Protein AF-A0A0F8ZA35-F1 (afdb_monomer)

Radius of gyration: 38.9 Å; Cα contacts (8 Å, |Δi|>4): 1006; chains: 1; bounding box: 106×72×114 Å

Secondary structure (DSSP, 8-state):
-EEEE-TTT--EEEE-S-TTSPP-EEETTTTEEEE--EE----EEEEEE---B-S--EEEEEEEB-EEEEEE-SSS-EEE--EE--S-B-EEEEEEEEEEE-TT-PEEEEEEEEETTEEEEEEEE---TTSSEE-TTTSEETTEEE--B-TTSSSBS----TT-EEEEE-TTSPPPBT--TT-EEEEEEEETTEEEEESSTTPPBP--B--S--STTEEEEEEEEEEEETT-SEEEE--SSTT-EEEEEEEEEEEEEEEEEEEEEESTT-TTSSPPPPSEEEEEEEEEPPPEEPPPEEEEE--S---SEEEEEEEE---SS-EEEEEEEEEEE-TTSPEEEEEEEEEEEEEEEEEEEEEE-B--EEEEEEEESS-EEEEEESS-EEESS-----SS---------S------------------

Organism: NCBI:txid412755

Sequence (424 aa):
GELIRDEETGFEYYAQENDENIRAWYNALEDRIEVNVVRVQGGYMELFGQILSTGNGELRVMDGYGRITIDNDTTHPLLINKLDTGRGVAGVLKITDTGNTNAEGQPLVTTYERLGGNVEVTKHYFVVPGEGSFDPALDVVANEIDLGLRRDGVTPNHDLSLDDEVVYSSGGKAPVGGLTDGGVYYVTSVSGSRIQLAHSVGEAEIQLTATGDVGSSHSITKIVSKVIHANTRADQYTPESAGYRYYWTTGNDLTSSTTVTYGESSWLGIDAFAPDPDNIVDGPHVTFDNPRPIRDGAYTASPGNLADYTYEFERIPRDPAEQTEVVRQWEDTNWIGTTTYYRTERTWRDQKDIHTHSIRADRPIDIVFQGYDEGAAGVQSRESVAEAHGLRPDGLSCRCLWSAGQSAATLETAKARQGRQDLQ

Solvent-accessible surface area (backbone atoms only — not comparable to full-atom values): 23778 Å² total; per-residue (Å²): 100,59,76,48,66,44,85,92,80,71,49,78,40,78,45,67,101,55,96,83,64,82,75,70,44,77,41,79,92,75,60,28,36,37,33,66,74,48,70,52,80,66,22,78,48,80,47,80,43,73,47,72,27,74,47,92,46,72,46,78,39,37,20,35,8,36,76,47,77,46,78,42,87,50,95,46,32,38,38,40,39,38,62,35,30,41,87,53,38,58,15,35,41,37,38,36,27,57,43,38,54,54,98,85,65,32,28,38,29,41,36,40,37,39,56,97,53,22,33,38,38,39,30,29,59,47,70,56,89,65,47,30,20,25,25,41,51,77,28,40,53,95,40,30,40,39,32,43,55,36,98,82,73,74,49,42,28,62,88,82,49,72,65,38,43,28,37,33,38,29,67,89,52,81,49,44,39,81,55,50,68,74,34,69,34,17,26,73,41,70,60,80,38,29,35,29,42,12,81,43,83,90,52,68,73,45,68,52,39,57,33,94,53,77,54,52,53,26,35,53,38,62,50,80,44,76,47,76,46,75,78,43,52,67,52,75,47,66,39,59,24,66,45,25,26,43,34,42,38,47,37,38,39,38,41,41,33,40,36,37,27,30,32,48,60,56,46,96,88,50,86,84,82,56,84,61,53,57,65,65,70,43,72,79,46,77,47,70,54,80,69,40,76,46,86,68,50,74,52,73,50,62,86,72,64,85,59,67,63,50,78,48,78,47,70,51,71,55,63,85,74,68,43,73,44,77,78,44,75,53,72,52,68,49,100,87,68,42,39,34,43,34,40,31,37,37,36,41,44,52,32,40,41,38,40,39,38,35,34,42,16,42,32,53,29,41,33,36,53,48,56,29,99,59,40,41,60,41,57,42,40,75,37,63,77,46,78,79,42,81,78,60,73,87,45,97,76,64,75,70,62,73,66,71,80,76,77,97,77,83,86,78,80,82,73,82,80,78,80,81,81,84,76,135

Nearest PDB structures (foldseek):
  6gjt-assembly1_B  TM=1.956E-01  e=5.572E-01  Chlamydia trachomatis
  6gjt-assembly1_C  TM=1.954E-01  e=8.603E-01  Chlamydia trachomatis
  6gjt-assembly2_F  TM=1.957E-01  e=8.149E-01  Chlamydia trachomatis

Foldseek 3Di:
DDFDADPVVGDTDDDDPDPPDQDWDQDPVQQAIEGDEDADDFAEAEADEAAWALDPFEAEGAWFWAEAEAAAPDPHAYEYEEYHRDQTHKHKYWYFHQLDAPPVSFTKIWIWTDDPLKTKIWIFTDDDQLAQFAFLQPQCDPQKGQRAADPVRQAASDPDDFFFKKFKAQLPDDDWPQDDHRQIWTWHDDDGRMTFTDNHHPDDTGDTHGDPGGDRSIGITTTPDMDMGHNDQKDKDFGSNPQKKKKKKKKWKKKKKWKWKAKAKDDPNDPPPDDGDDRTPDDRDIDMDDIDMDDMDMDMDRPVDPDQKDKDKDKPDWDPPWDKDFPDWDWDADPVGMIMIMTMMMTMTMIMIMMMMMGHTRDMHMYGHDYDNFYEYEYEHQDHYHYNHDYDRNGPDHPHDYDHPDDDDDPPDPPPPPDDPPDD

pLDDT: mean 75.26, std 18.64, range [25.95, 96.44]

Structure (mmCIF, N/CA/C/O backbone):
data_AF-A0A0F8ZA35-F1
#
_entry.id   AF-A0A0F8ZA35-F1
#
loop_
_atom_site.group_PDB
_atom_site.id
_atom_site.type_symbol
_atom_site.label_atom_id
_atom_site.label_alt_id
_atom_site.label_comp_id
_atom_site.label_asym_id
_atom_site.label_entity_id
_atom_site.label_seq_id
_atom_site.pdbx_PDB_ins_code
_atom_site.Cartn_x
_atom_site.Cartn_y
_atom_site.Cartn_z
_atom_site.occupancy
_atom_site.B_iso_or_equiv
_atom_site.auth_seq_id
_atom_site.auth_comp_id
_atom_site.auth_asym_id
_atom_site.auth_atom_id
_atom_site.pdbx_PDB_model_num
ATOM 1 N N . GLY A 1 1 ? -10.952 -38.184 -6.558 1.00 47.22 1 GLY A N 1
ATOM 2 C CA . GLY A 1 1 ? -10.609 -37.736 -5.209 1.00 47.22 1 GLY A CA 1
ATOM 3 C C . GLY A 1 1 ? -9.458 -38.563 -4.722 1.00 47.22 1 GLY A C 1
ATOM 4 O O . GLY A 1 1 ? -9.511 -39.779 -4.887 1.00 47.22 1 GLY A O 1
ATOM 5 N N . GLU A 1 2 ? -8.413 -37.907 -4.241 1.00 39.31 2 GLU A N 1
ATOM 6 C CA . GLU A 1 2 ? -7.267 -38.579 -3.638 1.00 39.31 2 GLU A CA 1
ATOM 7 C C . GLU A 1 2 ? -7.640 -39.049 -2.230 1.00 39.31 2 GLU A C 1
ATOM 9 O O . GLU A 1 2 ? -8.433 -38.399 -1.541 1.00 39.31 2 GLU A O 1
ATOM 14 N N . LEU A 1 3 ? -7.120 -40.218 -1.852 1.00 43.53 3 LEU A N 1
ATOM 15 C CA . LEU A 1 3 ? -7.341 -40.794 -0.538 1.00 43.53 3 LEU A CA 1
ATOM 16 C C . LEU A 1 3 ? -6.337 -40.163 0.437 1.00 43.53 3 LEU A C 1
ATOM 18 O O . LEU A 1 3 ? -5.169 -40.543 0.439 1.00 43.53 3 LEU A O 1
ATOM 22 N N . ILE A 1 4 ? -6.753 -39.173 1.222 1.00 52.03 4 ILE A N 1
ATOM 23 C CA . ILE A 1 4 ? -5.866 -38.496 2.183 1.00 52.03 4 ILE A CA 1
ATOM 24 C C . ILE A 1 4 ? -6.026 -39.176 3.539 1.00 52.03 4 ILE A C 1
ATOM 26 O O . ILE A 1 4 ? -7.147 -39.481 3.930 1.00 52.03 4 ILE A O 1
ATOM 30 N N . ARG A 1 5 ? -4.932 -39.417 4.265 1.00 43.72 5 ARG A N 1
ATOM 31 C CA . ARG A 1 5 ? -4.974 -39.954 5.628 1.00 43.72 5 ARG A CA 1
ATOM 32 C C . ARG A 1 5 ? -4.629 -38.858 6.630 1.00 43.72 5 ARG A C 1
ATOM 34 O O . ARG A 1 5 ? -3.576 -38.243 6.518 1.00 43.72 5 ARG A O 1
ATOM 41 N N . ASP A 1 6 ? -5.513 -38.610 7.588 1.00 47.88 6 ASP A N 1
ATOM 42 C CA . ASP A 1 6 ? -5.271 -37.646 8.668 1.00 47.88 6 ASP A CA 1
ATOM 43 C C . ASP A 1 6 ? -4.368 -38.294 9.728 1.00 47.88 6 ASP A C 1
ATOM 45 O O . ASP A 1 6 ? -4.675 -39.372 10.239 1.00 47.88 6 ASP A O 1
ATOM 49 N N . GLU A 1 7 ? -3.226 -37.671 10.020 1.00 46.53 7 GLU A N 1
ATOM 50 C CA . GLU A 1 7 ? -2.205 -38.227 10.919 1.00 46.53 7 GLU A CA 1
ATOM 51 C C . GLU A 1 7 ? -2.581 -38.130 12.407 1.00 46.53 7 GLU A C 1
ATOM 53 O O . GLU A 1 7 ? -2.039 -38.879 13.219 1.00 46.53 7 GLU A O 1
ATOM 58 N N . GLU A 1 8 ? -3.524 -37.256 12.773 1.00 42.59 8 GLU A N 1
ATOM 59 C CA . GLU A 1 8 ? -3.965 -37.058 14.159 1.00 42.59 8 GLU A CA 1
ATOM 60 C C . GLU A 1 8 ? -5.034 -38.087 14.558 1.00 42.59 8 GLU A C 1
ATOM 62 O O . GLU A 1 8 ? -5.079 -38.555 15.696 1.00 42.59 8 GLU A O 1
ATOM 67 N N . THR A 1 9 ? -5.863 -38.494 13.598 1.00 51.22 9 THR A N 1
ATOM 68 C CA . THR A 1 9 ? -6.996 -39.408 13.819 1.00 51.22 9 THR A CA 1
ATOM 69 C C . THR A 1 9 ? -6.808 -40.789 13.183 1.00 51.22 9 THR A C 1
ATOM 71 O O . THR A 1 9 ? -7.437 -41.756 13.609 1.00 51.22 9 THR A O 1
ATOM 74 N N . GLY A 1 10 ? -5.911 -40.921 12.202 1.00 42.84 10 GLY A N 1
ATOM 75 C CA . GLY A 1 10 ? -5.527 -42.183 11.566 1.00 42.84 10 GLY A CA 1
ATOM 76 C C . GLY A 1 10 ? -6.448 -42.680 10.444 1.00 42.84 10 GLY A C 1
ATOM 77 O O . GLY A 1 10 ? -6.188 -43.772 9.923 1.00 42.84 10 GLY A O 1
ATOM 78 N N . PHE A 1 11 ? -7.475 -41.914 10.060 1.00 44.62 11 PHE A N 1
ATOM 79 C CA . PHE A 1 11 ? -8.510 -42.298 9.083 1.00 44.62 11 PHE A CA 1
ATOM 80 C C . PHE A 1 11 ? -8.252 -41.771 7.664 1.00 44.62 11 PHE A C 1
ATOM 82 O O . PHE A 1 11 ? -7.537 -40.788 7.487 1.00 44.62 11 PHE A O 1
ATOM 89 N N . GLU A 1 12 ? -8.841 -42.438 6.666 1.00 38.62 12 GLU A N 1
ATOM 90 C CA . GLU A 1 12 ? -8.667 -42.186 5.226 1.00 38.62 12 GLU A CA 1
ATOM 91 C C . GLU A 1 12 ? -9.917 -41.522 4.603 1.00 38.62 12 GLU A C 1
ATOM 93 O O . GLU A 1 12 ? -11.042 -41.941 4.880 1.00 38.62 12 GLU A O 1
ATOM 98 N N . TYR A 1 13 ? -9.732 -40.509 3.745 1.00 54.12 13 TYR A N 1
ATOM 99 C CA . TYR A 1 13 ? -10.797 -39.649 3.195 1.00 54.12 13 TYR A CA 1
ATOM 100 C C . TYR A 1 13 ? -10.739 -39.537 1.676 1.00 54.12 13 TYR A C 1
ATOM 102 O O . TYR A 1 13 ? -9.655 -39.438 1.120 1.00 54.12 13 TYR A O 1
ATOM 110 N N . TYR A 1 14 ? -11.894 -39.407 1.016 1.00 41.72 14 TYR A N 1
ATOM 111 C CA . TYR A 1 14 ? -11.980 -38.955 -0.376 1.00 41.72 14 TYR A CA 1
ATOM 112 C C . TYR A 1 14 ? -12.177 -37.436 -0.425 1.00 41.72 14 TYR A C 1
ATOM 114 O O . TYR A 1 14 ? -13.286 -36.950 -0.207 1.00 41.72 14 TYR A O 1
ATOM 122 N N . ALA A 1 15 ? -11.126 -36.682 -0.746 1.00 42.28 15 ALA A N 1
ATOM 123 C CA . ALA A 1 15 ? -11.249 -35.251 -1.025 1.00 42.28 15 ALA A CA 1
ATOM 124 C C . ALA A 1 15 ? -11.531 -35.028 -2.521 1.00 42.28 15 ALA A C 1
ATOM 126 O O . ALA A 1 15 ? -10.851 -35.591 -3.382 1.00 42.28 15 ALA A O 1
ATOM 127 N N . GLN A 1 16 ? -12.537 -34.220 -2.857 1.00 43.94 16 GLN A N 1
ATOM 128 C CA . GLN A 1 16 ? -12.601 -33.572 -4.169 1.00 43.94 16 GLN A CA 1
ATOM 129 C C . GLN A 1 16 ? -11.792 -32.277 -4.043 1.00 43.94 16 GLN A C 1
ATOM 131 O O . GLN A 1 16 ? -11.996 -31.560 -3.070 1.00 43.94 16 GLN A O 1
ATOM 136 N N . GLU A 1 17 ? -10.850 -32.029 -4.957 1.00 42.78 17 GLU A N 1
ATOM 137 C CA . GLU A 1 17 ? -9.872 -30.923 -4.912 1.00 42.78 17 GLU A CA 1
ATOM 138 C C . GLU A 1 17 ? -10.516 -29.532 -5.067 1.00 42.78 17 GLU A C 1
ATOM 140 O O . GLU A 1 17 ? -10.235 -28.812 -6.015 1.00 42.78 17 GLU A O 1
ATOM 145 N N . ASN A 1 18 ? -11.400 -29.144 -4.153 1.00 48.59 18 ASN A N 1
ATOM 146 C CA . ASN A 1 18 ? -11.795 -27.759 -3.959 1.00 48.59 18 ASN A CA 1
ATOM 147 C C . ASN A 1 18 ? -11.632 -27.462 -2.465 1.00 48.59 18 ASN A C 1
ATOM 149 O O . ASN A 1 18 ? -12.398 -27.966 -1.642 1.00 48.59 18 ASN A O 1
ATOM 153 N N . ASP A 1 19 ? -10.640 -26.638 -2.126 1.00 52.72 19 ASP A N 1
ATOM 154 C CA . ASP A 1 19 ? -10.271 -26.224 -0.759 1.00 52.72 19 ASP A CA 1
ATOM 155 C C . ASP A 1 19 ? -11.373 -25.437 -0.007 1.00 52.72 19 ASP A C 1
ATOM 157 O O . ASP A 1 19 ? -11.164 -24.968 1.109 1.00 52.72 19 ASP A O 1
ATOM 161 N N . GLU A 1 20 ? -12.563 -25.289 -0.596 1.00 54.72 20 GLU A N 1
ATOM 162 C CA . GLU A 1 20 ? -13.680 -24.492 -0.074 1.00 54.72 20 GLU A CA 1
ATOM 163 C C . GLU A 1 20 ? -14.654 -25.291 0.814 1.00 5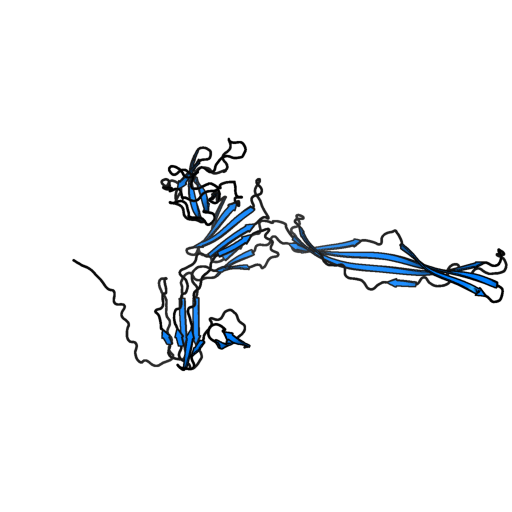4.72 20 GLU A C 1
ATOM 165 O O . GLU A 1 20 ? -15.513 -24.703 1.474 1.00 54.72 20 GLU A O 1
ATOM 170 N N . ASN A 1 21 ? -14.539 -26.623 0.861 1.00 63.75 21 ASN A N 1
ATOM 171 C CA . ASN A 1 21 ? -15.487 -27.466 1.591 1.00 63.75 21 ASN A CA 1
ATOM 172 C C . ASN A 1 21 ? -15.069 -27.732 3.043 1.00 63.75 21 ASN A C 1
ATOM 174 O O . ASN A 1 21 ? -13.922 -28.056 3.356 1.00 63.75 21 ASN A O 1
ATOM 178 N N . ILE A 1 22 ? -16.055 -27.676 3.940 1.00 66.25 22 ILE A N 1
ATOM 179 C CA . ILE A 1 22 ? -15.902 -28.079 5.339 1.00 66.25 22 ILE A CA 1
ATOM 180 C C . ILE A 1 22 ? -15.584 -29.577 5.394 1.00 66.25 22 ILE A C 1
ATOM 182 O O . ILE A 1 22 ? -16.296 -30.396 4.812 1.00 66.25 22 ILE A O 1
ATOM 186 N N . ARG A 1 23 ? -14.529 -29.942 6.129 1.00 64.31 23 ARG A N 1
ATOM 187 C CA . ARG A 1 23 ? -14.170 -31.348 6.352 1.00 64.31 23 ARG A CA 1
ATOM 188 C C . ARG A 1 23 ? -15.280 -32.056 7.135 1.00 64.31 23 ARG A C 1
ATOM 190 O O . ARG A 1 23 ? -15.766 -31.533 8.136 1.00 64.31 23 ARG A O 1
ATOM 197 N N . ALA A 1 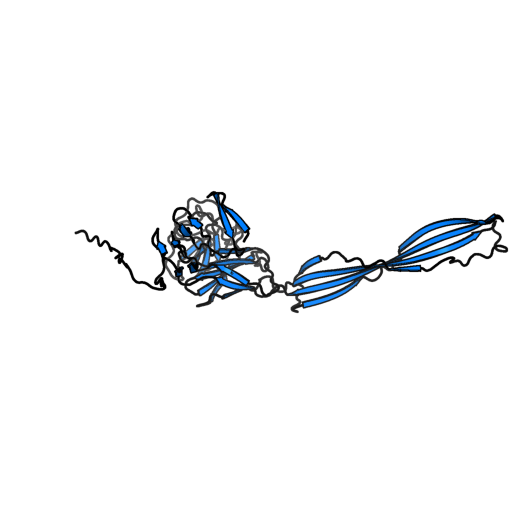24 ? -15.649 -33.248 6.678 1.00 66.81 24 ALA A N 1
ATOM 198 C CA . ALA A 1 24 ? -16.631 -34.120 7.309 1.00 66.81 24 ALA A CA 1
ATOM 199 C C . ALA A 1 24 ? -16.030 -35.516 7.510 1.00 66.81 24 ALA A C 1
ATOM 201 O O . ALA A 1 24 ? -15.195 -35.967 6.724 1.00 66.81 24 ALA A O 1
ATOM 202 N N . TRP A 1 25 ? -16.462 -36.199 8.563 1.00 66.56 25 TRP A N 1
ATOM 203 C CA . TRP A 1 25 ? -15.950 -37.497 8.990 1.00 66.56 25 TRP A CA 1
ATOM 204 C C . TRP A 1 25 ? -17.053 -38.545 8.889 1.00 66.56 25 TRP A C 1
ATOM 206 O O . TRP A 1 25 ? -18.189 -38.264 9.245 1.00 66.56 25 TRP A O 1
ATOM 216 N N . TYR A 1 26 ? -16.743 -39.760 8.434 1.00 69.12 26 TYR A N 1
ATOM 217 C CA . TYR A 1 26 ? -17.681 -40.883 8.503 1.00 69.12 26 TYR A CA 1
ATOM 218 C C . TYR A 1 26 ? -17.314 -41.796 9.676 1.00 69.12 26 TYR A C 1
ATOM 220 O O . TYR A 1 26 ? -16.232 -42.382 9.709 1.00 69.12 26 TYR A O 1
ATOM 228 N N . ASN A 1 27 ? -18.221 -41.922 10.639 1.00 69.31 27 ASN A N 1
ATOM 229 C CA . ASN A 1 27 ? -18.087 -42.800 11.790 1.00 69.31 27 ASN A CA 1
ATOM 230 C C . ASN A 1 27 ? -18.752 -44.149 11.479 1.00 69.31 27 ASN A C 1
ATOM 232 O O . ASN A 1 27 ? -19.970 -44.291 11.559 1.00 69.31 27 ASN A O 1
ATOM 236 N N . ALA A 1 28 ? -17.940 -45.153 11.138 1.00 68.31 28 ALA A N 1
ATOM 237 C CA . ALA A 1 28 ? -18.412 -46.485 10.749 1.00 68.31 28 ALA A CA 1
ATOM 238 C C . ALA A 1 28 ? -18.993 -47.319 11.909 1.00 68.31 28 ALA A C 1
ATOM 240 O O . ALA A 1 28 ? -19.708 -48.286 11.659 1.00 68.31 28 ALA A O 1
ATOM 241 N N . LEU A 1 29 ? -18.681 -46.979 13.167 1.00 67.00 29 LEU A N 1
ATOM 242 C CA . LEU A 1 29 ? -19.227 -47.668 14.345 1.00 67.00 29 LEU A CA 1
ATOM 243 C C . LEU A 1 29 ? -20.680 -47.263 14.608 1.00 67.00 29 LEU A C 1
ATOM 245 O O . LEU A 1 29 ? -21.472 -48.079 15.074 1.00 67.00 29 LEU A O 1
ATOM 249 N N . GLU A 1 30 ? -21.011 -46.008 14.310 1.00 66.75 30 GLU A N 1
ATOM 250 C CA . GLU A 1 30 ? -22.328 -45.413 14.551 1.00 66.75 30 GLU A CA 1
ATOM 251 C C . GLU A 1 30 ? -23.087 -45.091 13.252 1.00 66.75 30 GLU A C 1
ATOM 253 O O . GLU A 1 30 ? -24.149 -44.478 13.313 1.00 66.75 30 GLU A O 1
ATOM 258 N N . ASP A 1 31 ? -22.551 -45.524 12.103 1.00 75.06 31 ASP A N 1
ATOM 259 C CA . ASP A 1 31 ? -23.111 -45.380 10.750 1.00 75.06 31 ASP A CA 1
ATOM 260 C C . ASP A 1 31 ? -23.593 -43.949 10.441 1.00 75.06 31 ASP A C 1
ATOM 262 O O . ASP A 1 31 ? -24.723 -43.729 10.005 1.00 75.06 31 ASP A O 1
ATOM 266 N N . ARG A 1 32 ? -22.753 -42.944 10.731 1.00 72.38 32 ARG A N 1
ATOM 267 C CA . ARG A 1 32 ? -23.125 -41.522 10.614 1.00 72.38 32 ARG A CA 1
ATOM 268 C C . ARG A 1 32 ? -22.002 -40.632 10.098 1.00 72.38 32 ARG A C 1
ATOM 270 O O . ARG A 1 32 ? -20.825 -40.947 10.255 1.00 72.38 32 ARG A O 1
ATOM 277 N N . ILE A 1 33 ? -22.377 -39.483 9.542 1.00 74.56 33 ILE A N 1
ATOM 278 C CA . ILE A 1 33 ? -21.455 -38.407 9.168 1.00 74.56 33 ILE A CA 1
ATOM 279 C C . ILE A 1 33 ? -21.352 -37.421 10.332 1.00 74.56 33 ILE A C 1
ATOM 281 O O . ILE A 1 33 ? -22.362 -37.020 10.901 1.00 74.56 33 ILE A O 1
ATOM 285 N N . GLU A 1 34 ? -20.146 -37.003 10.683 1.00 71.44 34 GLU A N 1
ATOM 286 C CA . GLU A 1 34 ? -19.866 -36.019 11.722 1.00 71.44 34 GLU A CA 1
ATOM 287 C C . GLU A 1 34 ? -19.194 -34.798 11.100 1.00 71.44 34 GLU A C 1
ATOM 289 O O . GLU A 1 34 ? -18.334 -34.928 10.231 1.00 71.44 34 GLU A O 1
ATOM 294 N N . VAL A 1 35 ? -19.575 -33.602 11.545 1.00 71.44 35 VAL A N 1
ATOM 295 C CA . VAL A 1 35 ? -18.916 -32.344 11.174 1.00 71.44 35 VAL A CA 1
ATOM 296 C C . VAL A 1 35 ? -18.447 -31.652 12.453 1.00 71.44 35 VAL A C 1
ATOM 298 O O . VAL A 1 35 ? -19.247 -31.250 13.306 1.00 71.44 35 VAL A O 1
ATOM 301 N N . ASN A 1 36 ? -17.126 -31.540 12.600 1.00 67.75 36 ASN A N 1
ATOM 302 C CA . ASN A 1 36 ? -16.474 -30.834 13.699 1.00 67.75 36 ASN A CA 1
ATOM 303 C C . ASN A 1 36 ? -16.598 -29.312 13.579 1.00 67.75 36 ASN A C 1
ATOM 305 O O . ASN A 1 36 ? -17.192 -28.767 12.653 1.00 67.75 36 ASN A O 1
ATOM 309 N N . VAL A 1 37 ? -16.060 -28.628 14.588 1.00 60.41 37 VAL A N 1
ATOM 310 C CA . VAL A 1 37 ? -16.228 -27.191 14.782 1.00 60.41 37 VAL A CA 1
ATOM 311 C C . VAL A 1 37 ? -15.687 -26.404 13.593 1.00 60.41 37 VAL A C 1
ATOM 313 O O . VAL A 1 37 ? -14.487 -26.404 13.333 1.00 60.41 37 VAL A O 1
ATOM 316 N N . VAL A 1 38 ? -16.578 -25.663 12.941 1.00 63.31 38 VAL A N 1
ATOM 317 C CA . VAL A 1 38 ? -16.218 -24.659 11.940 1.00 63.31 38 VAL A CA 1
ATOM 318 C C . VAL A 1 38 ? -16.363 -23.294 12.579 1.00 63.31 38 VAL A C 1
ATOM 320 O O . VAL A 1 38 ? -17.423 -22.965 13.119 1.00 63.31 38 VAL A O 1
ATOM 323 N N . ARG A 1 39 ? -15.289 -22.507 12.527 1.00 64.25 39 ARG A N 1
ATOM 324 C CA . ARG A 1 39 ? -15.289 -21.125 12.987 1.00 64.25 39 ARG A CA 1
ATOM 325 C C . ARG A 1 39 ? -14.746 -20.227 11.891 1.00 64.25 39 ARG A C 1
ATOM 327 O O . ARG A 1 39 ? -13.626 -20.424 11.435 1.00 64.25 39 ARG A O 1
ATOM 334 N N . VAL A 1 40 ? -15.517 -19.210 11.534 1.00 63.81 40 VAL A N 1
ATOM 335 C CA . VAL A 1 40 ? -15.033 -18.137 10.663 1.00 63.81 40 VAL A CA 1
ATOM 336 C C . VAL A 1 40 ? -14.298 -17.113 11.525 1.00 63.81 40 VAL A C 1
ATOM 338 O O . VAL A 1 40 ? -14.865 -16.548 12.462 1.00 63.81 40 VAL A O 1
ATOM 341 N N . GLN A 1 41 ? -13.004 -16.932 11.257 1.00 61.62 41 GLN A N 1
ATOM 342 C CA . GLN A 1 41 ? -12.145 -15.940 11.902 1.00 61.62 41 GLN A CA 1
ATOM 343 C C . GLN A 1 41 ? -11.322 -15.246 10.823 1.00 61.62 41 GLN A C 1
ATOM 345 O O . GLN A 1 41 ? -10.782 -15.909 9.944 1.00 61.62 41 GLN A O 1
ATOM 350 N N . GLY A 1 42 ? -11.203 -13.929 10.909 1.00 65.00 42 GLY A N 1
ATOM 351 C CA . GLY A 1 42 ? -10.393 -13.151 9.982 1.00 65.00 42 GLY A CA 1
ATOM 352 C C . GLY A 1 42 ? -11.129 -11.915 9.495 1.00 65.00 42 GLY A C 1
ATOM 353 O O . GLY A 1 42 ? -12.342 -11.929 9.317 1.00 65.00 42 GLY A O 1
ATOM 354 N N . GLY A 1 43 ? -10.356 -10.854 9.314 1.00 75.44 43 GLY A N 1
ATOM 355 C CA . GLY A 1 43 ? -10.816 -9.573 8.798 1.00 75.44 43 GLY A CA 1
ATOM 356 C C . GLY A 1 43 ? -9.712 -8.527 8.795 1.00 75.44 43 GLY A C 1
ATOM 357 O O . GLY A 1 43 ? -9.998 -7.353 8.913 1.00 75.44 43 GLY A O 1
ATOM 358 N N . TYR A 1 44 ? -8.443 -8.937 8.713 1.00 84.12 44 TYR A N 1
ATOM 359 C CA . TYR A 1 44 ? -7.317 -8.014 8.620 1.00 84.12 44 TYR A CA 1
ATOM 360 C C . TYR A 1 44 ? -6.459 -8.387 7.418 1.00 84.12 44 TYR A C 1
ATOM 362 O O . TYR A 1 44 ? -6.031 -9.536 7.291 1.00 84.12 44 TYR A O 1
ATOM 370 N N . MET A 1 45 ? -6.219 -7.417 6.548 1.00 87.75 45 MET A N 1
ATOM 371 C CA . MET A 1 45 ? -5.298 -7.514 5.426 1.00 87.75 45 MET A CA 1
ATOM 372 C C . MET A 1 45 ? -4.363 -6.309 5.470 1.00 87.75 45 MET A C 1
ATOM 374 O O . MET A 1 45 ? -4.820 -5.179 5.629 1.00 87.75 45 MET A O 1
ATOM 378 N N . GLU A 1 46 ? -3.064 -6.545 5.303 1.00 90.44 46 GLU A N 1
ATOM 379 C CA . GLU A 1 46 ? -2.065 -5.483 5.226 1.00 90.44 46 GLU A CA 1
ATOM 380 C C . GLU A 1 46 ? -1.230 -5.630 3.956 1.00 90.44 46 GLU A C 1
ATOM 382 O O . GLU A 1 46 ? -0.722 -6.709 3.649 1.00 90.44 46 GLU A O 1
ATOM 387 N N . LEU A 1 47 ? -1.093 -4.527 3.224 1.00 89.94 47 LEU A N 1
ATOM 388 C CA . LEU A 1 47 ? -0.187 -4.383 2.093 1.00 89.94 47 LEU A CA 1
ATOM 389 C C . LEU A 1 47 ? 0.839 -3.305 2.427 1.00 89.94 47 LEU A C 1
ATOM 391 O O . LEU A 1 47 ? 0.486 -2.224 2.897 1.00 89.94 47 LEU A O 1
ATOM 395 N N . PHE A 1 48 ? 2.109 -3.592 2.159 1.00 89.25 48 PHE A N 1
ATOM 396 C CA . PHE A 1 48 ? 3.211 -2.675 2.419 1.00 89.25 48 PHE A CA 1
ATOM 397 C C . PHE A 1 48 ? 4.182 -2.652 1.241 1.00 89.25 48 PHE A C 1
ATOM 399 O O . PHE A 1 48 ? 4.614 -3.704 0.766 1.00 89.25 48 PHE A O 1
ATOM 406 N N . GLY A 1 49 ? 4.571 -1.451 0.818 1.00 89.12 49 GLY A N 1
ATOM 407 C CA . GLY A 1 49 ? 5.603 -1.224 -0.188 1.00 89.12 49 GLY A CA 1
ATOM 408 C C . GLY A 1 49 ? 5.111 -0.339 -1.322 1.00 89.12 49 GLY A C 1
ATOM 409 O O . GLY A 1 49 ? 4.132 0.387 -1.181 1.00 89.12 49 GLY A O 1
ATOM 410 N N . GLN A 1 50 ? 5.791 -0.397 -2.463 1.00 89.50 50 GLN A N 1
ATOM 411 C CA . GLN A 1 50 ? 5.350 0.334 -3.641 1.00 89.50 50 GLN A CA 1
ATOM 412 C C . GLN A 1 50 ? 4.211 -0.428 -4.317 1.00 89.50 50 GLN A C 1
ATOM 414 O O . GLN A 1 50 ? 4.430 -1.516 -4.857 1.00 89.50 50 GLN A O 1
ATOM 419 N N . ILE A 1 51 ? 3.004 0.138 -4.298 1.00 92.38 51 ILE A N 1
ATOM 420 C CA . ILE A 1 51 ? 1.840 -0.514 -4.898 1.00 92.38 51 ILE A CA 1
ATOM 421 C C . ILE A 1 51 ? 1.712 -0.078 -6.357 1.00 92.38 51 ILE A C 1
ATOM 423 O O . ILE A 1 51 ? 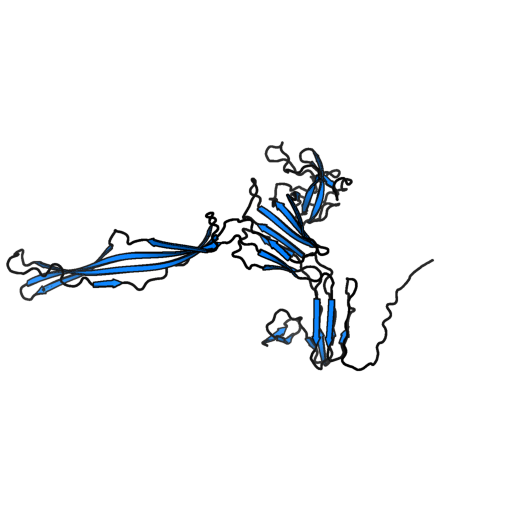1.751 1.106 -6.684 1.00 92.38 51 ILE A O 1
ATOM 427 N N . LEU A 1 52 ? 1.571 -1.061 -7.244 1.00 92.06 52 LEU A N 1
ATOM 428 C CA . LEU A 1 52 ? 1.411 -0.882 -8.684 1.00 92.06 52 LEU A CA 1
ATOM 429 C C . LEU A 1 52 ? 0.290 -1.797 -9.171 1.00 92.06 52 LEU A C 1
ATOM 431 O O . LEU A 1 52 ? 0.158 -2.930 -8.710 1.00 92.06 52 LEU A O 1
ATOM 435 N N . SER A 1 53 ? -0.500 -1.323 -10.128 1.00 93.06 53 SER A N 1
ATOM 436 C CA . SER A 1 53 ? -1.614 -2.074 -10.699 1.00 93.06 53 SER A CA 1
ATOM 437 C C . SER A 1 53 ? -1.739 -1.831 -12.193 1.00 93.06 53 SER A C 1
ATOM 439 O O . SER A 1 53 ? -1.989 -0.717 -12.659 1.00 93.06 53 SER A O 1
ATOM 441 N N . THR A 1 54 ? -1.627 -2.914 -12.957 1.00 90.81 54 THR A N 1
ATOM 442 C CA . THR A 1 54 ? -1.922 -2.936 -14.392 1.00 90.81 54 THR A CA 1
ATOM 443 C C . THR A 1 54 ? -3.420 -3.117 -14.677 1.00 90.81 54 THR A C 1
ATOM 445 O O . THR A 1 54 ? -3.804 -3.199 -15.844 1.00 90.81 54 THR A O 1
ATOM 448 N N . GLY A 1 55 ? -4.283 -3.092 -13.652 1.00 88.25 55 GLY A N 1
ATOM 449 C CA . GLY A 1 55 ? -5.746 -3.181 -13.748 1.00 88.25 55 GLY A CA 1
ATOM 450 C C . GLY A 1 55 ? -6.314 -4.586 -13.525 1.00 88.25 55 GLY A C 1
ATOM 451 O O . GLY A 1 55 ? -5.578 -5.568 -13.497 1.00 88.25 55 GLY A O 1
ATOM 452 N N . ASN A 1 56 ? -7.644 -4.666 -13.376 1.00 87.38 56 ASN A N 1
ATOM 453 C CA . ASN A 1 56 ? -8.417 -5.887 -13.078 1.00 87.38 56 ASN A CA 1
ATOM 454 C C . ASN A 1 56 ? -8.032 -6.600 -11.764 1.00 87.38 56 ASN A C 1
ATOM 456 O O . ASN A 1 56 ? -8.383 -7.763 -11.573 1.00 87.38 56 ASN A O 1
ATOM 460 N N . GLY A 1 57 ? -7.284 -5.934 -10.880 1.00 88.00 57 GLY A N 1
ATOM 461 C CA . GLY A 1 57 ? -6.969 -6.454 -9.554 1.00 88.00 57 GLY A CA 1
ATOM 462 C C . GLY A 1 57 ? -8.148 -6.270 -8.603 1.00 88.00 57 GLY A C 1
ATOM 463 O O . GLY A 1 57 ? -8.756 -5.201 -8.591 1.00 88.00 57 GLY A O 1
ATOM 464 N N . GLU A 1 58 ? -8.427 -7.291 -7.794 1.00 93.44 58 GLU A N 1
ATOM 465 C CA . GLU A 1 58 ? -9.469 -7.274 -6.766 1.00 93.44 58 GLU A CA 1
ATOM 466 C C . GLU A 1 58 ? -8.886 -7.744 -5.426 1.00 93.44 58 GLU A C 1
ATOM 468 O O . GLU A 1 58 ? -8.288 -8.819 -5.340 1.00 93.44 58 GLU A O 1
ATOM 473 N N . LEU A 1 59 ? -9.064 -6.942 -4.376 1.00 93.25 59 LEU A N 1
ATOM 474 C CA . LEU A 1 59 ? -8.709 -7.277 -3.001 1.00 93.25 59 LEU A CA 1
ATOM 475 C C . LEU A 1 59 ? -9.964 -7.709 -2.251 1.00 93.25 59 LEU A C 1
ATOM 477 O O . LEU A 1 59 ? -10.896 -6.928 -2.069 1.00 93.25 59 LEU A O 1
ATOM 481 N N . ARG A 1 60 ? -9.978 -8.961 -1.798 1.00 90.88 60 ARG A N 1
ATOM 482 C CA . ARG A 1 60 ? -11.091 -9.554 -1.053 1.00 90.88 60 ARG A CA 1
ATOM 483 C C . ARG A 1 60 ? -10.764 -9.579 0.428 1.00 90.88 60 ARG A C 1
ATOM 485 O O . ARG A 1 60 ? -9.883 -10.326 0.849 1.00 90.88 60 ARG A O 1
ATOM 492 N N . VAL A 1 61 ? -11.467 -8.773 1.212 1.00 89.69 61 VAL A N 1
ATOM 493 C CA . VAL A 1 61 ? -11.255 -8.675 2.661 1.00 89.69 61 VAL A CA 1
ATOM 494 C C . VAL A 1 61 ? -12.451 -9.263 3.380 1.00 89.69 61 VAL A C 1
ATOM 496 O O . VAL A 1 61 ? -13.580 -8.862 3.127 1.00 89.69 61 VAL A O 1
ATOM 499 N N . MET A 1 62 ? -12.214 -10.229 4.263 1.00 85.56 62 MET A N 1
ATOM 500 C CA . MET A 1 62 ? -13.289 -10.836 5.045 1.00 85.56 62 MET A CA 1
ATOM 501 C C . MET A 1 62 ? -13.868 -9.825 6.039 1.00 85.56 62 MET A C 1
ATOM 503 O O . MET A 1 62 ? -13.114 -9.115 6.701 1.00 85.56 62 MET A O 1
ATOM 507 N N . ASP A 1 63 ? -15.190 -9.763 6.163 1.00 85.12 63 ASP A N 1
ATOM 508 C CA . ASP A 1 63 ? -15.866 -8.901 7.132 1.00 85.12 63 ASP A CA 1
ATOM 509 C C . ASP A 1 63 ? -17.164 -9.529 7.668 1.00 85.12 63 ASP A C 1
ATOM 511 O O . ASP A 1 63 ? -17.696 -10.500 7.133 1.00 85.12 63 ASP A O 1
ATOM 515 N N . GLY A 1 64 ? -17.691 -8.971 8.755 1.00 79.62 64 GLY A N 1
ATOM 516 C CA . GLY A 1 64 ? -18.969 -9.363 9.333 1.00 79.62 64 GLY A CA 1
ATOM 517 C C . GLY A 1 64 ? -19.008 -10.830 9.759 1.00 79.62 64 GLY A C 1
ATOM 518 O O . GLY A 1 64 ? -18.158 -11.306 10.518 1.00 79.62 64 GLY A O 1
ATOM 519 N N . TYR A 1 65 ? -20.052 -11.526 9.320 1.00 77.19 65 TYR A N 1
ATOM 520 C CA . TYR A 1 65 ? -20.318 -12.915 9.660 1.00 77.19 65 TYR A CA 1
ATOM 521 C C . TYR A 1 65 ? -20.095 -13.840 8.469 1.00 77.19 65 TYR A C 1
ATOM 523 O O . TYR A 1 65 ? -20.387 -13.506 7.319 1.00 77.19 65 TYR A O 1
ATOM 531 N N . GLY A 1 66 ? -19.651 -15.056 8.771 1.00 73.19 66 GLY A N 1
ATOM 532 C CA . GLY A 1 66 ? -19.665 -16.153 7.818 1.00 73.19 66 GLY A CA 1
ATOM 533 C C . GLY A 1 66 ? -21.072 -16.697 7.583 1.00 73.19 66 GLY A C 1
ATOM 534 O O . GLY A 1 66 ? -21.968 -16.571 8.422 1.00 73.19 66 GLY A O 1
ATOM 535 N N . ARG A 1 67 ? -21.247 -17.380 6.453 1.00 73.44 67 ARG A N 1
ATOM 536 C CA . ARG A 1 67 ? -22.418 -18.217 6.193 1.00 73.44 67 ARG A CA 1
ATOM 537 C C . ARG A 1 67 ? -21.974 -19.665 6.076 1.00 73.44 67 ARG A C 1
ATOM 539 O O . ARG A 1 67 ? -21.026 -19.958 5.359 1.00 73.44 67 ARG A O 1
ATOM 546 N N . ILE A 1 68 ? -22.670 -20.550 6.781 1.00 73.50 68 ILE A N 1
ATOM 547 C CA . ILE A 1 68 ? -22.393 -21.987 6.766 1.00 73.50 68 ILE A CA 1
ATOM 548 C C . ILE A 1 68 ? -23.621 -22.698 6.202 1.00 73.50 68 ILE A C 1
ATOM 550 O O . ILE A 1 68 ? -24.719 -22.570 6.744 1.00 73.50 68 ILE A O 1
ATOM 554 N N . THR A 1 69 ? -23.437 -23.441 5.117 1.00 72.69 69 THR A N 1
ATOM 555 C CA . THR A 1 69 ? -24.464 -24.298 4.514 1.00 72.69 69 THR A CA 1
ATOM 556 C C . THR A 1 69 ? -23.941 -25.722 4.451 1.00 72.69 69 THR A C 1
ATOM 558 O O . THR A 1 69 ? -22.858 -25.949 3.916 1.00 72.69 69 THR A O 1
ATOM 561 N N . ILE A 1 70 ? -24.689 -26.667 5.018 1.00 73.25 70 ILE A N 1
ATOM 562 C CA . ILE A 1 70 ? -24.362 -28.095 4.977 1.00 73.25 70 ILE A CA 1
ATOM 563 C C . ILE A 1 70 ? -25.505 -28.818 4.278 1.00 73.25 70 ILE A C 1
ATOM 565 O O . ILE A 1 70 ? -26.609 -28.857 4.816 1.00 73.25 70 ILE A O 1
ATOM 569 N N . ASP A 1 71 ? -25.216 -29.412 3.124 1.00 75.00 71 ASP A N 1
ATOM 570 C CA . ASP A 1 71 ? -26.159 -30.226 2.362 1.00 75.00 71 ASP A CA 1
ATOM 571 C C . ASP A 1 71 ? -25.686 -31.689 2.382 1.00 75.00 71 ASP A C 1
ATOM 573 O O . ASP A 1 71 ? -24.688 -32.056 1.762 1.00 75.00 71 ASP A O 1
ATOM 577 N N . ASN A 1 72 ? -26.376 -32.532 3.153 1.00 72.38 72 ASN A N 1
ATOM 578 C CA . ASN A 1 72 ? -26.123 -33.968 3.229 1.00 72.38 72 ASN A CA 1
ATOM 579 C C . ASN A 1 72 ? -27.081 -34.736 2.304 1.00 72.38 72 ASN A C 1
ATOM 581 O O . ASN A 1 72 ? -28.214 -35.061 2.673 1.00 72.38 72 ASN A O 1
ATOM 585 N N . ASP A 1 73 ? -26.590 -35.064 1.110 1.00 77.00 73 ASP A N 1
ATOM 586 C CA . ASP A 1 73 ? -27.315 -35.846 0.101 1.00 77.00 73 ASP A CA 1
ATOM 587 C C . ASP A 1 73 ? -27.217 -37.369 0.292 1.00 77.00 73 ASP A C 1
ATOM 589 O O . ASP A 1 73 ? -27.789 -38.133 -0.501 1.00 77.00 73 ASP A O 1
ATOM 593 N N . THR A 1 74 ? -26.493 -37.823 1.318 1.00 74.75 74 THR A N 1
ATOM 594 C CA . THR A 1 74 ? -26.311 -39.249 1.608 1.00 74.75 74 THR A CA 1
ATOM 595 C C . THR A 1 74 ? -27.508 -39.841 2.354 1.00 74.75 74 THR A C 1
ATOM 597 O O . THR A 1 74 ? -28.372 -39.127 2.860 1.00 74.75 74 THR A O 1
ATOM 600 N N . THR A 1 75 ? -27.554 -41.171 2.435 1.00 77.38 75 THR A N 1
ATOM 601 C CA . THR A 1 75 ? -28.520 -41.919 3.256 1.00 77.38 75 THR A CA 1
ATOM 602 C C . THR A 1 75 ? -28.020 -42.151 4.685 1.00 77.38 75 THR A C 1
ATOM 604 O O . THR A 1 75 ? -28.538 -43.030 5.368 1.00 77.38 75 THR A O 1
ATOM 607 N N . HIS A 1 76 ? -26.998 -41.415 5.134 1.00 72.00 76 HIS A N 1
ATOM 608 C CA . HIS A 1 76 ? -26.463 -41.527 6.489 1.00 72.00 76 HIS A CA 1
ATOM 609 C C . HIS A 1 76 ? -26.892 -40.320 7.339 1.00 72.00 76 HIS A C 1
ATOM 611 O O . HIS A 1 76 ? -26.890 -39.190 6.837 1.00 72.00 76 HIS A O 1
ATOM 617 N N . PRO A 1 77 ? -27.240 -40.521 8.624 1.00 73.81 77 PRO A N 1
ATOM 618 C CA . PRO A 1 77 ? -27.546 -39.435 9.551 1.00 73.81 77 PRO A CA 1
ATOM 619 C C . PRO A 1 77 ? -26.337 -38.514 9.776 1.00 73.81 77 PRO A C 1
ATOM 621 O O . PRO A 1 77 ? -25.186 -38.945 9.692 1.00 73.81 77 PRO A O 1
ATOM 624 N N . LEU A 1 78 ? -26.611 -37.243 10.087 1.00 74.88 78 LEU A N 1
ATOM 625 C CA . LEU A 1 78 ? -25.603 -36.197 10.282 1.00 74.88 78 LEU A CA 1
ATOM 626 C C . LEU A 1 78 ? -25.556 -35.750 11.749 1.00 74.88 78 LEU A C 1
ATOM 628 O O . LEU A 1 78 ? -26.576 -35.354 12.312 1.00 74.88 78 LEU A O 1
ATOM 632 N N . LEU A 1 79 ? -24.368 -35.754 12.348 1.00 72.75 79 LEU A N 1
ATOM 633 C CA . LEU A 1 79 ? -24.093 -35.158 13.651 1.00 72.75 79 LEU A CA 1
ATOM 634 C C . LEU A 1 79 ? -23.310 -33.859 13.474 1.00 72.75 79 LEU A C 1
ATOM 636 O O . LEU A 1 79 ? -22.212 -33.843 12.912 1.00 72.75 79 LEU A O 1
ATOM 640 N N . ILE A 1 80 ? -23.860 -32.774 14.010 1.00 71.56 80 ILE A N 1
ATOM 641 C CA . ILE A 1 80 ? -23.206 -31.469 14.020 1.00 71.56 80 ILE A CA 1
ATOM 642 C C . ILE A 1 80 ? -22.804 -31.138 15.450 1.00 71.56 80 ILE A C 1
ATOM 644 O O . ILE A 1 80 ? -23.636 -31.122 16.361 1.00 71.56 80 ILE A O 1
ATOM 648 N N . ASN A 1 81 ? -21.515 -30.853 15.637 1.00 69.62 81 ASN A N 1
ATOM 649 C CA . ASN A 1 81 ? -20.983 -30.495 16.945 1.00 69.62 81 ASN A CA 1
ATOM 650 C C . ASN A 1 81 ? -21.242 -29.023 17.274 1.00 69.62 81 ASN A C 1
ATOM 652 O O . ASN A 1 81 ? -22.070 -28.738 18.128 1.00 69.62 81 ASN A O 1
ATOM 656 N N . LYS A 1 82 ? -20.545 -28.088 16.612 1.00 68.94 82 LYS A N 1
ATOM 657 C CA . LYS A 1 82 ? -20.748 -26.640 16.790 1.00 68.94 82 LYS A CA 1
ATOM 658 C C . LYS A 1 82 ? -20.502 -25.901 15.477 1.00 68.94 82 LYS A C 1
ATOM 660 O O . LYS A 1 82 ? -19.407 -25.986 14.926 1.00 68.94 82 LYS A O 1
ATOM 665 N N . LEU A 1 83 ? -21.479 -25.111 15.041 1.00 68.12 83 LEU A N 1
ATOM 666 C CA . LEU A 1 83 ? -21.313 -24.148 13.951 1.00 68.12 83 LEU A CA 1
ATOM 667 C C . LEU A 1 83 ? -21.205 -22.744 14.541 1.00 68.12 83 LEU A C 1
ATOM 669 O O . LEU A 1 83 ? -22.059 -22.330 15.325 1.00 68.12 83 LEU A O 1
ATOM 673 N N . ASP A 1 84 ? -20.133 -22.036 14.201 1.00 69.50 84 ASP A N 1
ATOM 674 C CA . ASP A 1 84 ? -19.833 -20.700 14.708 1.00 69.50 84 ASP A CA 1
ATOM 675 C C . ASP A 1 84 ? -19.574 -19.773 13.513 1.00 69.50 84 ASP A C 1
ATOM 677 O O . ASP A 1 84 ? -18.503 -19.790 12.901 1.00 69.50 84 ASP A O 1
ATOM 681 N N . THR A 1 85 ? -20.580 -18.971 13.157 1.00 65.56 85 THR A N 1
ATOM 682 C CA . THR A 1 85 ? -20.514 -18.011 12.041 1.00 65.56 85 THR A CA 1
ATOM 683 C C . THR A 1 85 ? -19.632 -16.796 12.348 1.00 65.56 85 THR A C 1
ATOM 685 O O . THR A 1 85 ? -19.579 -15.859 11.552 1.00 65.56 85 THR A O 1
ATOM 688 N N . GLY A 1 86 ? -18.937 -16.798 13.490 1.00 68.44 86 GLY A N 1
ATOM 689 C CA . GLY A 1 86 ? -18.150 -15.677 13.977 1.00 68.44 86 GLY A CA 1
ATOM 690 C C . GLY A 1 86 ? -19.002 -14.670 14.748 1.00 68.44 86 GLY A C 1
ATOM 691 O O . GLY A 1 86 ? -20.232 -14.715 14.742 1.00 68.44 86 GLY A O 1
ATOM 692 N N . ARG A 1 87 ? -18.328 -13.744 15.434 1.00 65.50 87 ARG A N 1
ATOM 693 C CA . ARG A 1 87 ? -18.957 -12.711 16.277 1.00 65.50 87 ARG A CA 1
ATOM 694 C C . ARG A 1 87 ? -19.242 -11.397 15.545 1.00 65.50 87 ARG A C 1
ATOM 696 O O . ARG A 1 87 ? -19.576 -10.418 16.199 1.00 65.50 87 ARG A O 1
ATOM 703 N N . GLY A 1 88 ? -19.110 -11.378 14.219 1.00 68.94 88 GLY A N 1
ATOM 704 C CA . GLY A 1 88 ? -19.040 -10.138 13.456 1.00 68.94 88 GLY A CA 1
ATOM 705 C C . GLY A 1 88 ? -17.646 -9.541 13.618 1.00 68.94 88 GLY A C 1
ATOM 706 O O . GLY A 1 88 ? -17.353 -8.919 14.635 1.00 68.94 88 GLY A O 1
ATOM 707 N N . VAL A 1 89 ? -16.753 -9.796 12.666 1.00 73.69 89 VAL A N 1
ATOM 708 C CA . VAL A 1 89 ? -15.405 -9.204 12.656 1.00 73.69 89 VAL A CA 1
ATOM 709 C C . VAL A 1 89 ? -15.413 -7.966 11.770 1.00 73.69 89 VAL A C 1
ATOM 711 O O . VAL A 1 89 ? -15.977 -7.996 10.679 1.00 73.69 89 VAL A O 1
ATOM 714 N N . ALA A 1 90 ? -14.805 -6.872 12.227 1.00 78.44 90 ALA A N 1
ATOM 715 C CA . ALA A 1 90 ? -14.573 -5.723 11.360 1.00 78.44 90 ALA A CA 1
ATOM 716 C C . ALA A 1 90 ? -13.610 -6.139 10.240 1.00 78.44 90 ALA A C 1
ATOM 718 O O . ALA A 1 90 ? -12.588 -6.773 10.509 1.00 78.44 90 ALA A O 1
ATOM 719 N N . GLY A 1 91 ? -13.965 -5.822 8.995 1.00 88.12 91 GLY A N 1
ATOM 720 C CA . GLY A 1 91 ? -13.078 -6.013 7.853 1.00 88.12 91 GLY A CA 1
ATOM 721 C C . GLY A 1 91 ? -12.169 -4.803 7.724 1.00 88.12 91 GLY A C 1
ATOM 722 O O . GLY A 1 91 ? -12.653 -3.711 7.453 1.00 88.12 91 GLY A O 1
ATOM 723 N N . VAL A 1 92 ? -10.872 -4.993 7.916 1.00 90.00 92 VAL A N 1
ATOM 724 C CA . VAL A 1 92 ? -9.843 -3.957 7.914 1.00 90.00 92 VAL A CA 1
ATOM 725 C C . VAL A 1 92 ? -8.821 -4.279 6.829 1.00 90.00 92 VAL A C 1
ATOM 727 O O . VAL A 1 92 ? -8.172 -5.325 6.850 1.00 90.00 92 VAL A O 1
ATOM 730 N N . LEU A 1 93 ? -8.660 -3.359 5.886 1.00 93.06 93 LEU A N 1
ATOM 731 C CA . LEU A 1 93 ? -7.599 -3.359 4.888 1.00 93.06 93 LEU A CA 1
ATOM 732 C C . LEU A 1 93 ? -6.693 -2.167 5.146 1.00 93.06 93 LEU A C 1
ATOM 734 O O . LEU A 1 93 ? -7.135 -1.029 5.035 1.00 93.06 93 LEU A O 1
ATOM 738 N N . LYS A 1 94 ? -5.422 -2.414 5.438 1.00 91.88 94 LYS A N 1
ATOM 739 C CA . LYS A 1 94 ? -4.413 -1.372 5.602 1.00 91.88 94 LYS A CA 1
ATOM 740 C C . LYS A 1 94 ? -3.427 -1.425 4.442 1.00 91.88 94 LYS A C 1
ATOM 742 O O . LYS A 1 94 ? -2.785 -2.445 4.215 1.00 91.88 94 LYS A O 1
ATOM 747 N N . ILE A 1 95 ? -3.286 -0.325 3.715 1.00 93.06 95 ILE A N 1
ATOM 748 C CA . ILE A 1 95 ? -2.346 -0.191 2.602 1.00 93.06 95 ILE A CA 1
ATOM 749 C C . ILE A 1 95 ? -1.340 0.895 2.956 1.00 93.06 95 ILE A C 1
ATOM 751 O O . ILE A 1 95 ? -1.711 2.052 3.114 1.00 93.06 95 ILE A O 1
ATOM 755 N N . THR A 1 96 ? -0.070 0.523 3.071 1.00 91.25 96 THR A N 1
ATOM 756 C CA . THR A 1 96 ? 1.053 1.453 3.224 1.00 91.25 96 THR A CA 1
ATOM 757 C C . THR A 1 96 ? 1.777 1.554 1.888 1.00 91.25 96 THR A C 1
ATOM 759 O O . THR A 1 96 ? 2.569 0.671 1.549 1.00 91.25 96 THR A O 1
ATOM 762 N N . ASP A 1 97 ? 1.484 2.604 1.123 1.00 92.00 97 ASP A N 1
ATOM 763 C CA . ASP A 1 97 ? 2.016 2.789 -0.227 1.00 92.00 97 ASP A CA 1
ATOM 764 C C . ASP A 1 97 ? 3.195 3.759 -0.225 1.00 92.00 97 ASP A C 1
ATOM 766 O O . ASP A 1 97 ? 3.073 4.934 0.121 1.00 92.00 97 ASP A O 1
ATOM 770 N N . THR A 1 98 ? 4.361 3.257 -0.624 1.00 89.56 98 THR A N 1
ATOM 771 C CA . THR A 1 98 ? 5.603 4.037 -0.681 1.00 89.56 98 THR A CA 1
ATOM 772 C C . THR A 1 98 ? 5.769 4.822 -1.983 1.00 89.56 98 THR A C 1
ATOM 774 O O . THR A 1 98 ? 6.826 5.408 -2.204 1.00 89.56 98 THR A O 1
ATOM 777 N N . GLY A 1 99 ? 4.766 4.808 -2.865 1.00 84.12 99 GLY A N 1
ATOM 778 C CA . GLY A 1 99 ? 4.754 5.559 -4.121 1.00 84.12 99 GLY A CA 1
ATOM 77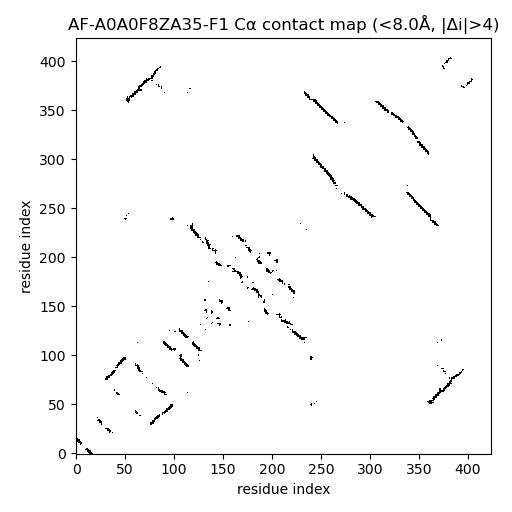9 C C . GLY A 1 99 ? 4.660 7.073 -3.963 1.00 84.12 99 GLY A C 1
ATOM 780 O O . GLY A 1 99 ? 5.151 7.809 -4.817 1.00 84.12 99 GLY A O 1
ATOM 781 N N . ASN A 1 100 ? 4.051 7.533 -2.870 1.00 79.06 100 ASN A N 1
ATOM 782 C CA . ASN A 1 100 ? 3.903 8.941 -2.529 1.00 79.06 100 ASN A CA 1
ATOM 783 C C . ASN A 1 100 ? 4.286 9.133 -1.063 1.00 79.06 100 ASN A C 1
ATOM 785 O O . ASN A 1 100 ? 3.780 8.441 -0.178 1.00 79.06 100 ASN A O 1
ATOM 789 N N . THR A 1 101 ? 5.196 10.067 -0.816 1.00 83.00 101 THR A N 1
ATOM 790 C CA . THR A 1 101 ? 5.677 10.401 0.522 1.00 83.00 101 THR A CA 1
ATOM 791 C C . THR A 1 101 ? 5.510 11.892 0.769 1.00 83.00 101 THR A C 1
ATOM 793 O O . THR A 1 101 ? 5.636 12.689 -0.164 1.00 83.00 101 THR A O 1
ATOM 796 N N . ASN A 1 102 ? 5.286 12.293 2.020 1.00 80.44 102 ASN A N 1
ATOM 797 C CA . ASN A 1 102 ? 5.347 13.712 2.387 1.00 80.44 102 ASN A CA 1
ATOM 798 C C . ASN A 1 102 ? 6.781 14.277 2.272 1.00 80.44 102 ASN A C 1
ATOM 800 O O . ASN A 1 102 ? 7.720 13.587 1.861 1.00 80.44 102 ASN A O 1
ATOM 804 N N . ALA A 1 103 ? 6.956 15.553 2.632 1.00 76.38 103 ALA A N 1
ATOM 805 C CA . ALA A 1 103 ? 8.253 16.232 2.597 1.00 76.38 103 ALA A CA 1
ATOM 806 C C . ALA A 1 103 ? 9.305 15.558 3.502 1.00 76.38 103 ALA A C 1
ATOM 808 O O . ALA A 1 103 ? 10.504 15.650 3.240 1.00 76.38 103 ALA A O 1
ATOM 809 N N . GLU A 1 104 ? 8.847 14.851 4.533 1.00 73.31 104 GLU A N 1
ATOM 810 C CA . GLU A 1 104 ? 9.634 14.103 5.506 1.00 73.31 104 GLU A CA 1
ATOM 811 C C . GLU A 1 104 ? 9.958 12.665 5.047 1.00 73.31 104 GLU A C 1
ATOM 813 O O . GLU A 1 104 ? 10.678 11.941 5.736 1.00 73.31 104 GLU A O 1
ATOM 818 N N . GLY A 1 105 ? 9.474 12.241 3.871 1.00 77.75 105 GLY A N 1
ATOM 819 C CA . GLY A 1 105 ? 9.717 10.906 3.312 1.00 77.75 105 GLY A CA 1
ATOM 820 C C . GLY A 1 105 ? 8.838 9.799 3.906 1.00 77.75 105 GLY A C 1
ATOM 821 O O . GLY A 1 105 ? 9.109 8.617 3.690 1.00 77.75 105 GLY A O 1
ATOM 822 N N . GLN A 1 106 ? 7.788 10.157 4.644 1.00 81.62 106 GLN A N 1
ATOM 823 C CA . GLN A 1 106 ? 6.848 9.215 5.245 1.00 81.62 106 GLN A CA 1
ATOM 824 C C . GLN A 1 106 ? 5.816 8.750 4.208 1.00 81.62 106 GLN A C 1
ATOM 826 O O . GLN A 1 106 ? 5.170 9.599 3.585 1.00 81.62 106 GLN A O 1
ATOM 831 N N . PRO A 1 107 ? 5.637 7.430 4.004 1.00 87.31 107 PRO A N 1
ATOM 832 C CA . PRO A 1 107 ? 4.647 6.907 3.066 1.00 87.31 107 PRO A CA 1
ATOM 833 C C . PRO A 1 107 ? 3.220 7.117 3.570 1.00 87.31 107 PRO A C 1
ATOM 835 O O . PRO A 1 107 ? 2.979 7.181 4.775 1.00 87.31 107 PRO A O 1
ATOM 838 N N . LEU A 1 108 ? 2.261 7.203 2.652 1.00 89.00 108 LEU A N 1
ATOM 839 C CA . LEU A 1 108 ? 0.853 7.343 3.008 1.00 89.00 108 LEU A CA 1
ATOM 840 C C . LEU A 1 108 ? 0.246 5.977 3.360 1.00 89.00 108 LEU A C 1
ATOM 842 O O . LEU A 1 108 ? 0.344 5.012 2.600 1.00 89.00 108 LEU A O 1
ATOM 846 N N . VAL A 1 109 ? -0.420 5.912 4.508 1.00 90.44 109 VAL A N 1
ATOM 847 C CA . VAL A 1 109 ? -1.213 4.767 4.950 1.00 90.44 109 VAL A CA 1
ATOM 848 C C . VAL A 1 109 ? -2.682 5.065 4.683 1.00 90.44 109 VAL A C 1
ATOM 850 O O . VAL A 1 109 ? -3.218 6.061 5.167 1.00 90.44 109 VAL A O 1
ATOM 853 N N . THR A 1 110 ? -3.337 4.195 3.922 1.00 92.88 110 THR A N 1
ATOM 854 C CA . THR A 1 110 ? -4.786 4.209 3.705 1.00 92.88 110 THR A CA 1
ATOM 855 C C . THR A 1 110 ? -5.391 2.983 4.374 1.00 92.88 110 THR A C 1
ATOM 857 O O . THR A 1 110 ? -5.043 1.855 4.028 1.00 92.88 110 THR A O 1
ATOM 860 N N . THR A 1 111 ? -6.302 3.195 5.318 1.00 92.81 111 THR A N 1
ATOM 861 C CA . THR A 1 111 ? -7.033 2.127 5.999 1.00 92.81 111 THR A CA 1
ATOM 862 C C . THR A 1 111 ? -8.492 2.168 5.575 1.00 92.81 111 THR A C 1
ATOM 864 O O . THR A 1 111 ? -9.141 3.203 5.704 1.00 92.81 111 THR A O 1
ATOM 867 N N . TYR A 1 112 ? -9.003 1.039 5.095 1.00 93.50 112 TYR A N 1
ATOM 868 C CA . TYR A 1 112 ? -10.421 0.808 4.858 1.00 93.50 112 TYR A CA 1
ATOM 869 C C . TYR A 1 112 ? -10.946 -0.086 5.973 1.00 93.50 112 TYR A C 1
ATOM 871 O O . TYR A 1 112 ? -10.482 -1.215 6.125 1.00 93.50 112 TYR A O 1
ATOM 879 N N . GLU A 1 113 ? -11.917 0.397 6.731 1.00 91.00 113 GLU A N 1
ATOM 880 C CA . GLU A 1 113 ? -12.592 -0.364 7.773 1.00 91.00 113 GLU A CA 1
ATOM 881 C C . GLU A 1 113 ? -14.079 -0.462 7.453 1.00 91.00 113 GLU A C 1
ATOM 883 O O . GLU A 1 113 ? -14.765 0.544 7.266 1.00 91.00 113 GLU A O 1
ATOM 888 N N . ARG A 1 114 ? -14.598 -1.688 7.387 1.00 88.38 114 ARG A N 1
ATOM 889 C CA . ARG A 1 114 ? -16.025 -1.929 7.212 1.00 88.38 114 ARG A CA 1
ATOM 890 C C . ARG A 1 114 ? -16.694 -2.181 8.556 1.00 88.38 114 ARG A C 1
ATOM 892 O O . ARG A 1 114 ? -16.509 -3.236 9.165 1.00 88.38 114 ARG A O 1
ATOM 899 N N . LEU A 1 115 ? -17.534 -1.232 8.969 1.00 78.06 115 LEU A N 1
ATOM 900 C CA . LEU A 1 115 ? -18.293 -1.277 10.216 1.00 78.06 115 LEU A CA 1
ATOM 901 C C . LEU A 1 115 ? -19.732 -0.790 9.993 1.00 78.06 115 LEU A C 1
ATOM 903 O O . LEU A 1 115 ? -19.976 0.231 9.352 1.00 78.06 115 LEU A O 1
ATOM 907 N N . GLY A 1 116 ? -20.712 -1.524 10.529 1.00 74.81 116 GLY A N 1
ATOM 908 C CA . GLY A 1 116 ? -22.115 -1.086 10.538 1.00 74.81 116 GLY A CA 1
ATOM 909 C C . GLY A 1 116 ? -22.724 -0.847 9.149 1.00 74.81 116 GLY A C 1
ATOM 910 O O . GLY A 1 116 ? -23.575 0.024 9.001 1.00 74.81 116 GLY A O 1
ATOM 911 N N . GLY A 1 117 ? -22.268 -1.582 8.129 1.00 80.75 117 GLY A N 1
ATOM 912 C CA . GLY A 1 117 ? -22.731 -1.444 6.745 1.00 80.75 117 GLY A CA 1
ATOM 913 C C . GLY A 1 117 ? -21.989 -0.391 5.911 1.00 80.75 117 GLY A C 1
ATOM 914 O O . GLY A 1 117 ? -22.168 -0.364 4.693 1.00 80.75 117 GLY A O 1
ATOM 915 N N . ASN A 1 118 ? -21.137 0.429 6.529 1.00 88.75 118 ASN A N 1
ATOM 916 C CA . ASN A 1 118 ? -20.372 1.488 5.872 1.00 88.75 118 ASN A CA 1
ATOM 917 C C . ASN A 1 118 ? -18.900 1.094 5.732 1.00 88.75 118 ASN A C 1
ATOM 919 O O . ASN A 1 118 ? -18.383 0.346 6.560 1.00 88.75 118 ASN A O 1
ATOM 923 N N . VAL A 1 119 ? -18.231 1.629 4.713 1.00 92.00 119 VAL A N 1
ATOM 924 C CA . VAL A 1 119 ? -16.772 1.572 4.576 1.00 92.00 119 VAL A CA 1
ATOM 925 C C . VAL A 1 119 ? -16.219 2.937 4.968 1.00 92.00 119 VAL A C 1
ATOM 927 O O . VAL A 1 119 ? -16.491 3.939 4.307 1.00 92.00 119 VAL A O 1
ATOM 930 N N . GLU A 1 120 ? -15.488 2.985 6.073 1.00 92.69 120 GLU A N 1
ATOM 931 C CA . GLU A 1 120 ? -14.734 4.154 6.506 1.00 92.69 120 GLU A CA 1
ATOM 932 C C . GLU A 1 120 ? -13.318 4.074 5.935 1.00 92.69 120 GLU A C 1
ATOM 934 O O . GLU A 1 120 ? -12.618 3.079 6.112 1.00 92.69 120 GLU A O 1
ATOM 939 N N . VAL A 1 121 ? -12.901 5.127 5.240 1.00 93.75 121 VAL A N 1
ATOM 940 C CA . VAL A 1 121 ? -11.569 5.264 4.658 1.00 93.75 121 VAL A CA 1
ATOM 941 C C . VAL A 1 121 ? -10.835 6.357 5.408 1.00 93.75 121 VAL A C 1
ATOM 943 O O . VAL A 1 121 ? -11.225 7.525 5.346 1.00 93.75 121 VAL A O 1
ATOM 946 N N . THR A 1 122 ? -9.761 5.993 6.0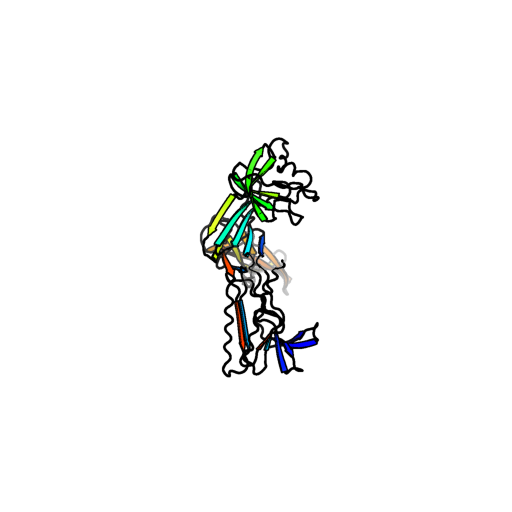97 1.00 92.12 122 THR A N 1
ATOM 947 C CA . THR A 1 122 ? -8.879 6.938 6.784 1.00 92.12 122 THR A CA 1
ATOM 948 C C . THR A 1 122 ? -7.512 6.954 6.120 1.00 92.12 122 THR A C 1
ATOM 950 O O . THR A 1 122 ? -6.970 5.918 5.735 1.00 92.12 122 THR A O 1
ATOM 953 N N . LYS A 1 123 ? -6.942 8.148 5.971 1.00 91.56 123 LYS A N 1
ATOM 954 C CA . LYS A 1 123 ? -5.584 8.348 5.466 1.00 91.56 123 LYS A CA 1
ATOM 955 C C . LYS A 1 123 ? -4.739 9.046 6.517 1.00 91.56 123 LYS A C 1
ATOM 957 O O . LYS A 1 123 ? -5.173 10.045 7.090 1.00 91.56 123 LYS A O 1
ATOM 962 N N . HIS A 1 124 ? -3.530 8.550 6.736 1.00 87.38 124 HIS A N 1
ATOM 963 C CA . HIS A 1 124 ? -2.529 9.161 7.608 1.00 87.38 124 HIS A CA 1
ATOM 964 C C . HIS A 1 124 ? -1.120 8.875 7.083 1.00 87.38 124 HIS A C 1
ATOM 966 O O . HIS A 1 124 ? -0.917 7.906 6.358 1.00 87.38 124 HIS A O 1
ATOM 972 N N . TYR A 1 125 ? -0.137 9.706 7.423 1.00 84.12 125 TYR A N 1
ATOM 973 C CA . TYR A 1 125 ? 1.255 9.419 7.070 1.00 84.12 125 TYR A CA 1
ATOM 974 C C . TYR A 1 125 ? 1.853 8.409 8.043 1.00 84.12 125 TYR A C 1
ATOM 976 O O . TYR A 1 125 ? 1.603 8.469 9.244 1.00 84.12 125 TYR A O 1
ATOM 984 N N . PHE A 1 126 ? 2.630 7.464 7.520 1.00 75.88 126 PHE A N 1
ATOM 985 C CA . PHE A 1 126 ? 3.319 6.479 8.334 1.00 75.88 126 PHE A CA 1
ATOM 986 C C . PHE A 1 126 ? 4.332 7.171 9.231 1.00 75.88 126 PHE A C 1
ATOM 988 O O . PHE A 1 126 ? 5.243 7.863 8.777 1.00 75.88 126 PHE A O 1
ATOM 995 N N . VAL A 1 127 ? 4.218 6.904 10.516 1.00 67.31 127 VAL A N 1
ATOM 996 C CA . VAL A 1 127 ? 5.100 7.484 11.503 1.00 67.31 127 VAL A CA 1
ATOM 997 C C . VAL A 1 127 ? 6.306 6.570 11.688 1.00 67.31 127 VAL A C 1
ATOM 999 O O . VAL A 1 127 ? 6.197 5.453 12.194 1.00 67.31 127 VAL A O 1
ATOM 1002 N N . VAL A 1 128 ? 7.479 7.031 11.250 1.00 60.06 128 VAL A N 1
ATOM 1003 C CA . VAL A 1 128 ? 8.743 6.355 11.575 1.00 60.06 128 VAL A CA 1
ATOM 1004 C C . VAL A 1 128 ? 8.976 6.420 13.087 1.00 60.06 128 VAL A C 1
ATOM 1006 O O . VAL A 1 128 ? 8.675 7.455 13.684 1.00 60.06 128 VAL A O 1
ATOM 1009 N N . PRO A 1 129 ? 9.559 5.375 13.709 1.00 55.09 129 PRO A N 1
ATOM 1010 C CA . PRO A 1 129 ? 9.942 5.425 15.116 1.00 55.09 129 PRO A CA 1
ATOM 1011 C C . PRO A 1 129 ? 10.761 6.692 15.394 1.00 55.09 129 PRO A C 1
ATOM 1013 O O . PRO A 1 129 ? 11.873 6.837 14.878 1.00 55.09 129 PRO A O 1
ATOM 1016 N N . GLY A 1 130 ? 10.196 7.622 16.165 1.00 56.81 130 GLY A N 1
ATOM 1017 C CA . GLY A 1 130 ? 10.809 8.908 16.477 1.00 56.81 130 GLY A CA 1
ATOM 1018 C C . GLY A 1 130 ? 9.924 10.135 16.255 1.00 56.81 130 GLY A C 1
ATOM 1019 O O . GLY A 1 130 ? 10.023 11.036 17.073 1.00 56.81 130 GLY A O 1
ATOM 1020 N N . GLU A 1 131 ? 9.080 10.216 15.222 1.00 65.44 131 GLU A N 1
ATOM 1021 C CA . GLU A 1 131 ? 8.093 11.316 15.087 1.00 65.44 131 GLU A CA 1
ATOM 1022 C C . GLU A 1 131 ? 6.774 10.883 15.723 1.00 65.44 131 GLU A C 1
ATOM 1024 O O . GLU A 1 131 ? 6.494 9.701 15.675 1.00 65.44 131 GLU A O 1
ATOM 1029 N N . GLY A 1 132 ? 6.004 11.740 16.406 1.00 72.88 132 GLY A N 1
ATOM 1030 C CA . GLY A 1 132 ? 4.718 11.357 17.041 1.00 72.88 132 GLY A CA 1
ATOM 1031 C C . GLY A 1 132 ? 4.745 10.181 18.044 1.00 72.88 132 GLY A C 1
ATOM 1032 O O . GLY A 1 132 ? 3.707 9.816 18.601 1.00 72.88 132 GLY A O 1
ATOM 1033 N N . SER A 1 133 ? 5.910 9.572 18.268 1.00 84.44 133 SER A N 1
ATOM 1034 C CA . SER A 1 133 ? 6.127 8.424 19.130 1.00 84.44 133 SER A CA 1
ATOM 1035 C C . SER A 1 133 ? 6.584 8.880 20.503 1.00 84.44 133 SER A C 1
ATOM 1037 O O . SER A 1 133 ? 7.458 9.740 20.592 1.00 84.44 133 SER A O 1
ATOM 1039 N N . PHE A 1 134 ? 6.063 8.260 21.550 1.00 88.94 134 PHE A N 1
ATOM 1040 C CA . PHE A 1 134 ? 6.300 8.674 22.929 1.00 88.94 134 PHE A CA 1
ATOM 1041 C C . PHE A 1 134 ? 6.495 7.460 23.840 1.00 88.94 134 PHE A C 1
ATOM 1043 O O . PHE A 1 134 ? 6.062 6.345 23.527 1.00 88.94 134 PHE A O 1
ATOM 1050 N N . ASP A 1 135 ? 7.191 7.671 24.952 1.00 90.94 135 ASP A N 1
ATOM 1051 C CA . ASP A 1 135 ? 7.322 6.714 26.042 1.00 90.94 135 ASP A CA 1
ATOM 1052 C C . ASP A 1 135 ? 6.112 6.861 26.978 1.00 90.94 135 ASP A C 1
ATOM 1054 O O . ASP A 1 135 ? 5.996 7.859 27.691 1.00 90.94 135 ASP A O 1
ATOM 1058 N N . PRO A 1 136 ? 5.190 5.889 27.026 1.00 91.50 136 PRO A N 1
ATOM 1059 C CA . PRO A 1 136 ? 3.955 6.053 27.778 1.00 91.50 136 PRO A CA 1
ATOM 1060 C C . PRO A 1 136 ? 4.153 6.068 29.302 1.00 91.50 136 PRO A C 1
ATOM 1062 O O . PRO A 1 136 ? 3.224 6.459 30.008 1.00 91.50 136 PRO A O 1
ATOM 1065 N N . ALA A 1 137 ? 5.319 5.661 29.822 1.00 91.25 137 ALA A N 1
ATOM 1066 C CA . ALA A 1 137 ? 5.641 5.761 31.245 1.00 91.25 137 ALA A CA 1
ATOM 1067 C C . ALA A 1 137 ? 6.189 7.142 31.638 1.00 91.25 137 ALA A C 1
ATOM 1069 O O . ALA A 1 137 ? 6.017 7.560 32.784 1.00 91.25 137 ALA A O 1
ATOM 1070 N N . LEU A 1 138 ? 6.872 7.833 30.719 1.00 91.69 138 LEU A N 1
ATOM 1071 C CA . LEU A 1 138 ? 7.520 9.124 30.983 1.00 91.69 138 LEU A CA 1
ATOM 1072 C C . LEU A 1 138 ? 6.724 10.316 30.453 1.00 91.69 138 LEU A C 1
ATOM 1074 O O . LEU A 1 138 ? 6.687 11.362 31.101 1.00 91.69 138 LEU A O 1
ATOM 1078 N N . ASP A 1 139 ? 6.084 10.141 29.303 1.00 93.38 139 ASP A N 1
ATOM 1079 C CA . ASP A 1 139 ? 5.504 11.232 28.529 1.00 93.38 139 ASP A CA 1
ATOM 1080 C C . ASP A 1 139 ? 4.002 11.412 28.786 1.00 93.38 139 ASP A C 1
ATOM 1082 O O . ASP A 1 139 ? 3.439 12.441 28.422 1.00 93.38 139 ASP A O 1
ATOM 1086 N N . VAL A 1 140 ? 3.344 10.448 29.444 1.00 94.19 140 VAL A N 1
ATOM 1087 C CA . VAL A 1 140 ? 1.934 10.558 29.857 1.00 94.19 140 VAL A CA 1
ATOM 1088 C C . VAL A 1 140 ? 1.862 11.037 31.302 1.00 94.19 140 VAL A C 1
ATOM 1090 O O . VAL A 1 140 ? 2.073 10.269 32.243 1.00 94.19 140 VAL A O 1
ATOM 1093 N N . VAL A 1 141 ? 1.534 12.314 31.498 1.00 92.00 141 VAL A N 1
ATOM 1094 C CA . VAL A 1 141 ? 1.459 12.932 32.829 1.00 92.00 141 VAL A CA 1
ATOM 1095 C C . VAL A 1 141 ? 0.255 13.861 32.901 1.00 92.00 141 VAL A C 1
ATOM 1097 O O . VAL A 1 141 ? 0.101 14.744 32.071 1.00 92.00 141 VAL A O 1
ATOM 1100 N N . ALA A 1 142 ? -0.577 13.701 33.935 1.00 89.19 142 ALA A N 1
ATOM 1101 C CA . ALA A 1 142 ? -1.714 14.587 34.213 1.00 89.19 142 ALA A CA 1
ATOM 1102 C C . ALA A 1 142 ? -2.646 14.811 32.999 1.00 89.19 142 ALA A C 1
ATOM 1104 O O . ALA A 1 142 ? -3.005 15.943 32.698 1.00 89.19 142 ALA A O 1
ATOM 1105 N N . ASN A 1 143 ? -3.031 13.727 32.315 1.00 91.94 143 ASN A N 1
ATOM 1106 C CA . ASN A 1 143 ? -3.867 13.741 31.102 1.00 91.94 143 ASN A CA 1
ATOM 1107 C C . ASN A 1 143 ? -3.243 14.441 29.878 1.00 91.94 143 ASN A C 1
ATOM 1109 O O . ASN A 1 143 ? -3.913 14.590 28.858 1.00 91.94 143 ASN A O 1
ATOM 1113 N N . GLU A 1 144 ? -1.969 14.828 29.944 1.00 94.06 144 GLU A N 1
ATOM 1114 C CA . GLU A 1 144 ? -1.190 15.314 28.804 1.00 94.06 144 GLU A CA 1
ATOM 1115 C C . GLU A 1 144 ? -0.279 14.204 28.270 1.00 94.06 144 GLU A C 1
ATOM 1117 O O . GLU A 1 144 ? 0.208 13.362 29.031 1.00 94.06 144 GLU A O 1
ATOM 1122 N N . ILE A 1 145 ? -0.030 14.230 26.960 1.00 94.19 145 ILE A N 1
ATOM 1123 C CA . ILE A 1 145 ? 0.981 13.411 26.287 1.00 94.19 145 ILE A CA 1
ATOM 1124 C C . ILE A 1 145 ? 2.044 14.347 25.722 1.00 94.19 145 ILE A C 1
ATOM 1126 O O . ILE A 1 145 ? 1.725 15.226 24.921 1.00 94.19 145 ILE A O 1
ATOM 1130 N N . ASP A 1 146 ? 3.296 14.161 26.127 1.00 93.06 146 ASP A N 1
ATOM 1131 C CA . ASP A 1 146 ? 4.452 14.856 25.563 1.00 93.06 146 ASP A CA 1
ATOM 1132 C C . ASP A 1 146 ? 4.989 14.084 24.348 1.00 93.06 146 ASP A C 1
ATOM 1134 O O . ASP A 1 146 ? 5.535 12.995 24.468 1.00 93.06 146 ASP A O 1
ATOM 1138 N N . LEU A 1 147 ? 4.829 14.630 23.144 1.00 90.06 147 LEU A N 1
ATOM 1139 C CA . LEU A 1 147 ? 5.338 14.005 21.915 1.00 90.06 147 LEU A CA 1
ATOM 1140 C C . LEU A 1 147 ? 6.797 14.391 21.620 1.00 90.06 147 LEU A C 1
ATOM 1142 O O . LEU A 1 147 ? 7.352 14.039 20.575 1.00 90.06 147 LEU A O 1
ATOM 1146 N N . GLY A 1 148 ? 7.425 15.127 22.539 1.00 88.06 148 GLY A N 1
ATOM 1147 C CA . GLY A 1 148 ? 8.804 15.560 22.437 1.00 88.06 148 GLY A CA 1
ATOM 1148 C C . GLY A 1 148 ? 9.031 16.688 21.430 1.00 88.06 148 GLY A C 1
ATOM 1149 O O . GLY A 1 148 ? 8.135 17.199 20.752 1.00 88.06 148 GLY A O 1
ATOM 1150 N N . LEU A 1 149 ? 10.291 17.104 21.353 1.00 86.06 149 LEU A N 1
ATOM 1151 C CA . LEU A 1 149 ? 10.766 18.160 20.463 1.00 86.06 149 LEU A CA 1
ATOM 1152 C C . LEU A 1 149 ? 11.620 17.558 19.350 1.00 86.06 149 LEU A C 1
ATOM 1154 O O . LEU A 1 149 ? 12.268 16.522 19.523 1.00 86.06 149 LEU A O 1
ATOM 1158 N N . ARG A 1 150 ? 11.655 18.238 18.205 1.00 83.62 150 ARG A N 1
ATOM 1159 C CA . ARG A 1 150 ? 12.577 17.924 17.114 1.00 83.62 150 ARG A CA 1
ATOM 1160 C C . ARG A 1 150 ? 14.026 18.114 17.572 1.00 83.62 150 ARG A C 1
ATOM 1162 O O . ARG A 1 150 ? 14.317 18.652 18.640 1.00 83.62 150 ARG A O 1
ATOM 1169 N N . ARG A 1 151 ? 14.977 17.717 16.719 1.00 82.62 151 ARG A N 1
ATOM 1170 C CA . ARG A 1 151 ? 16.427 17.846 16.989 1.00 82.62 151 ARG A CA 1
ATOM 1171 C C . ARG A 1 151 ? 16.891 19.268 17.324 1.00 82.62 151 ARG A C 1
ATOM 1173 O O . ARG A 1 151 ? 17.970 19.415 17.888 1.00 82.62 151 ARG A O 1
ATOM 1180 N N . ASP A 1 152 ? 16.124 20.290 16.958 1.00 84.00 152 ASP A N 1
ATOM 1181 C CA . ASP A 1 152 ? 16.425 21.688 17.274 1.00 84.00 152 ASP A CA 1
ATOM 1182 C C . ASP A 1 152 ? 16.122 22.072 18.735 1.00 84.00 152 ASP A C 1
ATOM 1184 O O . ASP A 1 152 ? 16.546 23.138 19.176 1.00 84.00 152 ASP A O 1
ATOM 1188 N N . GLY A 1 153 ? 15.429 21.211 19.491 1.00 83.12 153 GLY A N 1
ATOM 1189 C CA . GLY A 1 153 ? 15.076 21.435 20.891 1.00 83.12 153 GLY A CA 1
ATOM 1190 C C . 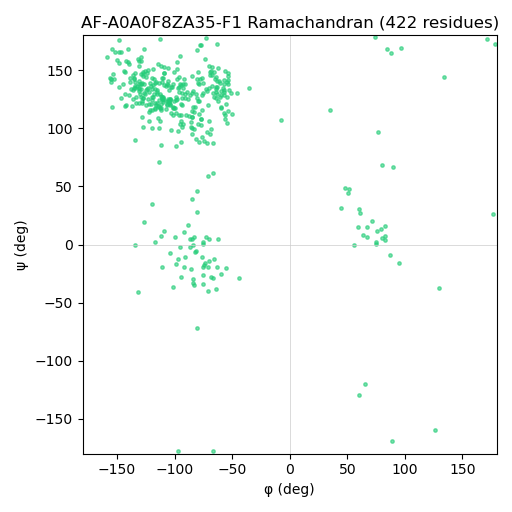GLY A 1 153 ? 14.078 22.573 21.114 1.00 83.12 153 GLY A C 1
ATOM 1191 O O . GLY A 1 153 ? 13.954 23.044 22.243 1.00 83.12 153 GLY A O 1
ATOM 1192 N N . VAL A 1 154 ? 13.395 23.039 20.063 1.00 84.50 154 VAL A N 1
ATOM 1193 C CA . VAL A 1 154 ? 12.439 24.159 20.132 1.00 84.50 154 VAL A CA 1
ATOM 1194 C C . VAL A 1 154 ? 11.133 23.816 19.429 1.00 84.50 154 VAL A C 1
ATOM 1196 O O . VAL A 1 154 ? 10.062 24.153 19.929 1.00 84.50 154 VAL A O 1
ATOM 1199 N N . THR A 1 155 ? 11.205 23.151 18.279 1.00 85.88 155 THR A N 1
ATOM 1200 C CA . THR A 1 155 ? 10.027 22.849 17.471 1.00 85.88 155 THR A CA 1
ATOM 1201 C C . THR A 1 155 ? 9.370 21.564 17.978 1.00 85.88 155 THR A C 1
ATOM 1203 O O . THR A 1 155 ? 10.073 20.560 18.131 1.00 85.88 155 THR A O 1
ATOM 1206 N N . PRO A 1 156 ? 8.045 21.548 18.217 1.00 86.62 156 PRO A N 1
ATOM 1207 C CA . PRO A 1 156 ? 7.314 20.324 18.530 1.00 86.62 156 PRO A CA 1
ATOM 1208 C C . PRO A 1 156 ? 7.541 19.243 17.478 1.00 86.62 156 PRO A C 1
ATOM 1210 O O . PRO A 1 156 ? 7.607 19.521 16.279 1.00 86.62 156 PRO A O 1
ATOM 1213 N N . ASN A 1 157 ? 7.660 17.997 17.924 1.00 84.12 157 ASN A N 1
ATOM 1214 C CA . ASN A 1 157 ? 7.851 16.842 17.051 1.00 84.12 157 ASN A CA 1
ATOM 1215 C C . ASN A 1 157 ? 6.521 16.282 16.516 1.00 84.12 157 ASN A C 1
ATOM 1217 O O . ASN A 1 157 ? 6.306 15.072 16.447 1.00 84.12 157 ASN A O 1
ATOM 1221 N N . HIS A 1 158 ? 5.614 17.200 16.193 1.00 84.94 158 HIS A N 1
ATOM 1222 C CA . HIS A 1 158 ? 4.308 16.959 15.603 1.00 84.94 158 HIS A CA 1
ATOM 1223 C C . HIS A 1 158 ? 3.814 18.240 14.919 1.00 84.94 158 HIS A C 1
ATOM 1225 O O . HIS A 1 158 ? 4.259 19.345 15.234 1.00 84.94 158 HIS A O 1
ATOM 1231 N N . ASP A 1 159 ? 2.848 18.098 14.018 1.00 84.44 159 ASP A N 1
ATOM 1232 C CA . ASP A 1 159 ? 2.147 19.192 13.334 1.00 84.44 159 ASP A CA 1
ATOM 1233 C C . ASP A 1 159 ? 0.686 19.350 13.807 1.00 84.44 159 ASP A C 1
ATOM 1235 O O . ASP A 1 159 ? -0.102 20.080 13.202 1.00 84.44 159 ASP A O 1
ATOM 1239 N N . LEU A 1 160 ? 0.330 18.671 14.905 1.00 90.44 160 LEU A N 1
ATOM 1240 C CA . LEU A 1 160 ? -1.010 18.694 15.495 1.00 90.44 160 LEU A CA 1
ATOM 1241 C C . LEU A 1 160 ? -1.452 20.096 15.929 1.00 90.44 160 LEU A C 1
ATOM 1243 O O . LEU A 1 160 ? -0.696 20.863 16.528 1.00 90.44 160 LEU A O 1
ATOM 1247 N N . SER A 1 161 ? -2.718 20.382 15.662 1.00 92.44 161 SER A N 1
ATOM 1248 C CA . SER A 1 161 ? -3.463 21.582 16.024 1.00 92.44 161 SER A CA 1
ATOM 1249 C C . SER A 1 161 ? -4.753 21.202 16.757 1.00 92.44 161 SER A C 1
ATOM 1251 O O . SER A 1 161 ? -5.144 20.038 16.792 1.00 92.44 161 SER A O 1
ATOM 1253 N N . LEU A 1 162 ? -5.417 22.192 17.359 1.00 93.75 162 LEU A N 1
ATOM 1254 C CA . LEU A 1 162 ? -6.730 22.000 17.979 1.00 93.75 162 LEU A CA 1
ATOM 1255 C C . LEU A 1 162 ? -7.726 21.398 16.970 1.00 93.75 162 LEU A C 1
ATOM 1257 O O . LEU A 1 162 ? -7.743 21.810 15.812 1.00 93.75 162 LEU A O 1
ATOM 1261 N N . ASP A 1 163 ? -8.548 20.463 17.445 1.00 92.38 163 ASP A N 1
ATOM 1262 C CA . ASP A 1 163 ? -9.580 19.725 16.707 1.00 92.38 163 ASP A CA 1
ATOM 1263 C C . ASP A 1 163 ? -9.061 18.751 15.632 1.00 92.38 163 ASP A C 1
ATOM 1265 O O . ASP A 1 163 ? -9.866 18.138 14.927 1.00 92.38 163 ASP A O 1
ATOM 1269 N N . ASP A 1 164 ? -7.742 18.544 15.524 1.00 92.88 164 ASP A N 1
ATOM 1270 C CA . ASP A 1 164 ? -7.193 17.502 14.652 1.00 92.88 164 ASP A CA 1
ATOM 1271 C C . ASP A 1 164 ? -7.646 16.108 15.116 1.00 92.88 164 ASP A C 1
ATOM 1273 O O . ASP A 1 164 ? -7.588 15.772 16.302 1.00 92.88 164 ASP A O 1
ATOM 1277 N N . GLU A 1 165 ? -8.063 15.277 14.161 1.00 93.44 165 GLU A N 1
ATOM 1278 C CA . GLU A 1 165 ? -8.385 13.867 14.383 1.00 93.44 165 GLU A CA 1
ATOM 1279 C C . GLU A 1 165 ? -7.097 13.035 14.316 1.00 93.44 165 GLU A C 1
ATOM 1281 O O . GLU A 1 165 ? -6.277 13.194 13.405 1.00 93.44 165 GLU A O 1
ATOM 1286 N N . VAL A 1 166 ? -6.894 12.153 15.290 1.00 92.50 166 VAL A N 1
ATOM 1287 C CA . VAL A 1 166 ? -5.674 11.358 15.440 1.00 92.50 166 VAL A CA 1
ATOM 1288 C C . VAL A 1 166 ? -5.992 9.898 15.726 1.00 92.50 166 VAL A C 1
ATOM 1290 O O . VAL A 1 166 ? -6.966 9.585 16.405 1.00 92.50 166 VAL A O 1
ATOM 1293 N N . VAL A 1 167 ? -5.137 8.997 15.251 1.00 89.44 167 VAL A N 1
ATOM 1294 C CA . VAL A 1 167 ? -5.164 7.575 15.604 1.00 89.44 167 VAL A CA 1
ATOM 1295 C C . VAL A 1 167 ? -4.063 7.271 16.613 1.00 89.44 167 VAL A C 1
ATOM 1297 O O . VAL A 1 167 ? -2.922 7.720 16.465 1.00 89.44 167 VAL A O 1
ATOM 1300 N N . TYR A 1 168 ? -4.407 6.507 17.646 1.00 90.69 168 TYR A N 1
ATOM 1301 C CA . TYR A 1 168 ? -3.460 6.000 18.633 1.00 90.69 168 TYR A CA 1
ATOM 1302 C C . TYR A 1 168 ? -3.030 4.575 18.289 1.00 90.69 168 TYR A C 1
ATOM 1304 O O . TYR A 1 168 ? -3.867 3.719 18.006 1.00 90.69 168 TYR A O 1
ATOM 1312 N N . SER A 1 169 ? -1.728 4.304 18.375 1.00 89.06 169 SER A N 1
ATOM 1313 C CA . SER A 1 169 ? -1.186 2.948 18.327 1.00 89.06 169 SER A CA 1
ATOM 1314 C C . SER A 1 169 ? -0.327 2.651 19.552 1.00 89.06 169 SER A C 1
ATOM 1316 O O . SER A 1 169 ? 0.560 3.435 19.894 1.00 89.06 169 SER A O 1
ATOM 1318 N N . SER A 1 170 ? -0.538 1.495 20.189 1.00 88.94 170 SER A N 1
ATOM 1319 C CA . SER A 1 170 ? 0.313 1.011 21.288 1.00 88.94 170 SER A CA 1
ATOM 1320 C C . SER A 1 170 ? 1.594 0.321 20.800 1.00 88.94 170 SER A C 1
ATOM 1322 O O . SER A 1 170 ? 2.434 -0.088 21.604 1.00 88.94 170 SER A O 1
ATOM 1324 N N . GLY A 1 171 ? 1.751 0.135 19.484 1.00 83.38 171 GLY A N 1
ATOM 1325 C CA . GLY A 1 171 ? 2.871 -0.618 18.915 1.00 83.38 171 GLY A CA 1
ATOM 1326 C C . GLY A 1 171 ? 2.907 -2.083 19.368 1.00 83.38 171 GLY A C 1
ATOM 1327 O O . GLY A 1 171 ? 3.984 -2.671 19.463 1.00 83.38 171 GLY A O 1
ATOM 1328 N N . GLY A 1 172 ? 1.746 -2.659 19.705 1.00 82.69 172 GLY A N 1
ATOM 1329 C CA . GLY A 1 172 ? 1.610 -4.036 20.193 1.00 82.69 172 GLY A CA 1
ATOM 1330 C C . GLY A 1 172 ? 1.884 -4.227 21.690 1.00 82.69 172 GLY A C 1
ATOM 1331 O O . GLY A 1 172 ? 1.929 -5.368 22.152 1.00 82.69 172 GLY A O 1
ATOM 1332 N N . LYS A 1 173 ? 2.071 -3.141 22.453 1.00 87.94 173 LYS A N 1
ATOM 1333 C CA . LYS A 1 173 ? 2.216 -3.169 23.920 1.00 87.94 173 LYS A CA 1
ATOM 1334 C C . LYS A 1 173 ? 0.893 -2.874 24.640 1.00 87.94 173 LYS A C 1
ATOM 1336 O O . LYS A 1 173 ? -0.153 -2.745 23.993 1.00 87.94 173 LYS A O 1
ATOM 1341 N N . ALA A 1 174 ? 0.912 -2.818 25.976 1.00 90.56 174 ALA A N 1
ATOM 1342 C CA . ALA A 1 174 ? -0.290 -2.524 26.743 1.00 90.56 174 ALA A CA 1
ATOM 1343 C C . ALA A 1 174 ? -0.735 -1.079 26.449 1.00 90.56 174 ALA A C 1
ATOM 1345 O O . ALA A 1 174 ? 0.074 -0.159 26.550 1.00 90.56 174 ALA A O 1
ATOM 1346 N N . PRO A 1 175 ? -2.000 -0.848 26.061 1.00 92.56 175 PRO A N 1
ATOM 1347 C CA . PRO A 1 175 ? -2.451 0.489 25.705 1.00 92.56 175 PRO A CA 1
ATOM 1348 C C . PRO A 1 175 ? -2.482 1.413 26.929 1.00 92.56 175 PRO A C 1
ATOM 1350 O O . PRO A 1 175 ? -2.753 0.972 28.049 1.00 92.56 175 PRO A O 1
ATOM 1353 N N . VAL A 1 176 ? -2.246 2.708 26.699 1.00 93.25 176 VAL A N 1
ATOM 1354 C CA . VAL A 1 176 ? -2.420 3.763 27.711 1.00 93.25 176 VAL A CA 1
ATOM 1355 C C . VAL A 1 176 ? -3.856 3.730 28.223 1.00 93.25 176 VAL A C 1
ATOM 1357 O O . VAL A 1 176 ? -4.797 3.668 27.435 1.00 93.25 176 VAL A O 1
ATOM 1360 N N . GLY A 1 177 ? -4.045 3.774 29.543 1.00 93.19 177 GLY A N 1
ATOM 1361 C CA . GLY A 1 177 ? -5.386 3.762 30.123 1.00 93.19 177 GLY A CA 1
ATOM 1362 C C . GLY A 1 177 ? -6.193 4.963 29.633 1.00 93.19 177 GLY A C 1
ATOM 1363 O O . GLY A 1 177 ? -5.685 6.078 29.649 1.00 93.19 177 GLY A O 1
ATOM 1364 N N . GLY A 1 178 ? -7.426 4.725 29.182 1.00 90.94 178 GLY A N 1
ATOM 1365 C CA . GLY A 1 178 ? -8.267 5.730 28.517 1.00 90.94 178 GLY A CA 1
ATOM 1366 C C . GLY A 1 178 ? -8.176 5.701 26.987 1.00 90.94 178 GLY A C 1
ATOM 1367 O O . GLY A 1 178 ? -9.081 6.204 26.324 1.00 90.94 178 GLY A O 1
ATOM 1368 N N . LEU A 1 179 ? -7.152 5.047 26.426 1.00 93.75 179 LEU A N 1
ATOM 1369 C CA . LEU A 1 179 ? -6.990 4.840 24.990 1.00 93.75 179 LEU A CA 1
ATOM 1370 C C . LEU A 1 179 ? -7.093 3.352 24.621 1.00 93.75 179 LEU A C 1
ATOM 1372 O O . LEU A 1 179 ? -6.835 2.454 25.422 1.00 93.75 179 LEU A O 1
ATOM 1376 N N . THR A 1 180 ? -7.466 3.088 23.375 1.00 91.56 180 THR A N 1
ATOM 1377 C CA . THR A 1 180 ? -7.546 1.757 22.771 1.00 91.56 180 THR A CA 1
ATOM 1378 C C . THR A 1 180 ? -6.669 1.735 21.531 1.00 91.56 180 THR A C 1
ATOM 1380 O O . THR A 1 180 ? -6.729 2.676 20.745 1.00 91.56 180 THR A O 1
ATOM 1383 N N . ASP A 1 181 ? -5.863 0.688 21.347 1.00 87.00 181 ASP A N 1
ATOM 1384 C CA . ASP A 1 181 ? -5.018 0.537 20.153 1.00 87.00 181 ASP A CA 1
ATOM 1385 C C . ASP A 1 181 ? -5.868 0.577 18.871 1.00 87.00 181 ASP A C 1
ATOM 1387 O O . ASP A 1 181 ? -6.920 -0.060 18.804 1.00 87.00 181 ASP A O 1
ATOM 1391 N N . GLY A 1 182 ? -5.446 1.381 17.893 1.00 80.19 182 GLY A N 1
ATOM 1392 C CA . GLY A 1 182 ? -6.210 1.693 16.680 1.00 80.19 182 GLY A CA 1
ATOM 1393 C C . GLY A 1 182 ? -7.377 2.668 16.888 1.00 80.19 182 GLY A C 1
ATOM 1394 O O . GLY A 1 182 ? -8.075 2.994 15.933 1.00 80.19 182 GLY A O 1
ATOM 1395 N N . GLY A 1 183 ? -7.601 3.143 18.115 1.00 85.38 183 GLY A N 1
ATOM 1396 C CA . GLY A 1 183 ? -8.666 4.082 18.449 1.00 85.38 183 GLY A CA 1
ATOM 1397 C C . GLY A 1 183 ? -8.429 5.467 17.855 1.00 85.38 183 GLY A C 1
ATOM 1398 O O . GLY A 1 183 ? -7.291 5.937 17.769 1.00 85.38 183 GLY A O 1
ATOM 1399 N N . VAL A 1 184 ? -9.527 6.123 17.482 1.00 89.38 184 VAL A N 1
ATOM 1400 C CA . VAL A 1 184 ? -9.536 7.478 16.927 1.00 89.38 184 VAL A CA 1
ATOM 1401 C C . VAL A 1 184 ? -9.974 8.479 17.996 1.00 89.38 184 VAL A C 1
ATOM 1403 O O . VAL A 1 184 ? -10.933 8.236 18.730 1.00 89.38 184 VAL A O 1
ATOM 1406 N N . TYR A 1 185 ? -9.255 9.596 18.080 1.00 94.38 185 TYR A N 1
ATOM 1407 C CA . TYR A 1 185 ? -9.404 10.637 19.096 1.00 94.38 185 TYR A CA 1
ATOM 1408 C C . TYR A 1 185 ? -9.254 12.026 18.480 1.00 94.38 185 TYR A C 1
ATOM 1410 O O . TYR A 1 185 ? -8.794 12.167 17.350 1.00 94.38 185 TYR A O 1
ATOM 1418 N N . TYR A 1 186 ? -9.598 13.060 19.244 1.00 95.12 186 TYR A N 1
ATOM 1419 C CA . TYR A 1 186 ? -9.496 14.453 18.814 1.00 95.12 186 TYR A CA 1
ATOM 1420 C C . TYR A 1 186 ? -8.583 15.245 19.741 1.00 95.12 186 TYR A C 1
ATOM 1422 O O . TYR A 1 186 ? -8.640 15.086 20.961 1.00 95.12 186 TYR A O 1
ATOM 1430 N N . VAL A 1 187 ? -7.746 16.110 19.174 1.00 95.31 187 VAL A N 1
ATOM 1431 C CA . VAL A 1 187 ? -6.844 16.979 19.936 1.00 95.31 187 VAL A CA 1
ATOM 1432 C C . VAL A 1 187 ? -7.638 18.134 20.547 1.00 95.31 187 VAL A C 1
ATOM 1434 O O . VAL A 1 187 ? -8.155 18.981 19.826 1.00 95.31 187 VAL A O 1
ATOM 1437 N N . THR A 1 188 ? -7.713 18.207 21.880 1.00 95.31 188 THR A N 1
ATOM 1438 C CA . THR A 1 188 ? -8.469 19.264 22.589 1.00 95.31 188 THR A CA 1
ATOM 1439 C C . THR A 1 188 ? -7.602 20.417 23.096 1.00 95.31 188 THR A C 1
ATOM 1441 O O . THR A 1 188 ? -8.123 21.471 23.456 1.00 95.31 188 THR A O 1
ATOM 1444 N N . SER A 1 189 ? -6.287 20.228 23.172 1.00 93.44 189 SER A N 1
ATOM 1445 C CA . SER A 1 189 ? -5.336 21.248 23.613 1.00 93.44 189 SER A CA 1
ATOM 1446 C C . SER A 1 189 ? -3.959 20.933 23.045 1.00 93.44 189 SER A C 1
ATOM 1448 O O . SER A 1 189 ? -3.582 19.763 22.962 1.00 93.44 189 SER A O 1
ATOM 1450 N N . VAL A 1 190 ? -3.217 21.976 22.667 1.00 94.06 190 VAL A N 1
ATOM 1451 C CA . VAL A 1 190 ? -1.825 21.887 22.212 1.00 94.06 190 VAL A CA 1
ATOM 1452 C C . VAL A 1 190 ? -1.013 22.969 22.916 1.00 94.06 190 VAL A C 1
ATOM 1454 O O . VAL A 1 190 ? -1.311 24.159 22.796 1.00 94.06 190 VAL A O 1
ATOM 1457 N N . SER A 1 191 ? 0.026 22.559 23.640 1.00 92.50 191 SER A N 1
ATOM 1458 C CA . SER A 1 191 ? 0.946 23.440 24.360 1.00 92.50 191 SER A CA 1
ATOM 1459 C C . SER A 1 191 ? 2.390 23.003 24.111 1.00 92.50 191 SER A C 1
ATOM 1461 O O . SER A 1 191 ? 2.949 22.167 24.822 1.00 92.50 191 SER A O 1
ATOM 1463 N N . GLY A 1 192 ? 3.011 23.558 23.067 1.00 90.00 192 GLY A N 1
ATOM 1464 C CA . GLY A 1 192 ? 4.353 23.147 22.652 1.00 90.00 192 GLY A CA 1
ATOM 1465 C C . GLY A 1 192 ? 4.347 21.703 22.151 1.00 90.00 192 GLY A C 1
ATOM 1466 O O . GLY A 1 192 ? 3.649 21.418 21.188 1.00 90.00 192 GLY A O 1
ATOM 1467 N N . SER A 1 193 ? 5.118 20.823 22.796 1.00 91.12 193 SER A N 1
ATOM 1468 C CA . SER A 1 193 ? 5.172 19.381 22.502 1.00 91.12 193 SER A CA 1
ATOM 1469 C C . SER A 1 193 ? 4.053 18.565 23.149 1.00 91.12 193 SER A C 1
ATOM 1471 O O . SER A 1 193 ? 3.964 17.359 22.923 1.00 91.12 193 SER A O 1
ATOM 1473 N N . ARG A 1 194 ? 3.232 19.196 23.995 1.00 93.56 194 ARG A N 1
ATOM 1474 C CA . ARG A 1 194 ? 2.219 18.510 24.790 1.00 93.56 194 ARG A CA 1
ATOM 1475 C C . ARG A 1 194 ? 0.843 18.653 24.191 1.00 93.56 194 ARG A C 1
ATOM 1477 O O . ARG A 1 194 ? 0.443 19.750 23.795 1.00 93.56 194 ARG A O 1
ATOM 1484 N N . ILE A 1 195 ? 0.107 17.554 24.214 1.00 95.31 195 ILE A N 1
ATOM 1485 C CA . ILE A 1 195 ? -1.261 17.487 23.722 1.00 95.31 195 ILE A CA 1
ATOM 1486 C C . ILE A 1 195 ? -2.193 16.867 24.757 1.00 95.31 195 ILE A C 1
ATOM 1488 O O . ILE A 1 195 ? -1.770 16.096 25.617 1.00 95.31 195 ILE A O 1
ATOM 1492 N N . GLN A 1 196 ? -3.479 17.170 24.624 1.00 95.75 196 GLN A N 1
ATOM 1493 C CA . GLN A 1 196 ? -4.560 16.476 25.320 1.00 95.75 196 GLN A CA 1
ATOM 1494 C C . GLN A 1 196 ? -5.555 15.933 24.297 1.00 95.75 196 GLN A C 1
ATOM 1496 O O . GLN A 1 196 ? -5.740 16.527 23.230 1.00 95.75 196 GLN A O 1
ATOM 1501 N N . LEU A 1 197 ? -6.216 14.826 24.634 1.00 96.44 197 LEU A N 1
ATOM 1502 C CA . LEU A 1 197 ? -7.129 14.115 23.738 1.00 96.44 197 LEU A CA 1
ATOM 1503 C C . LEU A 1 197 ? -8.557 14.075 24.295 1.00 96.44 197 LEU A C 1
ATOM 1505 O O . LEU A 1 197 ? -8.753 14.051 25.508 1.00 96.44 197 LEU A O 1
ATOM 1509 N N . ALA A 1 198 ? -9.540 14.018 23.401 1.00 96.25 198 ALA A N 1
ATOM 1510 C CA . ALA A 1 198 ? -10.965 13.846 23.674 1.00 96.25 198 ALA A CA 1
ATOM 1511 C C . ALA A 1 198 ? -11.560 12.739 22.776 1.00 96.25 198 ALA A C 1
ATOM 1513 O O . ALA A 1 198 ? -10.991 12.402 21.734 1.00 96.25 198 ALA A O 1
ATOM 1514 N N . HIS A 1 199 ? -12.707 12.168 23.164 1.00 92.62 199 HIS A N 1
ATOM 1515 C CA . HIS A 1 199 ? -13.421 11.177 22.340 1.00 92.62 199 HIS A CA 1
ATOM 1516 C C . HIS A 1 199 ? -14.155 11.812 21.150 1.00 92.62 199 HIS A C 1
ATOM 1518 O O . HIS A 1 199 ? -14.358 11.149 20.135 1.00 92.62 199 HIS A O 1
ATOM 1524 N N . SER A 1 200 ? -14.531 13.089 21.255 1.00 92.62 200 SER A N 1
ATOM 1525 C CA . SER A 1 200 ? -15.098 13.872 20.157 1.00 92.62 200 SER A CA 1
ATOM 1526 C C . SER A 1 200 ? -14.716 15.355 20.264 1.00 92.62 200 SER A C 1
ATOM 1528 O O . SER A 1 200 ? -14.214 15.814 21.295 1.00 92.62 200 SER A O 1
ATOM 1530 N N . VAL A 1 201 ? -14.925 16.114 19.186 1.00 90.56 201 VAL A N 1
ATOM 1531 C CA . VAL A 1 201 ? -14.635 17.555 19.138 1.00 90.56 201 VAL A CA 1
ATOM 1532 C C . VAL A 1 201 ? -15.499 18.309 20.155 1.00 90.56 201 VAL A C 1
ATOM 1534 O O . VAL A 1 201 ? -16.728 18.260 20.102 1.00 90.56 201 VAL A O 1
ATOM 1537 N N . GLY A 1 202 ? -14.854 19.047 21.061 1.00 86.38 202 GLY A N 1
ATOM 1538 C CA . GLY A 1 202 ? -15.522 19.856 22.088 1.00 86.38 202 GLY A CA 1
ATOM 1539 C C . GLY A 1 202 ? -16.010 19.083 23.320 1.00 86.38 202 GLY A C 1
ATOM 1540 O O . GLY A 1 202 ? -16.670 19.674 24.178 1.00 86.38 202 GLY A O 1
ATOM 1541 N N . GLU A 1 203 ? -15.699 17.788 23.427 1.00 90.50 203 GLU A N 1
ATOM 1542 C CA . GLU A 1 203 ? -15.916 17.010 24.650 1.00 90.50 203 GLU A CA 1
ATOM 1543 C C . GLU A 1 203 ? -14.846 17.276 25.721 1.00 90.50 203 GLU A C 1
ATOM 1545 O O . GLU A 1 203 ? -13.861 17.980 25.504 1.00 90.50 203 GLU A O 1
ATOM 1550 N N . ALA A 1 204 ? -15.068 16.731 26.921 1.00 90.50 204 ALA A N 1
ATOM 1551 C CA . ALA A 1 204 ? -14.090 16.791 28.001 1.00 90.50 204 ALA A CA 1
ATOM 1552 C C . ALA A 1 204 ? -12.834 15.962 27.671 1.00 90.50 204 ALA A C 1
ATOM 1554 O O . ALA A 1 204 ? -12.908 14.955 26.965 1.00 90.50 204 ALA A O 1
ATOM 1555 N N . GLU A 1 205 ? -11.696 16.363 28.243 1.00 93.44 205 GLU A N 1
ATOM 1556 C CA . GLU A 1 205 ? -10.440 15.618 28.129 1.00 93.44 205 GLU A CA 1
ATOM 1557 C C . GLU A 1 205 ? -10.573 14.171 28.637 1.00 93.44 205 GLU A C 1
ATOM 1559 O O . GLU A 1 205 ? -11.227 13.880 29.649 1.00 93.44 205 GLU A O 1
ATOM 1564 N N . ILE A 1 206 ? -9.906 13.253 27.941 1.00 95.12 206 ILE A N 1
ATOM 1565 C CA . ILE A 1 206 ? -9.796 11.854 28.342 1.00 95.12 206 ILE A CA 1
ATOM 1566 C C . ILE A 1 206 ? -8.904 11.769 29.577 1.00 95.12 206 ILE A C 1
ATOM 1568 O O . ILE A 1 206 ? -7.822 12.348 29.638 1.00 95.12 206 ILE A O 1
ATOM 1572 N N . GLN A 1 207 ? -9.351 10.991 30.558 1.00 95.19 207 GLN A N 1
ATOM 1573 C CA . GLN A 1 207 ? -8.530 10.665 31.716 1.00 95.19 207 GLN A CA 1
ATOM 1574 C C . GLN A 1 207 ? -7.507 9.602 31.317 1.00 95.19 207 GLN A C 1
ATOM 1576 O O . GLN A 1 207 ? -7.869 8.443 31.094 1.00 95.19 207 GLN A O 1
ATOM 1581 N N . LEU A 1 208 ? -6.240 10.004 31.216 1.00 93.88 208 LEU A N 1
ATOM 1582 C CA . LEU A 1 208 ? -5.153 9.124 30.810 1.00 93.88 208 LEU A CA 1
ATOM 1583 C C . LEU A 1 208 ? -4.479 8.497 32.025 1.00 93.88 208 LEU A C 1
ATOM 1585 O O . LEU A 1 208 ? -4.208 9.154 33.029 1.00 93.88 208 LEU A O 1
ATOM 1589 N N . THR A 1 209 ? -4.161 7.211 31.920 1.00 93.38 209 THR A N 1
ATOM 1590 C CA . THR A 1 209 ? -3.338 6.509 32.910 1.00 93.38 209 THR A CA 1
ATOM 1591 C C . THR A 1 209 ? -2.105 5.940 32.226 1.00 93.38 209 THR A C 1
ATOM 1593 O O . THR A 1 209 ? -2.224 5.061 31.372 1.00 93.38 209 THR A O 1
ATOM 1596 N N . ALA A 1 210 ? -0.929 6.440 32.611 1.00 89.75 210 ALA A N 1
ATOM 1597 C CA . ALA A 1 210 ? 0.357 5.948 32.131 1.00 89.75 210 ALA A CA 1
ATOM 1598 C C . ALA A 1 210 ? 0.495 4.433 32.344 1.00 89.75 210 ALA A C 1
ATOM 1600 O O . ALA A 1 210 ? 0.028 3.873 33.343 1.00 89.75 210 ALA A O 1
ATOM 1601 N N . THR A 1 211 ? 1.162 3.771 31.407 1.00 87.44 211 THR A N 1
ATOM 1602 C CA . THR A 1 211 ? 1.488 2.342 31.493 1.00 87.44 211 THR A CA 1
ATOM 1603 C C . THR A 1 211 ? 2.894 2.149 32.044 1.00 87.44 211 THR A C 1
ATOM 1605 O O . THR A 1 211 ? 3.714 3.057 32.006 1.00 87.44 211 THR A O 1
ATOM 1608 N N . GLY A 1 212 ? 3.208 0.941 32.520 1.00 85.81 212 GLY A N 1
ATOM 1609 C CA . GLY A 1 212 ? 4.582 0.575 32.895 1.00 85.81 212 GLY A CA 1
ATOM 1610 C C . GLY A 1 212 ? 5.509 0.308 31.701 1.00 85.81 212 GLY A C 1
ATOM 1611 O O . GLY A 1 212 ? 6.667 -0.054 31.903 1.00 85.81 212 GLY A O 1
ATOM 1612 N N . ASP A 1 213 ? 4.997 0.437 30.477 1.00 85.75 213 ASP A N 1
ATOM 1613 C CA . ASP A 1 213 ? 5.759 0.236 29.252 1.00 85.75 213 ASP A CA 1
ATOM 1614 C C . ASP A 1 213 ? 6.729 1.391 29.017 1.00 85.75 213 ASP A C 1
ATOM 1616 O O . ASP A 1 213 ? 6.358 2.552 29.120 1.00 85.75 213 ASP A O 1
ATOM 1620 N N . VAL A 1 214 ? 7.972 1.054 28.682 1.00 84.06 214 VAL A N 1
ATOM 1621 C CA . VAL A 1 214 ? 9.038 2.024 28.403 1.00 84.06 214 VAL A CA 1
ATOM 1622 C C . VAL A 1 214 ? 9.434 2.006 26.926 1.00 84.06 214 VAL A C 1
ATOM 1624 O O . VAL A 1 214 ? 9.331 0.973 26.244 1.00 84.06 214 VAL A O 1
ATOM 1627 N N . GLY A 1 215 ? 9.943 3.140 26.452 1.00 83.12 215 GLY A N 1
ATOM 1628 C CA . GLY A 1 215 ? 10.405 3.384 25.087 1.00 83.12 215 GLY A CA 1
ATOM 1629 C C . GLY A 1 215 ? 9.318 3.868 24.123 1.00 83.12 215 GLY A C 1
ATOM 1630 O O . GLY A 1 215 ? 8.126 3.713 24.363 1.00 83.12 215 GLY A O 1
ATOM 1631 N N . SER A 1 216 ? 9.746 4.403 22.979 1.00 83.44 216 SER A N 1
ATOM 1632 C CA . SER A 1 216 ? 8.903 5.097 21.990 1.00 83.44 216 SER A CA 1
ATOM 1633 C C . SER A 1 216 ? 8.121 4.166 21.049 1.00 83.44 216 SER A C 1
ATOM 1635 O O . SER A 1 216 ? 8.149 4.338 19.833 1.00 83.44 216 SER A O 1
ATOM 1637 N N . SER A 1 217 ? 7.477 3.121 21.578 1.00 83.38 217 SER A N 1
ATOM 1638 C CA . SER A 1 217 ? 6.656 2.208 20.760 1.00 83.38 217 SER A CA 1
ATOM 1639 C C . SER A 1 217 ? 5.227 2.700 20.560 1.00 83.38 217 SER A C 1
ATOM 1641 O O . SER A 1 217 ? 4.557 2.243 19.640 1.00 83.38 217 SER A O 1
ATOM 1643 N N . HIS A 1 218 ? 4.751 3.591 21.428 1.00 89.38 218 HIS A N 1
ATOM 1644 C CA . HIS A 1 218 ? 3.422 4.174 21.306 1.00 89.38 218 HIS A CA 1
ATOM 1645 C C . HIS A 1 218 ? 3.496 5.370 20.368 1.00 89.38 218 HIS A C 1
ATOM 1647 O O . HIS A 1 218 ? 4.504 6.071 20.363 1.00 89.38 218 HIS A O 1
ATOM 1653 N N . SER A 1 219 ? 2.449 5.607 19.583 1.00 89.62 219 SER A N 1
ATOM 1654 C CA . SER A 1 219 ? 2.401 6.738 18.657 1.00 89.62 219 SER A CA 1
ATOM 1655 C C . SER A 1 219 ? 1.010 7.348 18.551 1.00 89.62 219 SER A C 1
ATOM 1657 O O . SER A 1 219 ? -0.002 6.656 18.687 1.00 89.62 219 SER A O 1
ATOM 1659 N N . ILE A 1 220 ? 0.983 8.658 18.309 1.00 90.94 220 ILE A N 1
ATOM 1660 C CA . ILE A 1 220 ? -0.198 9.417 17.902 1.00 90.94 220 ILE A CA 1
ATOM 1661 C C . ILE A 1 220 ? 0.051 9.915 16.487 1.00 90.94 220 ILE A C 1
ATOM 1663 O O . ILE A 1 220 ? 1.045 10.593 16.229 1.00 90.94 220 ILE A O 1
ATOM 1667 N N . THR A 1 221 ? -0.858 9.586 15.575 1.00 88.81 221 THR A N 1
ATOM 1668 C CA . THR A 1 221 ? -0.727 9.963 14.168 1.00 88.81 221 THR A CA 1
ATOM 1669 C C . THR A 1 221 ? -1.923 10.779 13.714 1.00 88.81 221 THR A C 1
ATOM 1671 O O . THR A 1 221 ? -3.062 10.365 13.909 1.00 88.81 221 THR A O 1
ATOM 1674 N N . LYS A 1 222 ? -1.671 11.914 13.061 1.00 90.06 222 LYS A N 1
ATOM 1675 C CA . LYS A 1 222 ? -2.714 12.752 12.466 1.00 90.06 222 LYS A CA 1
ATOM 1676 C C . LYS A 1 222 ? -3.412 12.048 11.304 1.00 90.06 222 LYS A C 1
ATOM 1678 O O . LYS A 1 222 ? -2.760 11.584 10.367 1.00 90.06 222 LYS A O 1
ATOM 1683 N N . ILE A 1 223 ? -4.740 12.040 11.327 1.00 90.06 223 ILE A N 1
ATOM 1684 C CA . ILE A 1 223 ? -5.569 11.648 10.190 1.00 90.06 223 ILE A CA 1
ATOM 1685 C C . ILE A 1 223 ? -5.690 12.857 9.258 1.00 90.06 223 ILE A C 1
ATOM 1687 O O . ILE A 1 223 ? -6.189 13.913 9.635 1.00 90.06 223 ILE A O 1
ATOM 1691 N N . VAL A 1 224 ? -5.208 12.710 8.024 1.00 89.31 224 VAL A N 1
ATOM 1692 C CA . VAL A 1 224 ? -5.204 13.785 7.014 1.00 89.31 224 VAL A CA 1
ATOM 1693 C C . VAL A 1 224 ? -6.451 13.771 6.133 1.00 89.31 224 VAL A C 1
ATOM 1695 O O . VAL A 1 224 ? -6.772 14.764 5.484 1.00 89.31 224 VAL A O 1
ATOM 1698 N N . SER A 1 225 ? -7.157 12.642 6.083 1.00 90.19 225 SER A N 1
ATOM 1699 C CA . SER A 1 225 ? -8.430 12.517 5.381 1.00 90.19 225 SER A CA 1
ATOM 1700 C C . SER A 1 225 ? -9.255 11.390 5.986 1.00 90.19 225 SER A C 1
ATOM 1702 O O . SER A 1 225 ? -8.717 10.326 6.293 1.00 90.19 225 SER A O 1
ATOM 1704 N N . LYS A 1 226 ? -10.560 11.621 6.114 1.00 90.50 226 LYS A N 1
ATOM 1705 C CA . LYS A 1 226 ? -11.548 10.628 6.523 1.00 90.50 226 LYS A CA 1
ATOM 1706 C C . LYS A 1 226 ? -12.771 10.744 5.625 1.00 90.50 226 LYS A C 1
ATOM 1708 O O . LYS A 1 226 ? -13.336 11.827 5.474 1.00 90.50 226 LYS A O 1
ATOM 1713 N N . VAL A 1 227 ? -13.161 9.634 5.011 1.00 92.19 227 VAL A N 1
ATOM 1714 C CA . VAL A 1 227 ? -14.301 9.549 4.094 1.00 92.19 227 VAL A CA 1
ATOM 1715 C C . VAL A 1 227 ? -15.147 8.345 4.477 1.00 92.19 227 VAL A C 1
ATOM 1717 O O . VAL A 1 227 ? -14.616 7.276 4.749 1.00 92.19 227 VAL A O 1
ATOM 1720 N N . ILE A 1 228 ? -16.469 8.509 4.494 1.00 91.06 228 ILE A N 1
ATOM 1721 C CA . ILE A 1 228 ? -17.407 7.418 4.768 1.00 91.06 228 ILE A CA 1
ATOM 1722 C C . ILE A 1 228 ? -18.180 7.116 3.490 1.00 91.06 228 ILE A C 1
ATOM 1724 O O . ILE A 1 228 ? -18.945 7.950 2.999 1.00 91.06 228 ILE A O 1
ATOM 1728 N N . HIS A 1 229 ? -18.026 5.899 2.983 1.00 92.31 229 HIS A N 1
ATOM 1729 C CA . HIS A 1 229 ? -18.855 5.352 1.922 1.00 92.31 229 HIS A CA 1
ATOM 1730 C C . HIS A 1 229 ? -19.993 4.549 2.557 1.00 92.31 229 HIS A C 1
ATOM 1732 O O . HIS A 1 229 ? -19.799 3.471 3.121 1.00 92.31 229 HIS A O 1
ATOM 1738 N N . ALA A 1 230 ? -21.198 5.117 2.522 1.00 90.44 230 ALA A N 1
ATOM 1739 C CA . ALA A 1 230 ? -22.338 4.558 3.235 1.00 90.44 230 ALA A CA 1
ATOM 1740 C C . ALA A 1 230 ? -22.957 3.350 2.514 1.00 90.44 230 ALA A C 1
ATOM 1742 O O . ALA A 1 230 ? -23.105 3.363 1.292 1.00 90.44 230 ALA A O 1
ATOM 1743 N N . ASN A 1 231 ? -23.403 2.355 3.289 1.00 87.38 231 ASN A N 1
ATOM 1744 C CA . ASN A 1 231 ? -24.172 1.194 2.822 1.00 87.38 231 ASN A CA 1
ATOM 1745 C C . ASN A 1 231 ? -23.549 0.466 1.615 1.00 87.38 231 ASN A C 1
ATOM 1747 O O . ASN A 1 231 ? -24.246 0.122 0.658 1.00 87.38 231 ASN A O 1
ATOM 1751 N N . THR A 1 232 ? -22.237 0.232 1.646 1.00 90.31 232 THR A N 1
ATOM 1752 C CA . THR A 1 232 ? -21.507 -0.446 0.566 1.00 90.31 232 THR A CA 1
ATOM 1753 C C . THR A 1 232 ? -20.610 -1.563 1.099 1.00 90.31 232 THR A C 1
ATOM 1755 O O . THR A 1 232 ? -20.255 -1.610 2.276 1.00 90.31 232 THR A O 1
ATOM 1758 N N . ARG A 1 233 ? -20.276 -2.506 0.215 1.00 89.62 233 ARG A N 1
ATOM 1759 C CA . ARG A 1 233 ? -19.284 -3.581 0.407 1.00 89.62 233 ARG A CA 1
ATOM 1760 C C . ARG A 1 233 ? -18.123 -3.471 -0.576 1.00 89.62 233 ARG A C 1
ATOM 1762 O O . ARG A 1 233 ? -17.260 -4.337 -0.585 1.00 89.62 233 ARG A O 1
ATOM 1769 N N . ALA A 1 234 ? -18.128 -2.440 -1.409 1.00 92.50 234 ALA A N 1
ATOM 1770 C CA . ALA A 1 234 ? -17.124 -2.221 -2.427 1.00 92.50 234 ALA A CA 1
ATOM 1771 C C . ALA A 1 234 ? -16.543 -0.818 -2.300 1.00 92.50 234 ALA A C 1
ATOM 1773 O O . ALA A 1 234 ? -17.264 0.130 -1.971 1.00 92.50 234 ALA A O 1
ATOM 1774 N N . ASP A 1 235 ? -15.254 -0.722 -2.589 1.00 95.00 235 ASP A N 1
ATOM 1775 C CA . ASP A 1 235 ? -14.504 0.523 -2.684 1.00 95.00 235 ASP A CA 1
ATOM 1776 C C . ASP A 1 235 ? -13.393 0.371 -3.732 1.00 95.00 235 ASP A C 1
ATOM 1778 O O . ASP A 1 235 ? -13.202 -0.709 -4.292 1.00 95.00 235 ASP A O 1
ATOM 1782 N N . GLN A 1 236 ? -12.656 1.441 -4.008 1.00 94.56 236 GLN A N 1
ATOM 1783 C CA . GLN A 1 236 ? -11.514 1.416 -4.912 1.00 94.56 236 GLN A CA 1
ATOM 1784 C C . GLN A 1 236 ? -10.291 2.054 -4.265 1.00 94.56 236 GLN A C 1
ATOM 1786 O O . GLN A 1 236 ? -10.356 3.117 -3.644 1.00 94.56 236 GLN A O 1
ATOM 1791 N N . TYR A 1 237 ? -9.144 1.416 -4.472 1.00 94.00 237 TYR A N 1
ATOM 1792 C CA . TYR A 1 237 ? -7.844 1.976 -4.143 1.00 94.00 237 TYR A CA 1
ATOM 1793 C C . TYR A 1 237 ? -7.124 2.387 -5.420 1.00 94.00 237 TYR A C 1
ATOM 1795 O O . TYR A 1 237 ? -6.874 1.567 -6.300 1.00 94.00 237 TYR A O 1
ATOM 1803 N N . THR A 1 238 ? -6.776 3.665 -5.532 1.00 91.94 238 THR A N 1
ATOM 1804 C CA . THR A 1 238 ? -5.884 4.134 -6.597 1.00 91.94 238 THR A CA 1
ATOM 1805 C C . THR A 1 238 ? -4.463 4.155 -6.045 1.00 91.94 238 THR A C 1
ATOM 1807 O O . THR A 1 238 ? -4.249 4.860 -5.059 1.00 91.94 238 THR A O 1
ATOM 1810 N N . PRO A 1 239 ? -3.509 3.416 -6.644 1.00 91.75 239 PRO A N 1
ATOM 1811 C CA . PRO A 1 239 ? -2.121 3.444 -6.206 1.00 91.75 239 PRO A CA 1
ATOM 1812 C C . PRO A 1 239 ? -1.553 4.861 -6.163 1.00 91.75 239 PRO A C 1
ATOM 1814 O O . PRO A 1 239 ? -1.756 5.652 -7.086 1.00 91.75 239 PRO A O 1
ATOM 1817 N N . GLU A 1 240 ? -0.797 5.155 -5.111 1.00 89.12 240 GLU A N 1
ATOM 1818 C CA . GLU A 1 240 ? -0.164 6.457 -4.905 1.00 89.12 240 GLU A CA 1
ATOM 1819 C C . GLU A 1 240 ? 1.054 6.645 -5.837 1.00 89.12 240 GLU A C 1
ATOM 1821 O O . GLU A 1 240 ? 1.472 7.767 -6.121 1.00 89.12 240 GLU A O 1
ATOM 1826 N N . SER A 1 241 ? 1.575 5.548 -6.402 1.00 83.38 241 SER A N 1
ATOM 1827 C CA . SER A 1 241 ? 2.585 5.521 -7.474 1.00 83.38 241 SER A CA 1
ATOM 1828 C C . SER A 1 241 ? 2.029 5.992 -8.833 1.00 83.38 241 SER A C 1
ATOM 1830 O O . SER A 1 241 ? 2.050 5.256 -9.824 1.00 83.38 241 SER A O 1
ATOM 1832 N N . ALA A 1 242 ? 1.520 7.221 -8.914 1.00 82.62 242 ALA A N 1
ATOM 1833 C CA . ALA A 1 242 ? 0.927 7.762 -10.136 1.00 82.62 242 ALA A CA 1
ATOM 1834 C C . ALA A 1 242 ? 1.930 7.829 -11.308 1.00 82.62 242 ALA A C 1
ATOM 1836 O O . ALA A 1 242 ? 3.101 8.178 -11.144 1.00 82.62 242 ALA A O 1
ATOM 1837 N N . GLY A 1 243 ? 1.466 7.511 -12.522 1.00 85.12 243 GLY A N 1
ATOM 1838 C CA . GLY A 1 243 ? 2.272 7.590 -13.747 1.00 85.12 243 GLY A CA 1
ATOM 1839 C C . GLY A 1 243 ? 3.317 6.484 -13.933 1.00 85.12 243 GLY A C 1
ATOM 1840 O O . GLY A 1 243 ? 4.042 6.505 -14.933 1.00 85.12 243 GLY A O 1
ATOM 1841 N N . TYR A 1 244 ? 3.398 5.516 -13.017 1.00 89.56 244 TYR A N 1
ATOM 1842 C CA . TYR A 1 244 ? 4.239 4.336 -13.189 1.00 89.56 244 TYR A CA 1
ATOM 1843 C C . TYR A 1 244 ? 3.712 3.415 -14.295 1.00 89.56 244 TYR A C 1
ATOM 1845 O O . TYR A 1 244 ? 2.511 3.290 -14.547 1.00 89.56 244 TYR A O 1
ATOM 1853 N N . ARG A 1 245 ? 4.645 2.741 -14.966 1.00 92.44 245 ARG A N 1
ATOM 1854 C CA . ARG A 1 245 ? 4.398 1.795 -16.054 1.00 92.44 245 ARG A CA 1
ATOM 1855 C C . ARG A 1 245 ? 5.256 0.560 -15.862 1.00 92.44 245 ARG A C 1
ATOM 1857 O O . ARG A 1 245 ? 6.391 0.669 -15.402 1.00 92.44 245 ARG A O 1
ATOM 1864 N N . TYR A 1 246 ? 4.727 -0.589 -16.258 1.00 91.94 246 TYR A N 1
ATOM 1865 C CA . TYR A 1 246 ? 5.473 -1.838 -16.331 1.00 91.94 246 TYR A CA 1
ATOM 1866 C C . TYR A 1 246 ? 6.019 -2.017 -17.743 1.00 91.94 246 TYR A C 1
ATOM 1868 O O . TYR A 1 246 ? 5.260 -1.953 -18.712 1.00 91.94 246 TYR A O 1
ATOM 1876 N N . TYR A 1 247 ? 7.325 -2.230 -17.844 1.00 92.12 247 TYR A N 1
ATOM 1877 C CA . TYR A 1 247 ? 8.061 -2.427 -19.080 1.00 92.12 247 TYR A CA 1
ATOM 1878 C C . TYR A 1 247 ? 8.542 -3.860 -19.186 1.00 92.12 247 TYR A C 1
ATOM 1880 O O . TYR A 1 247 ? 8.990 -4.441 -18.198 1.00 92.12 247 TYR A O 1
ATOM 1888 N N . TRP A 1 248 ? 8.530 -4.386 -20.404 1.00 92.19 248 TRP A N 1
ATOM 1889 C CA . TRP A 1 248 ? 9.243 -5.607 -20.740 1.00 92.19 248 TRP A CA 1
ATOM 1890 C C . TRP A 1 248 ? 9.899 -5.463 -22.106 1.00 92.19 248 TRP A C 1
ATOM 1892 O O . TRP A 1 248 ? 9.333 -4.876 -23.034 1.00 92.19 248 TRP A O 1
ATOM 1902 N N . THR A 1 249 ? 11.117 -5.978 -22.215 1.00 89.75 249 THR A N 1
ATOM 1903 C CA . THR A 1 249 ? 11.880 -5.982 -23.459 1.00 89.75 249 THR A CA 1
ATOM 1904 C C . THR A 1 249 ? 12.004 -7.393 -23.995 1.00 89.75 249 THR A C 1
ATOM 1906 O O . THR A 1 249 ? 12.213 -8.340 -23.244 1.00 89.75 249 THR A O 1
ATOM 1909 N N . THR A 1 250 ? 11.880 -7.512 -25.311 1.00 86.69 250 THR A N 1
ATOM 1910 C CA . THR A 1 250 ? 12.213 -8.719 -26.071 1.00 86.69 250 THR A CA 1
ATOM 1911 C C . THR A 1 250 ? 13.130 -8.310 -27.218 1.00 86.69 250 THR A C 1
ATOM 1913 O O . THR A 1 250 ? 13.215 -7.130 -27.564 1.00 86.69 250 THR A O 1
ATOM 1916 N N . GLY A 1 251 ? 13.863 -9.238 -27.818 1.00 83.25 251 GLY A N 1
ATOM 1917 C CA . GLY A 1 251 ? 14.745 -8.882 -28.923 1.00 83.25 251 GLY A CA 1
ATOM 1918 C C . GLY A 1 251 ? 15.532 -10.053 -29.464 1.00 83.25 251 GLY A C 1
ATOM 1919 O O . GLY A 1 251 ? 15.518 -11.138 -28.887 1.00 83.25 251 GLY A O 1
ATOM 1920 N N . ASN A 1 252 ? 16.232 -9.816 -30.570 1.00 83.50 252 ASN A N 1
ATOM 1921 C CA . ASN A 1 252 ? 17.094 -10.808 -31.200 1.00 83.50 252 ASN A CA 1
ATOM 1922 C C . ASN A 1 252 ? 18.435 -10.189 -31.600 1.00 83.50 252 ASN A C 1
ATOM 1924 O O . ASN A 1 252 ? 18.483 -9.062 -32.099 1.00 83.50 252 ASN A O 1
ATOM 1928 N N . ASP A 1 253 ? 19.496 -10.972 -31.437 1.00 79.12 253 ASP A N 1
ATOM 1929 C CA . ASP A 1 253 ? 20.819 -10.693 -31.985 1.00 79.12 253 ASP A CA 1
ATOM 1930 C C . ASP A 1 253 ? 20.981 -11.446 -33.315 1.00 79.12 253 ASP A C 1
ATOM 1932 O O . ASP A 1 253 ? 20.702 -12.648 -33.408 1.00 79.12 253 ASP A O 1
ATOM 1936 N N . LEU A 1 254 ? 21.432 -10.734 -34.350 1.00 78.44 254 LEU A N 1
ATOM 1937 C CA . LEU A 1 254 ? 21.712 -11.259 -35.685 1.00 78.44 254 LEU A CA 1
ATOM 1938 C C . LEU A 1 254 ? 23.174 -10.982 -36.048 1.00 78.44 254 LEU A C 1
ATOM 1940 O O . LEU A 1 254 ? 23.579 -9.826 -36.162 1.00 78.44 254 LEU A O 1
ATOM 1944 N N . THR A 1 255 ? 23.943 -12.035 -36.316 1.00 76.69 255 THR A N 1
ATOM 1945 C CA . THR A 1 255 ? 25.322 -11.922 -36.808 1.00 76.69 255 THR A CA 1
ATOM 1946 C C . THR A 1 255 ? 25.367 -12.274 -38.291 1.00 76.69 255 THR A C 1
ATOM 1948 O O . THR A 1 255 ? 24.927 -13.346 -38.707 1.00 76.69 255 THR A O 1
ATOM 1951 N N . SER A 1 256 ? 25.907 -11.368 -39.106 1.00 78.44 256 SER A N 1
ATOM 1952 C CA . SER A 1 256 ? 26.221 -11.622 -40.518 1.00 78.44 256 SER A CA 1
ATOM 1953 C C . SER A 1 256 ? 27.723 -11.802 -40.680 1.00 78.44 256 SER A C 1
ATOM 1955 O O . SER A 1 256 ? 28.482 -10.986 -40.162 1.00 78.44 256 SER A O 1
ATOM 1957 N N . SER A 1 257 ? 28.161 -12.835 -41.396 1.00 78.75 257 SER A N 1
ATOM 1958 C CA . SER A 1 257 ? 29.578 -13.109 -41.615 1.00 78.75 257 SER A CA 1
ATOM 1959 C C . SER A 1 257 ? 29.903 -13.357 -43.082 1.00 78.75 257 SER A C 1
ATOM 1961 O O . SER A 1 257 ? 29.234 -14.152 -43.738 1.00 78.75 257 SER A O 1
ATOM 1963 N N . THR A 1 258 ? 30.950 -12.698 -43.574 1.00 81.81 258 THR A N 1
ATOM 1964 C CA 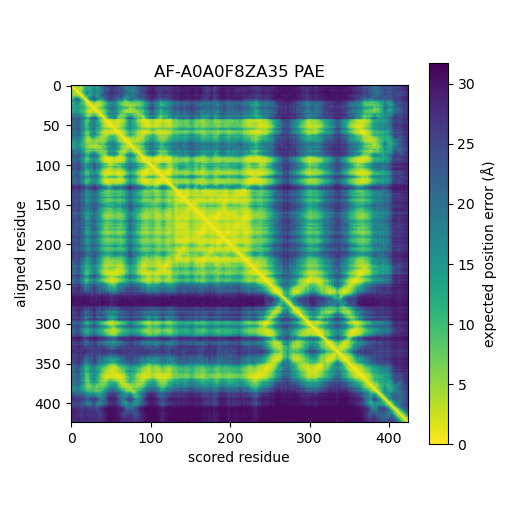. THR A 1 258 ? 31.490 -12.845 -44.925 1.00 81.81 258 THR A CA 1
ATOM 1965 C C . THR A 1 258 ? 32.842 -13.537 -44.852 1.00 81.81 258 THR A C 1
ATOM 1967 O O . THR A 1 258 ? 33.722 -13.085 -44.128 1.00 81.81 258 THR A O 1
ATOM 1970 N N . THR A 1 259 ? 33.027 -14.624 -45.597 1.00 81.25 259 THR A N 1
ATOM 1971 C CA . THR A 1 259 ? 34.322 -15.316 -45.702 1.00 81.25 259 THR A CA 1
ATOM 1972 C C . THR A 1 259 ? 34.880 -15.172 -47.113 1.00 81.25 259 THR A C 1
ATOM 1974 O O . THR A 1 259 ? 34.156 -15.433 -48.076 1.00 81.25 259 THR A O 1
ATOM 1977 N N . VAL A 1 260 ? 36.141 -14.749 -47.229 1.00 79.94 260 VAL A N 1
ATOM 1978 C CA . VAL A 1 260 ? 36.876 -14.581 -48.495 1.00 79.94 260 VAL A CA 1
ATOM 1979 C C . VAL A 1 260 ? 38.230 -15.270 -48.372 1.00 79.94 260 VAL A C 1
ATOM 1981 O O . VAL A 1 260 ? 38.922 -15.100 -47.367 1.00 79.94 260 VAL A O 1
ATOM 1984 N N . THR A 1 261 ? 38.625 -16.035 -49.383 1.00 81.62 261 THR A N 1
ATOM 1985 C CA . THR A 1 261 ? 39.965 -16.617 -49.486 1.00 81.62 261 THR A CA 1
ATOM 1986 C C . THR A 1 261 ? 40.769 -15.858 -50.523 1.00 81.62 261 THR A C 1
ATOM 1988 O O . THR A 1 261 ? 40.385 -15.801 -51.687 1.00 81.62 261 THR A O 1
ATOM 1991 N N . TYR A 1 262 ? 41.907 -15.324 -50.099 1.00 76.19 262 TYR A N 1
ATOM 1992 C CA . TYR A 1 262 ? 42.894 -14.672 -50.947 1.00 76.19 262 TYR A CA 1
ATOM 1993 C C . TYR A 1 262 ? 44.024 -15.640 -51.284 1.00 76.19 262 TYR A C 1
ATOM 1995 O O . TYR A 1 262 ? 44.335 -16.531 -50.486 1.00 76.19 262 TYR A O 1
ATOM 2003 N N . GLY A 1 263 ? 44.639 -15.454 -52.448 1.00 70.44 263 GLY A N 1
ATOM 2004 C CA . GLY A 1 263 ? 45.818 -16.194 -52.879 1.00 70.44 263 GLY A CA 1
ATOM 2005 C C . GLY A 1 263 ? 46.839 -15.247 -53.487 1.00 70.44 263 GLY A C 1
ATOM 2006 O O . GLY A 1 263 ? 46.484 -14.413 -54.308 1.00 70.44 263 GLY A O 1
ATOM 2007 N N . GLU A 1 264 ? 48.101 -15.395 -53.110 1.00 66.25 264 GLU A N 1
ATOM 2008 C CA . GLU A 1 264 ? 49.227 -14.677 -53.708 1.00 66.25 264 GLU A CA 1
ATOM 2009 C C . GLU A 1 264 ? 50.316 -15.696 -54.042 1.00 66.25 264 GLU A C 1
ATOM 2011 O O . GLU A 1 264 ? 50.624 -16.579 -53.239 1.00 66.25 264 GLU A O 1
ATOM 2016 N N . SER A 1 265 ? 50.896 -15.620 -55.238 1.00 58.78 265 SER A N 1
ATOM 2017 C CA . SER A 1 265 ? 51.974 -16.528 -55.641 1.00 58.78 265 SER A CA 1
ATOM 2018 C C . SER A 1 265 ? 53.292 -15.777 -55.702 1.00 58.78 265 SER A C 1
ATOM 2020 O O . SER A 1 265 ? 53.362 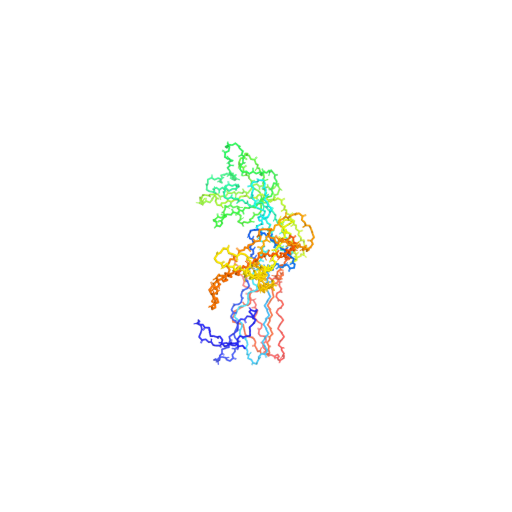-14.674 -56.222 1.00 58.78 265 SER A O 1
ATOM 2022 N N . SER A 1 266 ? 54.368 -16.382 -55.196 1.00 51.28 266 SER A N 1
ATOM 2023 C CA . SER A 1 266 ? 55.713 -15.827 -55.351 1.00 51.28 266 SER A CA 1
ATOM 2024 C C . SER A 1 266 ? 56.650 -16.883 -55.909 1.00 51.28 266 SER A C 1
ATOM 2026 O O . SER A 1 266 ? 56.826 -17.962 -55.341 1.00 51.28 266 SER A O 1
ATOM 2028 N N . TRP A 1 267 ? 57.276 -16.567 -57.040 1.00 43.53 267 TRP A N 1
ATOM 2029 C CA . TRP A 1 267 ? 58.339 -17.373 -57.622 1.00 43.53 267 TRP A CA 1
ATOM 2030 C C . TRP A 1 267 ? 59.617 -16.541 -57.707 1.00 43.53 267 TRP A C 1
ATOM 2032 O O . TRP A 1 267 ? 59.760 -15.704 -58.594 1.00 43.53 267 TRP A O 1
ATOM 2042 N N . LEU A 1 268 ? 60.532 -16.740 -56.749 1.00 49.31 268 LEU A N 1
ATOM 2043 C CA . LEU A 1 268 ? 61.898 -16.182 -56.731 1.00 49.31 268 LEU A CA 1
ATOM 2044 C C . LEU A 1 268 ? 62.015 -14.682 -57.109 1.00 49.31 268 LEU A C 1
ATOM 2046 O O . LEU A 1 268 ? 63.028 -14.265 -57.668 1.00 49.31 268 LEU A O 1
ATOM 2050 N N . GLY A 1 269 ? 61.001 -13.861 -56.811 1.00 48.34 269 GLY A N 1
ATOM 2051 C CA . GLY A 1 269 ? 60.994 -12.425 -57.123 1.00 48.34 269 GLY A CA 1
ATOM 2052 C C . GLY A 1 269 ? 60.838 -12.063 -58.609 1.00 48.34 269 GLY A C 1
ATOM 2053 O O . GLY A 1 269 ? 61.210 -10.955 -58.993 1.00 48.34 269 GLY A O 1
ATOM 2054 N N . ILE A 1 270 ? 60.320 -12.966 -59.451 1.00 45.28 270 ILE A N 1
ATOM 2055 C CA . ILE A 1 270 ? 60.100 -12.730 -60.887 1.00 45.28 270 ILE A CA 1
ATOM 2056 C C . ILE A 1 270 ? 58.591 -12.727 -61.190 1.00 45.28 270 ILE A C 1
ATOM 2058 O O . ILE A 1 270 ? 57.982 -13.776 -61.374 1.00 45.28 270 ILE A O 1
ATOM 2062 N N . ASP A 1 271 ? 58.022 -11.528 -61.320 1.00 38.62 271 ASP A N 1
ATOM 2063 C CA . ASP A 1 271 ? 56.603 -11.214 -61.610 1.00 38.62 271 ASP A CA 1
ATOM 2064 C C . ASP A 1 271 ? 56.149 -11.559 -63.057 1.00 38.62 271 ASP A C 1
ATOM 2066 O O . ASP A 1 271 ? 55.051 -11.258 -63.501 1.00 38.62 271 ASP A O 1
ATOM 2070 N N . ALA A 1 272 ? 57.017 -12.173 -63.868 1.00 47.81 272 ALA A N 1
ATOM 2071 C CA . ALA A 1 272 ? 56.793 -12.317 -65.313 1.00 47.81 272 ALA A CA 1
ATOM 2072 C C . ALA A 1 272 ? 56.346 -13.720 -65.774 1.00 47.81 272 ALA A C 1
ATOM 2074 O O . ALA A 1 272 ? 56.041 -13.891 -66.954 1.00 47.81 272 ALA A O 1
ATOM 2075 N N . PHE A 1 273 ? 56.340 -14.732 -64.896 1.00 41.00 273 PHE A N 1
ATOM 2076 C CA . PHE A 1 273 ? 56.089 -16.133 -65.293 1.00 41.00 273 PHE A CA 1
ATOM 2077 C C . PHE A 1 273 ? 55.109 -16.916 -64.408 1.00 41.00 273 PHE A C 1
ATOM 2079 O O . PHE A 1 273 ? 54.807 -18.067 -64.722 1.00 41.00 273 PHE A O 1
ATOM 2086 N N . ALA A 1 274 ? 54.563 -16.302 -63.361 1.00 40.38 274 ALA A N 1
ATOM 2087 C CA . ALA A 1 274 ? 53.428 -16.831 -62.618 1.00 40.38 274 ALA A CA 1
ATOM 2088 C C . ALA A 1 274 ? 52.329 -15.763 -62.670 1.00 40.38 274 ALA A C 1
ATOM 2090 O O . ALA A 1 274 ? 52.505 -14.725 -62.047 1.00 40.38 274 ALA A O 1
ATOM 2091 N N . PRO A 1 275 ? 51.249 -15.947 -63.451 1.00 43.34 275 PRO A N 1
ATOM 2092 C CA . PRO A 1 275 ? 50.068 -15.112 -63.299 1.00 43.34 275 PRO A CA 1
ATOM 2093 C C . PRO A 1 275 ? 49.630 -15.228 -61.842 1.00 43.34 275 PRO A C 1
ATOM 2095 O O . PRO A 1 275 ? 49.384 -16.348 -61.379 1.00 43.34 275 PRO A O 1
ATOM 2098 N N . ASP A 1 276 ? 49.583 -14.109 -61.124 1.00 43.50 276 ASP A N 1
ATOM 2099 C CA . ASP A 1 276 ? 48.992 -14.093 -59.794 1.00 43.50 276 ASP A CA 1
ATOM 2100 C C . ASP A 1 276 ? 47.586 -14.698 -59.902 1.00 43.50 276 ASP A C 1
ATOM 2102 O O . ASP A 1 276 ? 46.851 -14.358 -60.840 1.00 43.50 276 ASP A O 1
ATOM 2106 N N . PRO A 1 277 ? 47.192 -15.632 -59.015 1.00 49.06 277 PRO A N 1
ATOM 2107 C CA . PRO A 1 277 ? 45.781 -15.961 -58.915 1.00 49.06 277 PRO A CA 1
ATOM 2108 C C . PRO A 1 277 ? 45.017 -14.654 -58.679 1.00 49.06 277 PRO A C 1
ATOM 2110 O O . PRO A 1 277 ? 45.552 -13.730 -58.060 1.00 49.06 277 PRO A O 1
ATOM 2113 N N . ASP A 1 278 ? 43.785 -14.561 -59.192 1.00 52.53 278 ASP A N 1
ATOM 2114 C CA . ASP A 1 278 ? 42.919 -13.438 -58.845 1.00 52.53 278 ASP A CA 1
ATOM 2115 C C . ASP A 1 278 ? 43.000 -13.255 -57.327 1.00 52.53 278 ASP A C 1
ATOM 2117 O O . ASP A 1 278 ? 42.904 -14.233 -56.581 1.00 52.53 278 ASP A O 1
ATOM 2121 N N . ASN A 1 279 ? 43.238 -12.014 -56.888 1.00 58.00 279 ASN A N 1
ATOM 2122 C CA . ASN A 1 279 ? 43.466 -11.653 -55.484 1.00 58.00 279 ASN A CA 1
ATOM 2123 C C . ASN A 1 279 ? 42.463 -12.363 -54.545 1.00 58.00 279 ASN A C 1
ATOM 2125 O O . ASN A 1 279 ? 42.799 -12.710 -53.423 1.00 58.00 279 ASN A O 1
ATOM 2129 N N . ILE A 1 280 ? 41.256 -12.668 -55.039 1.00 63.53 280 ILE A N 1
ATOM 2130 C CA . ILE A 1 280 ? 40.247 -13.521 -54.407 1.00 63.53 280 ILE A CA 1
ATOM 2131 C C . ILE A 1 280 ? 40.155 -14.875 -55.140 1.00 63.53 280 ILE A C 1
ATOM 2133 O O . ILE A 1 280 ? 39.731 -14.933 -56.292 1.00 63.53 280 ILE A O 1
ATOM 2137 N N . VAL A 1 281 ? 40.484 -15.966 -54.444 1.00 69.75 281 VAL A N 1
ATOM 2138 C CA . VAL A 1 281 ? 40.473 -17.353 -54.952 1.00 69.75 281 VAL A CA 1
ATOM 2139 C C . VAL A 1 281 ? 39.155 -18.078 -54.649 1.00 69.75 281 VAL A C 1
ATOM 2141 O O . VAL A 1 281 ? 38.771 -18.976 -55.396 1.00 69.75 281 VAL A O 1
ATOM 2144 N N . ASP A 1 282 ? 38.454 -17.703 -53.573 1.00 73.44 282 ASP A N 1
ATOM 2145 C CA . ASP A 1 282 ? 37.145 -18.266 -53.205 1.00 73.44 282 ASP A CA 1
ATOM 2146 C C . ASP A 1 282 ? 36.312 -17.268 -52.371 1.00 73.44 282 ASP A C 1
ATOM 2148 O O . ASP A 1 282 ? 36.856 -16.482 -51.589 1.00 73.44 282 ASP A O 1
ATOM 2152 N N . GLY A 1 283 ? 34.986 -17.292 -52.528 1.00 74.75 283 GLY A N 1
ATOM 2153 C CA . GLY A 1 283 ? 34.052 -16.339 -51.909 1.00 74.75 283 GLY A CA 1
ATOM 2154 C C . GLY A 1 283 ? 33.769 -15.060 -52.730 1.00 74.75 283 GLY A C 1
ATOM 2155 O O . GLY A 1 283 ? 34.101 -14.992 -53.914 1.00 74.75 283 GLY A O 1
ATOM 2156 N N . PRO A 1 284 ? 33.111 -14.033 -52.144 1.00 71.38 284 PRO A N 1
ATOM 2157 C CA . PRO A 1 284 ? 32.637 -13.956 -50.761 1.00 71.38 284 PRO A CA 1
ATOM 2158 C C . PRO A 1 284 ? 31.436 -14.868 -50.479 1.00 71.38 284 PRO A C 1
ATOM 2160 O O . PRO A 1 284 ? 30.425 -14.833 -51.181 1.00 71.38 284 PRO A O 1
ATOM 2163 N N . HIS A 1 285 ? 31.507 -15.629 -49.388 1.00 79.00 285 HIS A N 1
ATOM 2164 C CA . HIS A 1 285 ? 30.367 -16.377 -48.855 1.00 79.00 285 HIS A CA 1
ATOM 2165 C C . HIS A 1 285 ? 29.760 -15.645 -47.665 1.00 79.00 285 HIS A C 1
ATOM 2167 O O . HIS A 1 285 ? 30.431 -15.456 -46.652 1.00 79.00 285 HIS A O 1
ATOM 2173 N N . VAL A 1 286 ? 28.490 -15.253 -47.784 1.00 77.00 286 VAL A N 1
ATOM 2174 C CA . VAL A 1 286 ? 27.743 -14.584 -46.714 1.00 77.00 286 VAL A CA 1
ATOM 2175 C C . VAL A 1 286 ? 26.885 -15.608 -45.982 1.00 77.00 286 VAL A C 1
ATOM 2177 O O . VAL A 1 286 ? 26.065 -16.295 -46.589 1.00 77.00 286 VAL A O 1
ATOM 2180 N N . THR A 1 287 ? 27.058 -15.684 -44.670 1.00 76.44 287 THR A N 1
ATOM 2181 C CA . THR A 1 287 ? 26.240 -16.498 -43.770 1.00 76.44 287 THR A CA 1
ATOM 2182 C C . THR A 1 287 ? 25.560 -15.601 -42.746 1.00 76.44 287 THR A C 1
ATOM 2184 O O . THR A 1 287 ? 26.125 -14.600 -42.304 1.00 76.44 287 THR A O 1
ATOM 2187 N N . PHE A 1 288 ? 24.329 -15.950 -42.394 1.00 76.06 288 PHE A N 1
ATOM 2188 C CA . PHE A 1 288 ? 23.605 -15.342 -41.286 1.00 76.06 288 PHE A CA 1
ATOM 2189 C C . PHE A 1 288 ? 23.500 -16.395 -40.192 1.00 76.06 288 PHE A C 1
ATOM 2191 O O . PHE A 1 288 ? 23.024 -17.502 -40.456 1.00 76.06 288 PHE A O 1
ATOM 2198 N N . ASP A 1 289 ? 23.952 -16.066 -38.986 1.00 70.88 289 ASP A N 1
ATOM 2199 C CA . ASP A 1 289 ? 23.689 -16.919 -37.835 1.00 70.88 289 ASP A CA 1
ATOM 2200 C C . ASP A 1 289 ? 22.184 -16.922 -37.540 1.00 70.88 289 ASP A C 1
ATOM 2202 O O . ASP A 1 289 ? 21.477 -15.939 -37.779 1.00 70.88 289 ASP A O 1
ATOM 2206 N N . ASN A 1 290 ? 21.679 -18.043 -37.019 1.00 69.44 290 ASN A N 1
ATOM 2207 C CA . ASN A 1 290 ? 20.286 -18.124 -36.593 1.00 69.44 290 ASN A CA 1
ATOM 2208 C C . ASN A 1 290 ? 20.038 -17.066 -35.501 1.00 69.44 290 ASN A C 1
ATOM 2210 O O . ASN A 1 290 ? 20.808 -17.052 -34.533 1.00 69.44 290 ASN A O 1
ATOM 2214 N N . PRO A 1 291 ? 19.002 -16.211 -35.626 1.00 70.56 291 PRO A N 1
ATOM 2215 C CA . PRO A 1 291 ? 18.749 -15.156 -34.658 1.00 70.56 291 PRO A CA 1
ATOM 2216 C C . PRO A 1 291 ? 18.655 -15.744 -33.254 1.00 70.56 291 PRO A C 1
ATOM 2218 O O . PRO A 1 291 ? 17.924 -16.712 -33.014 1.00 70.56 291 PRO A O 1
ATOM 2221 N N . ARG A 1 292 ? 19.445 -15.186 -32.337 1.00 73.06 292 ARG A N 1
ATOM 2222 C CA . ARG A 1 292 ? 19.465 -15.614 -30.938 1.00 73.06 292 ARG A CA 1
ATOM 2223 C C . ARG A 1 292 ? 18.601 -14.655 -30.129 1.00 73.06 292 ARG A C 1
ATOM 2225 O O . ARG A 1 292 ? 18.841 -13.452 -30.214 1.00 73.06 292 ARG A O 1
ATOM 2232 N N . PRO A 1 293 ? 17.630 -15.147 -29.346 1.00 74.88 293 PRO A N 1
ATOM 2233 C CA . PRO A 1 293 ? 16.840 -14.277 -28.493 1.00 74.88 293 PRO A CA 1
ATOM 2234 C C . PRO A 1 293 ? 17.738 -13.632 -27.435 1.00 74.88 293 PRO A C 1
ATOM 2236 O O . PRO A 1 293 ? 18.586 -14.289 -26.822 1.00 74.88 293 PRO A O 1
ATOM 2239 N N . ILE A 1 294 ? 17.546 -12.336 -27.228 1.00 75.44 294 ILE A N 1
ATOM 2240 C CA . ILE A 1 294 ? 18.203 -11.572 -26.168 1.00 75.44 294 ILE A CA 1
ATOM 2241 C C . ILE A 1 294 ? 17.440 -11.844 -24.877 1.00 75.44 294 ILE A C 1
ATOM 2243 O O . ILE A 1 294 ? 16.220 -11.967 -24.895 1.00 75.44 294 ILE A O 1
ATOM 2247 N N . ARG A 1 295 ? 18.152 -11.959 -23.752 1.00 62.38 295 ARG A N 1
ATOM 2248 C CA . ARG A 1 295 ? 17.508 -12.170 -22.450 1.00 62.38 295 ARG A CA 1
ATOM 2249 C C . ARG A 1 295 ? 16.578 -11.004 -22.109 1.00 62.38 295 ARG A C 1
ATOM 2251 O O . ARG A 1 295 ? 17.013 -9.853 -22.116 1.00 62.38 295 ARG A O 1
ATOM 2258 N N . ASP A 1 296 ? 15.340 -11.356 -21.785 1.00 75.00 296 ASP A N 1
ATOM 2259 C CA . ASP A 1 296 ? 14.258 -10.445 -21.426 1.00 75.00 296 ASP A CA 1
ATOM 2260 C C . ASP A 1 296 ? 14.576 -9.671 -20.138 1.00 75.00 296 ASP A C 1
ATOM 2262 O O . ASP A 1 296 ? 15.131 -10.219 -19.178 1.00 75.00 296 ASP A O 1
ATOM 2266 N N . GLY A 1 297 ? 14.211 -8.389 -20.110 1.00 79.81 297 GLY A N 1
ATOM 2267 C CA . GLY A 1 297 ? 14.272 -7.547 -18.919 1.00 79.81 297 GLY A CA 1
ATOM 2268 C C . GLY A 1 297 ? 12.905 -6.948 -18.625 1.00 79.81 297 GLY A C 1
ATOM 2269 O O . GLY A 1 297 ? 12.255 -6.425 -19.528 1.00 79.81 297 GLY A O 1
ATOM 2270 N N . ALA A 1 298 ? 12.480 -7.000 -17.364 1.00 87.88 298 ALA A N 1
ATOM 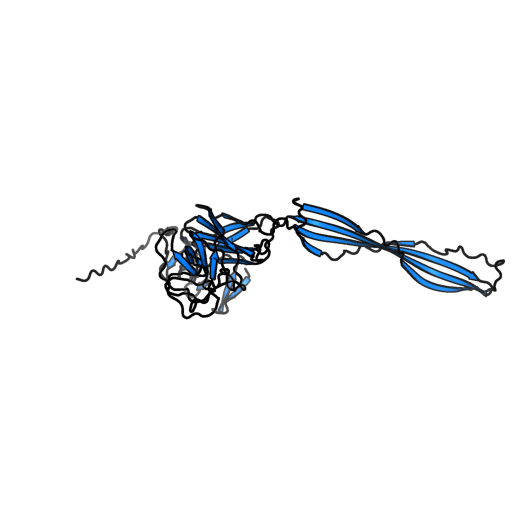2271 C CA . ALA A 1 298 ? 11.272 -6.335 -16.895 1.00 87.88 298 ALA A CA 1
ATOM 2272 C C . ALA A 1 298 ? 11.614 -5.312 -15.813 1.00 87.88 298 ALA A C 1
ATOM 2274 O O . ALA A 1 298 ? 12.429 -5.584 -14.931 1.00 87.88 298 ALA A O 1
ATOM 2275 N N . TYR A 1 299 ? 10.999 -4.136 -15.885 1.00 89.56 299 TYR A N 1
ATOM 2276 C CA . TYR A 1 299 ? 11.211 -3.062 -14.916 1.00 89.56 299 TYR A CA 1
ATOM 2277 C C . TYR A 1 299 ? 9.999 -2.135 -14.849 1.00 89.56 299 TYR A C 1
ATOM 2279 O O . TYR A 1 299 ? 9.108 -2.183 -15.694 1.00 89.56 299 TYR A O 1
ATOM 2287 N N . THR A 1 300 ? 9.966 -1.270 -13.841 1.00 90.25 300 THR A N 1
ATOM 2288 C CA . THR A 1 300 ? 8.915 -0.265 -13.666 1.00 90.25 300 THR A CA 1
ATOM 2289 C C . THR A 1 300 ? 9.515 1.132 -13.667 1.00 90.25 300 THR A C 1
ATOM 2291 O O . THR A 1 300 ? 10.542 1.358 -13.031 1.00 90.25 300 THR A O 1
ATOM 2294 N N . ALA A 1 301 ? 8.889 2.074 -14.369 1.00 88.81 301 ALA A N 1
ATOM 2295 C CA . ALA A 1 301 ? 9.346 3.464 -14.425 1.00 88.81 301 ALA A CA 1
ATOM 2296 C C . ALA A 1 301 ? 8.176 4.437 -14.622 1.00 88.81 301 ALA A C 1
ATOM 2298 O O . ALA A 1 301 ? 7.121 4.040 -15.115 1.00 88.81 301 ALA A O 1
ATOM 2299 N N . SER A 1 302 ? 8.372 5.710 -14.270 1.00 88.44 302 SER A N 1
ATOM 2300 C CA . SER A 1 302 ? 7.369 6.783 -14.346 1.00 88.44 302 SER A CA 1
ATOM 2301 C C . SER A 1 302 ? 7.743 7.861 -15.384 1.00 88.44 302 SER A C 1
ATOM 2303 O O . SER A 1 302 ? 8.091 8.987 -15.034 1.00 88.44 302 SER A O 1
ATOM 2305 N N . PRO A 1 303 ? 7.676 7.570 -16.699 1.00 83.06 303 PRO A N 1
ATOM 2306 C CA . PRO A 1 303 ? 8.105 8.498 -17.759 1.00 83.06 303 PRO A CA 1
ATOM 2307 C C . PRO A 1 303 ? 7.124 9.663 -18.023 1.00 83.06 303 PRO A C 1
ATOM 2309 O O . PRO A 1 303 ? 7.313 10.409 -18.980 1.00 83.06 303 PRO A O 1
ATOM 2312 N N . GLY A 1 304 ? 6.016 9.767 -17.275 1.00 79.69 304 GLY A N 1
ATOM 2313 C CA . GLY A 1 304 ? 4.947 10.752 -17.515 1.00 79.69 304 GLY A CA 1
ATOM 2314 C C . GLY A 1 304 ? 4.021 10.441 -18.702 1.00 79.69 304 GLY A C 1
ATOM 2315 O O . GLY A 1 304 ? 3.235 11.291 -19.114 1.00 79.69 304 GLY A O 1
ATOM 2316 N N . ASN A 1 305 ? 4.092 9.232 -19.268 1.00 81.25 305 ASN A N 1
ATOM 2317 C CA . ASN A 1 305 ? 3.232 8.803 -20.371 1.00 81.25 305 ASN A CA 1
ATOM 2318 C C . ASN A 1 305 ? 1.926 8.178 -19.848 1.00 81.25 305 ASN A C 1
ATOM 2320 O O . ASN A 1 305 ? 1.963 7.202 -19.097 1.00 81.25 305 ASN A O 1
ATOM 2324 N N . LEU A 1 306 ? 0.786 8.703 -20.307 1.00 79.94 306 LEU A N 1
ATOM 2325 C CA . LEU A 1 306 ? -0.563 8.293 -19.896 1.00 79.94 306 LEU A CA 1
ATOM 2326 C C . LEU A 1 306 ? -1.223 7.249 -20.820 1.00 79.94 306 LEU A C 1
ATOM 2328 O O . LEU A 1 306 ? -2.341 6.824 -20.546 1.00 79.94 306 LEU A O 1
ATOM 2332 N N . ALA A 1 307 ? -0.576 6.832 -21.913 1.00 87.38 307 ALA A N 1
ATOM 2333 C CA . ALA A 1 307 ? -1.137 5.854 -22.849 1.00 87.38 307 ALA A CA 1
ATOM 2334 C C . ALA A 1 307 ? -1.312 4.475 -22.194 1.00 87.38 307 ALA A C 1
ATOM 2336 O O . ALA A 1 307 ? -0.445 4.027 -21.449 1.00 87.38 307 ALA A O 1
ATOM 2337 N N . ASP A 1 308 ? -2.376 3.738 -22.504 1.00 89.62 308 ASP A N 1
ATOM 2338 C CA . ASP A 1 308 ? -2.596 2.427 -21.878 1.00 89.62 308 ASP A CA 1
ATOM 2339 C C . ASP A 1 308 ? -1.509 1.408 -22.221 1.00 89.62 308 ASP A C 1
ATOM 2341 O O . ASP A 1 308 ? -1.068 0.666 -21.345 1.00 89.62 308 ASP A O 1
ATOM 2345 N N . TYR A 1 309 ? -1.037 1.423 -23.465 1.00 92.88 309 TYR A N 1
ATOM 2346 C CA . TYR A 1 309 ? 0.038 0.579 -23.961 1.00 92.88 309 TYR A CA 1
ATOM 2347 C C . TYR A 1 309 ? 0.961 1.389 -24.867 1.00 92.88 309 TYR A C 1
ATOM 2349 O O . TYR A 1 309 ? 0.499 2.231 -25.640 1.00 92.88 309 TYR A O 1
ATOM 2357 N N . THR A 1 310 ? 2.261 1.119 -24.797 1.00 91.94 310 THR A N 1
ATOM 2358 C CA . THR A 1 310 ? 3.232 1.659 -25.750 1.00 91.94 310 THR A CA 1
ATOM 2359 C C . THR A 1 310 ? 4.124 0.559 -26.281 1.00 91.94 310 THR A C 1
ATOM 2361 O O . THR A 1 310 ? 4.383 -0.444 -25.617 1.00 91.94 310 THR A O 1
ATOM 2364 N N . TYR A 1 311 ? 4.626 0.798 -27.482 1.00 92.75 311 TYR A N 1
ATOM 2365 C CA . TYR A 1 311 ? 5.610 -0.036 -28.132 1.00 92.75 311 TYR A CA 1
ATOM 2366 C C . TYR A 1 311 ? 6.685 0.860 -28.730 1.00 92.75 311 TYR A C 1
ATOM 2368 O O . TYR A 1 311 ? 6.373 1.867 -29.368 1.00 92.75 311 TYR A O 1
ATOM 2376 N N . GLU A 1 312 ? 7.932 0.475 -28.522 1.00 91.12 312 GLU A N 1
ATOM 2377 C CA . GLU A 1 312 ? 9.102 1.116 -29.087 1.00 91.12 312 GLU A CA 1
ATOM 2378 C C . GLU A 1 312 ? 10.004 0.053 -29.709 1.00 91.12 312 GLU A C 1
ATOM 2380 O O . GLU A 1 312 ? 10.194 -1.035 -29.160 1.00 91.12 312 GLU A O 1
ATOM 2385 N N . PHE A 1 313 ? 10.534 0.375 -30.883 1.00 89.88 313 PHE A N 1
ATOM 2386 C CA . PHE A 1 313 ? 11.490 -0.455 -31.594 1.00 89.88 313 PHE A CA 1
ATOM 2387 C C . PHE A 1 313 ? 12.809 0.292 -31.688 1.00 89.88 313 PHE A C 1
ATOM 2389 O O . PHE A 1 313 ? 12.876 1.360 -32.301 1.00 89.88 313 PHE A O 1
ATOM 2396 N N . GLU A 1 314 ? 13.854 -0.301 -31.133 1.00 88.38 314 GLU A N 1
ATOM 2397 C CA . GLU A 1 314 ? 15.213 0.184 -31.278 1.00 88.38 314 GLU A CA 1
ATOM 2398 C C . GLU A 1 314 ? 16.019 -0.849 -32.054 1.00 88.38 314 GLU A C 1
ATOM 2400 O O . GLU A 1 314 ? 16.192 -1.992 -31.633 1.00 88.38 314 GLU A O 1
ATOM 2405 N N . ARG A 1 315 ? 16.542 -0.432 -33.202 1.00 85.38 315 ARG A N 1
ATOM 2406 C CA . ARG A 1 315 ? 17.589 -1.174 -33.890 1.00 85.38 315 ARG A CA 1
ATOM 2407 C C . ARG A 1 315 ? 18.905 -0.521 -33.539 1.00 85.38 315 ARG A C 1
ATOM 2409 O O . ARG A 1 315 ? 19.148 0.596 -33.990 1.00 85.38 315 ARG A O 1
ATOM 2416 N N . ILE A 1 316 ? 19.754 -1.229 -32.806 1.00 81.81 316 ILE A N 1
ATOM 2417 C CA . ILE A 1 316 ? 21.154 -0.849 -32.654 1.00 81.81 316 ILE A CA 1
ATOM 2418 C C . ILE A 1 316 ? 21.844 -1.325 -33.933 1.00 81.81 316 ILE A C 1
ATOM 2420 O O . ILE A 1 316 ? 22.009 -2.536 -34.142 1.00 81.81 316 ILE A O 1
ATOM 2424 N N . PRO A 1 317 ? 22.155 -0.399 -34.857 1.00 71.44 317 PRO A N 1
ATOM 2425 C CA . PRO A 1 317 ? 22.745 -0.780 -36.117 1.00 71.44 317 PRO A CA 1
ATOM 2426 C C . PRO A 1 317 ? 24.147 -1.326 -35.863 1.00 71.44 317 PRO A C 1
ATOM 2428 O O . PRO A 1 317 ? 24.867 -0.853 -34.988 1.00 71.44 317 PRO A O 1
ATOM 2431 N N . ARG A 1 318 ? 24.508 -2.299 -36.694 1.00 66.94 318 ARG A N 1
ATOM 2432 C CA . ARG A 1 318 ? 25.864 -2.653 -37.112 1.00 66.94 318 ARG A CA 1
ATOM 2433 C C . ARG A 1 318 ? 26.930 -1.654 -36.641 1.00 66.94 318 ARG A C 1
ATOM 2435 O O . ARG A 1 318 ? 27.025 -0.567 -37.212 1.00 66.94 318 ARG A O 1
ATOM 2442 N N . ASP A 1 319 ? 27.738 -2.044 -35.654 1.00 57.94 319 ASP A N 1
ATOM 2443 C CA . ASP A 1 319 ? 28.960 -1.309 -35.305 1.00 57.94 319 ASP A CA 1
ATOM 2444 C C . ASP A 1 319 ? 29.782 -1.095 -36.599 1.00 57.94 319 ASP A C 1
ATOM 2446 O O . ASP A 1 319 ? 29.936 -2.039 -37.389 1.00 57.94 319 ASP A O 1
ATOM 2450 N N . PRO A 1 320 ? 30.244 0.132 -36.913 1.00 56.38 320 PRO A N 1
ATOM 2451 C CA . PRO A 1 320 ? 31.070 0.376 -38.091 1.00 56.38 320 PRO A CA 1
ATOM 2452 C C . PRO A 1 320 ? 32.417 -0.360 -38.057 1.00 56.38 320 PRO A C 1
ATOM 2454 O O . PRO A 1 320 ? 33.017 -0.530 -39.122 1.00 56.38 320 PRO A O 1
ATOM 2457 N N . ALA A 1 321 ? 32.893 -0.804 -36.887 1.00 59.00 321 ALA A N 1
ATOM 2458 C CA . ALA A 1 321 ? 34.100 -1.614 -36.777 1.00 59.00 321 ALA A CA 1
ATOM 2459 C C . ALA A 1 321 ? 33.822 -3.052 -37.246 1.00 59.00 321 ALA A C 1
ATOM 2461 O O . ALA A 1 321 ? 33.442 -3.931 -36.477 1.00 59.00 321 ALA A O 1
ATOM 2462 N N . GLU A 1 322 ? 34.000 -3.280 -38.546 1.00 66.44 322 GLU A N 1
ATOM 2463 C CA . GLU A 1 322 ? 34.017 -4.614 -39.133 1.00 66.44 322 GLU A CA 1
ATOM 2464 C C . GLU A 1 322 ? 35.093 -5.460 -38.448 1.00 66.44 322 GLU A C 1
ATOM 2466 O O . GLU A 1 322 ? 36.292 -5.201 -38.572 1.00 66.44 322 GLU A O 1
ATOM 2471 N N . GLN A 1 323 ? 34.655 -6.460 -37.688 1.00 74.69 323 GLN A N 1
ATOM 2472 C CA . GLN A 1 323 ? 35.567 -7.384 -37.038 1.00 74.69 323 GLN A CA 1
ATOM 2473 C C . GLN A 1 323 ? 36.090 -8.340 -38.100 1.00 74.69 323 GLN A C 1
ATOM 2475 O O . GLN A 1 323 ? 35.308 -8.882 -38.880 1.00 74.69 323 GLN A O 1
ATOM 2480 N N . THR A 1 324 ? 37.407 -8.506 -38.152 1.00 76.38 324 THR A N 1
ATOM 2481 C CA . THR A 1 324 ? 38.076 -9.371 -39.124 1.00 76.38 324 THR A CA 1
ATOM 2482 C C . THR A 1 324 ? 38.963 -10.354 -38.384 1.00 76.38 324 THR A C 1
ATOM 2484 O O . THR A 1 324 ? 39.786 -9.959 -37.560 1.00 76.38 324 THR A O 1
ATOM 2487 N N . GLU A 1 325 ? 38.827 -11.632 -38.708 1.00 82.44 325 GLU A N 1
ATOM 2488 C CA . GLU A 1 325 ? 39.700 -12.695 -38.227 1.00 82.44 325 GLU A CA 1
ATOM 2489 C C . GLU A 1 325 ? 40.282 -13.455 -39.413 1.00 82.44 325 GLU A C 1
ATOM 2491 O O . GLU A 1 325 ? 39.619 -13.690 -40.425 1.00 82.44 325 GLU A O 1
ATOM 2496 N N . VAL A 1 326 ? 41.534 -13.879 -39.276 1.00 82.62 326 VAL A N 1
ATOM 2497 C CA . VAL A 1 326 ? 42.146 -14.817 -40.212 1.00 82.62 326 VAL A CA 1
ATOM 2498 C C . VAL A 1 326 ? 41.791 -16.232 -39.772 1.00 82.62 326 VAL A C 1
ATOM 2500 O O . VAL A 1 326 ? 42.349 -16.739 -38.805 1.00 82.62 326 VAL A O 1
ATOM 2503 N N . VAL A 1 327 ? 40.866 -16.872 -40.487 1.00 84.75 327 VAL A N 1
ATOM 2504 C CA . VAL A 1 327 ? 40.377 -18.226 -40.171 1.00 84.75 327 VAL A CA 1
ATOM 2505 C C . VAL A 1 327 ? 41.443 -19.276 -40.458 1.00 84.75 327 VAL A C 1
ATOM 2507 O O . VAL A 1 327 ? 41.584 -20.254 -39.726 1.00 84.75 327 VAL A O 1
ATOM 2510 N N . ARG A 1 328 ? 42.169 -19.109 -41.568 1.00 83.00 328 ARG A N 1
ATOM 2511 C CA . ARG A 1 328 ? 43.154 -20.086 -42.030 1.00 83.00 328 ARG A CA 1
ATOM 2512 C C . ARG A 1 328 ? 44.217 -19.428 -42.895 1.00 83.00 328 ARG A C 1
ATOM 2514 O O . ARG A 1 328 ? 43.902 -18.588 -43.731 1.00 83.00 328 ARG A O 1
ATOM 2521 N N . GLN A 1 329 ? 45.457 -19.878 -42.743 1.00 82.50 329 GLN A N 1
ATOM 2522 C CA . GLN A 1 329 ? 46.547 -19.625 -43.681 1.00 82.50 329 GLN A CA 1
ATOM 2523 C C . GLN A 1 329 ? 47.172 -20.960 -44.079 1.00 82.50 329 GLN A C 1
ATOM 2525 O O . GLN A 1 329 ? 47.313 -21.847 -43.234 1.00 82.50 329 GLN A O 1
ATOM 2530 N N . TRP A 1 330 ? 47.496 -21.130 -45.357 1.00 80.94 330 TRP A N 1
ATOM 2531 C CA . TRP A 1 330 ? 48.240 -22.292 -45.843 1.00 80.94 330 TRP A CA 1
ATOM 2532 C C . TRP A 1 330 ? 49.037 -21.930 -47.091 1.00 80.94 330 TRP A C 1
ATOM 2534 O O . TRP A 1 330 ? 48.818 -20.884 -47.694 1.00 80.94 330 TRP A O 1
ATOM 2544 N N . GLU A 1 331 ? 49.970 -22.792 -47.461 1.00 79.38 331 GLU A N 1
ATOM 2545 C CA . GLU A 1 331 ? 50.773 -22.650 -48.666 1.00 79.38 331 GLU A CA 1
ATOM 2546 C C . GLU A 1 331 ? 50.724 -23.960 -49.450 1.00 79.38 331 GLU A C 1
ATOM 2548 O O . GLU A 1 331 ? 50.795 -25.036 -48.854 1.00 79.38 331 GLU A O 1
ATOM 2553 N N . ASP A 1 332 ? 50.601 -23.869 -50.771 1.00 76.44 332 ASP A N 1
ATOM 2554 C CA . ASP A 1 332 ? 50.731 -25.018 -51.662 1.00 76.44 332 ASP A CA 1
ATOM 2555 C C . ASP A 1 332 ? 51.889 -24.761 -52.633 1.00 76.44 332 ASP A C 1
ATOM 2557 O O . ASP A 1 332 ? 51.936 -23.736 -53.317 1.00 76.44 332 ASP A O 1
ATOM 2561 N N . THR A 1 333 ? 52.837 -25.698 -52.704 1.00 75.06 333 THR A N 1
ATOM 2562 C CA . THR A 1 333 ? 53.959 -25.639 -53.649 1.00 75.06 333 THR A CA 1
ATOM 2563 C C . THR A 1 333 ? 53.733 -26.623 -54.785 1.00 75.06 333 THR A C 1
ATOM 2565 O O . THR A 1 333 ? 53.591 -27.829 -54.568 1.00 75.06 333 THR A O 1
ATOM 2568 N N . ASN A 1 334 ? 53.714 -26.123 -56.018 1.00 72.69 334 ASN A N 1
ATOM 2569 C CA . ASN A 1 334 ? 53.561 -26.980 -57.188 1.00 72.69 334 ASN A CA 1
ATOM 2570 C C . ASN A 1 334 ? 54.876 -27.713 -57.539 1.00 72.69 334 ASN A C 1
ATOM 2572 O O . ASN A 1 334 ? 55.954 -27.433 -57.015 1.00 72.69 334 ASN A O 1
ATOM 2576 N N . TRP A 1 335 ? 54.806 -28.656 -58.480 1.00 59.59 335 TRP A N 1
ATOM 2577 C CA . TRP A 1 335 ? 55.949 -29.491 -58.874 1.00 59.59 335 TRP A CA 1
ATOM 2578 C C . TRP A 1 335 ? 57.113 -28.723 -59.545 1.00 59.59 335 TRP A C 1
ATOM 2580 O O . TRP A 1 335 ? 58.197 -29.289 -59.677 1.00 59.59 335 TRP A O 1
ATOM 2590 N N . ILE A 1 336 ? 56.915 -27.456 -59.944 1.00 65.00 336 ILE A N 1
ATOM 2591 C CA . ILE A 1 336 ? 57.953 -26.560 -60.497 1.00 65.00 336 ILE A CA 1
ATOM 2592 C C . ILE A 1 336 ? 58.517 -25.570 -59.462 1.00 65.00 336 ILE A C 1
ATOM 2594 O O . ILE A 1 336 ? 59.333 -24.716 -59.811 1.00 65.00 336 ILE A O 1
ATOM 2598 N N . GLY A 1 337 ? 58.127 -25.696 -58.190 1.00 64.38 337 GLY A N 1
ATOM 2599 C CA . GLY A 1 337 ? 58.666 -24.898 -57.087 1.00 64.38 337 GLY A CA 1
ATOM 2600 C C . GLY A 1 337 ? 58.039 -23.511 -56.923 1.00 64.38 337 GLY A C 1
ATOM 2601 O O . GLY A 1 337 ? 58.616 -22.667 -56.244 1.00 64.38 337 GLY A O 1
ATOM 2602 N N . THR A 1 338 ? 56.883 -23.246 -57.533 1.00 72.69 338 THR A N 1
ATOM 2603 C CA . THR A 1 338 ? 56.080 -22.052 -57.229 1.00 72.69 338 THR A CA 1
ATOM 2604 C C . THR A 1 338 ? 55.292 -22.307 -55.952 1.00 72.69 338 THR A C 1
ATOM 2606 O O . THR A 1 338 ? 54.530 -23.275 -55.903 1.00 72.69 338 THR A O 1
ATOM 2609 N N . THR A 1 339 ? 55.457 -21.447 -54.948 1.00 71.31 339 THR A N 1
ATOM 2610 C CA . THR A 1 339 ? 54.650 -21.477 -53.723 1.00 71.31 339 THR A CA 1
ATOM 2611 C C . THR A 1 339 ? 53.545 -20.435 -53.823 1.00 71.31 339 THR A C 1
ATOM 2613 O O . THR A 1 339 ? 53.817 -19.252 -54.043 1.00 71.31 339 THR A O 1
ATOM 2616 N N . THR A 1 340 ? 52.304 -20.883 -53.656 1.00 73.06 340 THR A N 1
ATOM 2617 C CA . THR A 1 340 ? 51.132 -20.019 -53.527 1.00 73.06 340 THR A CA 1
ATOM 2618 C C . THR A 1 340 ? 50.720 -19.975 -52.066 1.00 73.06 340 THR A C 1
ATOM 2620 O O . THR A 1 340 ? 50.484 -21.014 -51.452 1.00 73.06 340 THR A O 1
ATOM 2623 N N . TYR A 1 341 ? 50.648 -18.772 -51.512 1.00 72.19 341 TYR A N 1
ATOM 2624 C CA . TYR A 1 341 ? 50.179 -18.498 -50.163 1.00 72.19 341 TYR A CA 1
ATOM 2625 C C . TYR A 1 341 ? 48.696 -18.177 -50.209 1.00 72.19 341 TYR A C 1
ATOM 2627 O O . TYR A 1 341 ? 48.266 -17.322 -50.978 1.00 72.19 341 TYR A O 1
ATOM 2635 N N . TYR A 1 342 ? 47.923 -18.830 -49.354 1.00 76.06 342 TYR A N 1
ATOM 2636 C CA . TYR A 1 342 ? 46.493 -18.622 -49.233 1.00 76.06 342 TYR A CA 1
ATOM 2637 C C . TYR A 1 342 ? 46.134 -18.120 -47.839 1.00 76.06 342 TYR A C 1
ATOM 2639 O O . TYR A 1 342 ? 46.682 -18.570 -46.826 1.00 76.06 342 TYR A O 1
ATOM 2647 N N . ARG A 1 343 ? 45.163 -17.209 -47.778 1.00 75.50 343 ARG A N 1
ATOM 2648 C CA . ARG A 1 343 ? 44.636 -16.641 -46.535 1.00 75.50 343 ARG A CA 1
ATOM 2649 C C . ARG A 1 343 ? 43.120 -16.556 -46.608 1.00 75.50 343 ARG A C 1
ATOM 2651 O O . ARG A 1 343 ? 42.583 -15.832 -47.434 1.00 75.50 343 ARG A O 1
ATOM 2658 N N . THR A 1 344 ? 42.429 -17.246 -45.710 1.00 80.25 344 THR A N 1
ATOM 2659 C CA . THR A 1 344 ? 40.985 -17.092 -45.515 1.00 80.25 344 THR A CA 1
ATOM 2660 C C . THR A 1 344 ? 40.725 -16.075 -44.416 1.00 80.25 344 THR A C 1
ATOM 2662 O O . THR A 1 344 ? 41.127 -16.280 -43.269 1.00 80.25 344 THR A O 1
ATOM 2665 N N . GLU A 1 345 ? 40.020 -15.004 -44.754 1.00 79.56 345 GLU A N 1
ATOM 2666 C CA . GLU A 1 345 ? 39.540 -13.997 -43.814 1.00 79.56 345 GLU A CA 1
ATOM 2667 C C . GLU A 1 345 ? 38.036 -14.143 -43.607 1.00 79.56 345 GLU A C 1
ATOM 2669 O O . GLU A 1 345 ? 37.281 -14.341 -44.559 1.00 79.56 345 GLU A O 1
ATOM 2674 N N . ARG A 1 346 ? 37.602 -14.023 -42.355 1.00 80.75 346 ARG A N 1
ATOM 2675 C CA . ARG A 1 346 ? 36.200 -13.917 -41.971 1.00 80.75 346 ARG A CA 1
ATOM 2676 C C . ARG A 1 346 ? 35.973 -12.530 -41.411 1.00 80.75 346 ARG A C 1
ATOM 2678 O O . ARG A 1 346 ? 36.534 -12.192 -40.371 1.00 80.75 346 ARG A O 1
ATOM 2685 N N . THR A 1 347 ? 35.122 -11.758 -42.069 1.00 80.88 347 THR A N 1
ATOM 2686 C CA . THR A 1 347 ? 34.558 -10.552 -41.476 1.00 80.88 347 THR A CA 1
ATOM 2687 C C . THR A 1 347 ? 33.188 -10.863 -40.894 1.00 80.88 347 THR A C 1
ATOM 2689 O O . THR A 1 347 ? 32.446 -11.695 -41.429 1.00 80.88 347 THR A O 1
ATOM 2692 N N . TRP A 1 348 ? 32.832 -10.252 -39.770 1.00 78.06 348 TRP A N 1
ATOM 2693 C CA . TRP A 1 348 ? 31.473 -10.341 -39.244 1.00 78.06 348 TRP A CA 1
ATOM 2694 C C . TRP A 1 348 ? 31.002 -9.019 -38.678 1.00 78.06 348 TRP A C 1
ATOM 2696 O O . TRP A 1 348 ? 31.778 -8.118 -38.352 1.00 78.06 348 TRP A O 1
ATOM 2706 N N . ARG A 1 349 ? 29.679 -8.905 -38.631 1.00 75.62 349 ARG A N 1
ATOM 2707 C CA . ARG A 1 349 ? 28.976 -7.727 -38.163 1.00 75.62 349 ARG A CA 1
ATOM 2708 C C . ARG A 1 349 ? 27.725 -8.143 -37.409 1.00 75.62 349 ARG A C 1
ATOM 2710 O O . ARG A 1 349 ? 26.914 -8.901 -37.951 1.00 75.62 349 ARG A O 1
ATOM 2717 N N . ASP A 1 350 ? 27.576 -7.595 -36.213 1.00 78.25 350 ASP A N 1
ATOM 2718 C CA . ASP A 1 350 ? 26.459 -7.867 -35.314 1.00 78.25 350 ASP A CA 1
ATOM 2719 C C . ASP A 1 350 ? 25.391 -6.778 -35.431 1.00 78.25 350 ASP A C 1
ATOM 2721 O O . ASP A 1 350 ? 25.694 -5.599 -35.614 1.00 78.25 350 ASP A O 1
ATOM 2725 N N . GLN A 1 351 ? 24.128 -7.175 -35.345 1.00 80.81 351 GLN A N 1
ATOM 2726 C CA . GLN A 1 351 ? 22.971 -6.293 -35.280 1.00 80.81 351 GLN A CA 1
ATOM 2727 C C . GLN A 1 351 ? 22.089 -6.735 -34.119 1.00 80.81 351 GLN A C 1
ATOM 2729 O O . GLN A 1 351 ? 21.883 -7.932 -33.915 1.00 80.81 351 GLN A O 1
ATOM 2734 N N . LYS A 1 352 ? 21.529 -5.758 -33.404 1.00 84.44 352 LYS A N 1
ATOM 2735 C CA . LYS A 1 352 ? 20.638 -5.994 -32.274 1.00 84.44 352 LYS A CA 1
ATOM 2736 C C . LYS A 1 352 ? 19.316 -5.264 -32.479 1.00 84.44 352 LYS A C 1
ATOM 2738 O O . LYS A 1 352 ? 19.291 -4.041 -32.601 1.00 84.44 352 LYS A O 1
ATOM 2743 N N . ASP A 1 353 ? 18.233 -6.033 -32.516 1.00 87.75 353 ASP A N 1
ATOM 2744 C CA . ASP A 1 353 ? 16.862 -5.533 -32.628 1.00 87.75 353 ASP A CA 1
ATOM 2745 C C . ASP A 1 353 ? 16.172 -5.691 -31.260 1.00 87.75 353 ASP A C 1
ATOM 2747 O O . ASP A 1 353 ? 16.072 -6.801 -30.731 1.00 87.75 353 ASP A O 1
ATOM 2751 N N . ILE A 1 354 ? 15.716 -4.578 -30.680 1.00 87.69 354 ILE A N 1
ATOM 2752 C CA . ILE A 1 354 ? 15.103 -4.490 -29.350 1.00 87.69 354 ILE A CA 1
ATOM 2753 C C . ILE A 1 354 ? 13.661 -4.000 -29.494 1.00 87.69 354 ILE A C 1
ATOM 2755 O O . ILE A 1 354 ? 13.373 -2.992 -30.138 1.00 87.69 354 ILE A O 1
ATOM 2759 N N . HIS A 1 355 ? 12.751 -4.725 -28.860 1.00 90.00 355 HIS A N 1
ATOM 2760 C CA . HIS A 1 355 ? 11.326 -4.455 -28.795 1.00 90.00 355 HIS A CA 1
ATOM 2761 C C . HIS A 1 355 ? 10.969 -4.145 -27.344 1.00 90.00 355 HIS A C 1
ATOM 2763 O O . HIS A 1 355 ? 10.966 -5.039 -26.497 1.00 90.00 355 HIS A O 1
ATOM 2769 N N . THR A 1 356 ? 10.660 -2.885 -27.056 1.00 90.69 356 THR A N 1
ATOM 2770 C CA . THR A 1 356 ? 10.269 -2.434 -25.721 1.00 90.69 356 THR A CA 1
ATOM 2771 C C . THR A 1 356 ? 8.769 -2.220 -25.686 1.00 90.69 356 THR A C 1
ATOM 2773 O O . THR A 1 356 ? 8.211 -1.409 -26.424 1.00 90.69 356 THR A O 1
ATOM 2776 N N . HIS A 1 357 ? 8.105 -2.944 -24.802 1.00 92.62 357 HIS A N 1
ATOM 2777 C CA . HIS A 1 357 ? 6.679 -2.836 -24.563 1.00 92.62 357 HIS A CA 1
ATOM 2778 C C . HIS A 1 357 ? 6.453 -2.196 -23.197 1.00 92.62 357 HIS A C 1
ATOM 2780 O O . HIS A 1 357 ? 7.240 -2.410 -22.273 1.00 92.62 357 HIS A O 1
ATOM 2786 N N . SER A 1 358 ? 5.376 -1.427 -23.046 1.00 93.31 358 SER A N 1
ATOM 2787 C CA . SER A 1 358 ? 4.960 -0.966 -21.724 1.00 93.31 358 SER A CA 1
ATOM 2788 C C . SER A 1 358 ? 3.451 -0.910 -21.567 1.00 93.31 358 SER A C 1
ATOM 2790 O O . SER A 1 358 ? 2.729 -0.615 -22.521 1.00 93.31 358 SER A O 1
ATOM 2792 N N . ILE A 1 359 ? 2.980 -1.124 -20.341 1.00 93.50 359 ILE A N 1
ATOM 2793 C CA . ILE A 1 359 ? 1.582 -0.954 -19.945 1.00 93.50 359 ILE A CA 1
ATOM 2794 C C . ILE A 1 359 ? 1.492 -0.047 -18.717 1.00 93.50 359 ILE A C 1
ATOM 2796 O O . ILE A 1 359 ? 2.376 -0.045 -17.858 1.00 93.50 359 ILE A O 1
ATOM 2800 N N . ARG A 1 360 ? 0.420 0.739 -18.645 1.00 92.38 360 ARG A N 1
ATOM 2801 C CA . ARG A 1 360 ? 0.104 1.594 -17.497 1.00 92.38 360 ARG A CA 1
ATOM 2802 C C . ARG A 1 360 ? -0.024 0.764 -16.201 1.00 92.38 360 ARG A C 1
ATOM 2804 O O . ARG A 1 360 ? -0.652 -0.293 -16.240 1.00 92.38 360 ARG A O 1
ATOM 2811 N N . ALA A 1 361 ? 0.572 1.227 -15.094 1.00 91.69 361 ALA A N 1
ATOM 2812 C CA . ALA A 1 361 ? 0.677 0.498 -13.819 1.00 91.69 361 ALA A CA 1
ATOM 2813 C C . ALA A 1 361 ? 0.163 1.284 -12.586 1.00 91.69 361 ALA A C 1
ATOM 2815 O O . ALA A 1 361 ? 0.487 0.951 -11.451 1.00 91.69 361 ALA A O 1
ATOM 2816 N N . ASP A 1 362 ? -0.656 2.308 -12.804 1.00 90.12 362 ASP A N 1
ATOM 2817 C CA . ASP A 1 362 ? -1.329 3.142 -11.799 1.00 90.12 362 ASP A CA 1
ATOM 2818 C C . ASP A 1 362 ? -2.863 3.064 -11.950 1.00 90.12 362 ASP A C 1
ATOM 2820 O O . ASP A 1 362 ? -3.583 4.053 -11.791 1.00 90.12 362 ASP A O 1
ATOM 2824 N N . ARG A 1 363 ? -3.386 1.893 -12.341 1.00 91.56 363 ARG A N 1
ATOM 2825 C CA . ARG A 1 363 ? -4.834 1.674 -12.458 1.00 91.56 363 ARG A CA 1
ATOM 2826 C C . ARG A 1 363 ? -5.459 1.402 -11.082 1.00 91.56 363 ARG A C 1
ATOM 2828 O O . ARG A 1 363 ? -4.801 0.790 -10.243 1.00 91.56 363 ARG A O 1
ATOM 2835 N N . PRO A 1 364 ? -6.725 1.791 -10.850 1.00 93.31 364 PRO A N 1
ATOM 2836 C CA . PRO A 1 364 ? -7.423 1.437 -9.620 1.00 93.31 364 PRO A CA 1
ATOM 2837 C C . PRO A 1 364 ? -7.458 -0.079 -9.388 1.00 93.31 364 PRO A C 1
ATOM 2839 O O . PRO A 1 364 ? -7.462 -0.871 -10.335 1.00 93.31 364 PRO A O 1
ATOM 2842 N N . ILE A 1 365 ? -7.463 -0.456 -8.117 1.00 95.06 365 ILE A N 1
ATOM 2843 C CA . ILE A 1 365 ? -7.651 -1.811 -7.613 1.00 95.06 365 ILE A CA 1
ATOM 2844 C C . ILE A 1 365 ? -9.008 -1.829 -6.915 1.00 95.06 365 ILE A C 1
ATOM 2846 O O . ILE A 1 365 ? -9.267 -0.988 -6.050 1.00 95.06 365 ILE A O 1
ATOM 2850 N N . ASP A 1 366 ? -9.865 -2.771 -7.290 1.00 96.44 366 ASP A N 1
ATOM 2851 C CA . ASP A 1 366 ? -11.170 -2.927 -6.659 1.00 96.44 366 ASP A CA 1
ATOM 2852 C C . ASP A 1 366 ? -11.002 -3.585 -5.285 1.00 96.44 366 ASP A C 1
ATOM 2854 O O . ASP A 1 366 ? -10.205 -4.506 -5.108 1.00 96.44 366 ASP A O 1
ATOM 2858 N N . ILE A 1 367 ? -11.748 -3.112 -4.292 1.00 95.00 367 ILE A N 1
ATOM 2859 C CA . ILE A 1 367 ? -11.796 -3.683 -2.947 1.00 95.00 367 ILE A CA 1
ATOM 2860 C C . ILE A 1 367 ? -13.202 -4.217 -2.722 1.00 95.00 367 ILE A C 1
ATOM 2862 O O . ILE A 1 367 ? -14.183 -3.502 -2.921 1.00 95.00 367 ILE A O 1
ATOM 2866 N N . VAL A 1 368 ? -13.298 -5.464 -2.270 1.00 93.50 368 VAL A N 1
ATOM 2867 C CA . VAL A 1 368 ? -14.561 -6.131 -1.959 1.00 93.50 368 VAL A CA 1
ATOM 2868 C C . VAL A 1 368 ? -14.500 -6.712 -0.554 1.00 93.50 368 VAL A C 1
ATOM 2870 O O . VAL A 1 368 ? -13.675 -7.573 -0.248 1.00 93.50 368 VAL A O 1
ATOM 2873 N N . PHE A 1 369 ? -15.428 -6.276 0.288 1.00 89.88 369 PHE A N 1
ATOM 2874 C CA . PHE A 1 369 ? -15.648 -6.832 1.612 1.00 89.88 369 PHE A CA 1
ATOM 2875 C C . PHE A 1 369 ? -16.575 -8.046 1.534 1.00 89.88 369 PHE A C 1
ATOM 2877 O O . PHE A 1 369 ? -17.769 -7.940 1.217 1.00 89.88 369 PHE A O 1
ATOM 2884 N N . GLN A 1 370 ? -15.984 -9.211 1.779 1.00 85.31 370 GLN A N 1
ATOM 2885 C CA . GLN A 1 370 ? -16.616 -10.513 1.690 1.00 85.31 370 GLN A CA 1
ATOM 2886 C C . GLN A 1 370 ? -17.133 -10.942 3.054 1.00 85.31 370 GLN A C 1
ATOM 2888 O O . GLN A 1 370 ? -16.379 -11.263 3.969 1.00 85.31 370 GLN A O 1
ATOM 2893 N N . GLY A 1 371 ? -18.451 -10.979 3.167 1.00 81.25 371 GLY A N 1
ATOM 2894 C CA . GLY A 1 371 ? -19.094 -11.195 4.441 1.00 81.25 371 GLY A CA 1
ATOM 2895 C C . GLY A 1 371 ? -20.587 -10.986 4.372 1.00 81.25 371 GLY A C 1
ATOM 2896 O O . GLY A 1 371 ? -21.139 -10.583 3.344 1.00 81.25 371 GLY A O 1
ATOM 2897 N N . TYR A 1 372 ? -21.238 -11.235 5.498 1.00 79.06 372 TYR A N 1
ATOM 2898 C CA . TYR A 1 372 ? -22.656 -10.965 5.684 1.00 79.06 372 TYR A CA 1
ATOM 2899 C C . TYR A 1 372 ? -22.855 -10.062 6.896 1.00 79.06 372 TYR A C 1
ATOM 2901 O O . TYR A 1 372 ? -22.098 -10.129 7.862 1.00 79.06 372 TYR A O 1
ATOM 2909 N N . ASP A 1 373 ? -23.876 -9.206 6.849 1.00 77.44 373 ASP A N 1
ATOM 2910 C CA . ASP A 1 373 ? -24.217 -8.335 7.983 1.00 77.44 373 ASP A CA 1
ATOM 2911 C C . ASP A 1 373 ? -24.875 -9.135 9.128 1.00 77.44 373 ASP A C 1
ATOM 2913 O O . ASP A 1 373 ? -24.908 -8.681 10.267 1.00 77.44 373 ASP A O 1
ATOM 2917 N N . GLU A 1 374 ? -25.330 -10.360 8.841 1.00 73.94 374 GLU A N 1
ATOM 2918 C CA . GLU A 1 374 ? -25.895 -11.308 9.801 1.00 73.94 374 GLU A CA 1
ATOM 2919 C C . GLU A 1 374 ? -25.318 -12.713 9.581 1.00 73.94 374 GLU A C 1
ATOM 2921 O O . GLU A 1 374 ? -25.166 -13.174 8.444 1.00 73.94 374 GLU A O 1
ATOM 2926 N N . GLY A 1 375 ? -25.034 -13.420 10.676 1.00 69.19 375 GLY A N 1
ATOM 2927 C CA . GLY A 1 375 ? -24.606 -14.816 10.637 1.00 69.19 375 GLY A CA 1
ATOM 2928 C C . GLY A 1 375 ? -25.773 -15.756 10.361 1.00 69.19 375 GLY A C 1
ATOM 2929 O O . GLY A 1 375 ? -26.795 -15.719 11.048 1.00 69.19 375 GLY A O 1
ATOM 2930 N N . ALA A 1 376 ? -25.608 -16.637 9.375 1.00 69.75 376 ALA A N 1
ATOM 2931 C CA . ALA A 1 376 ? -26.597 -17.657 9.048 1.00 69.75 376 ALA A CA 1
ATOM 2932 C C . ALA A 1 376 ? -25.944 -19.038 8.943 1.00 69.75 376 ALA A C 1
ATOM 2934 O O . ALA A 1 376 ? -24.964 -19.219 8.218 1.00 69.75 376 ALA A O 1
ATOM 2935 N N . ALA A 1 377 ? -26.533 -20.012 9.634 1.00 67.50 377 ALA A N 1
ATOM 2936 C CA . ALA A 1 377 ? -26.214 -21.425 9.495 1.00 67.50 377 ALA A CA 1
ATOM 2937 C C . ALA A 1 377 ? -27.463 -22.178 9.016 1.00 67.50 377 ALA A C 1
ATOM 2939 O O . ALA A 1 377 ? -28.540 -22.040 9.599 1.00 67.50 377 ALA A O 1
ATOM 2940 N N . GLY A 1 378 ? -27.322 -22.944 7.936 1.00 68.88 378 GLY A N 1
ATOM 2941 C CA . GLY A 1 378 ? -28.378 -23.772 7.363 1.00 68.88 378 GLY A CA 1
ATOM 2942 C C . GLY A 1 378 ? -27.895 -25.203 7.167 1.00 68.88 378 GLY A C 1
ATOM 2943 O O . GLY A 1 378 ? -26.762 -25.423 6.745 1.00 68.88 378 GLY A O 1
ATOM 2944 N N . VAL A 1 379 ? -28.757 -26.167 7.478 1.00 68.06 379 VAL A N 1
ATOM 2945 C CA . VAL A 1 379 ? -28.470 -27.595 7.329 1.00 68.06 379 VAL A CA 1
ATOM 2946 C C . VAL A 1 379 ? -29.636 -28.239 6.595 1.00 68.06 379 VAL A C 1
ATOM 2948 O O . VAL A 1 379 ? -30.773 -28.177 7.067 1.00 68.06 379 VAL A O 1
ATOM 2951 N N . GLN A 1 380 ? -29.356 -28.862 5.456 1.00 71.25 380 GLN A N 1
ATOM 2952 C CA . GLN A 1 380 ? -30.288 -29.722 4.739 1.00 71.25 380 GLN A CA 1
ATOM 2953 C C . GLN A 1 380 ? -29.731 -31.140 4.747 1.00 71.25 380 GLN A C 1
ATOM 2955 O O . GLN A 1 380 ? -28.552 -31.368 4.502 1.00 71.25 380 GLN A O 1
ATOM 2960 N N . SER A 1 381 ? -30.570 -32.113 5.075 1.00 66.12 381 SER A N 1
ATOM 2961 C CA . SER A 1 381 ? -30.176 -33.518 5.112 1.00 66.12 381 SER A CA 1
ATOM 2962 C C . SER A 1 381 ? -31.352 -34.370 4.664 1.00 66.12 381 SER A C 1
ATOM 2964 O O . SER A 1 381 ? -32.495 -34.099 5.046 1.00 66.12 381 SER A O 1
ATOM 2966 N N . ARG A 1 382 ? -31.076 -35.396 3.852 1.00 72.94 382 ARG A N 1
ATOM 2967 C CA . ARG A 1 382 ? -32.070 -36.426 3.505 1.00 72.94 382 ARG A CA 1
ATOM 2968 C C . ARG A 1 382 ? -32.467 -37.277 4.704 1.00 72.94 382 ARG A C 1
ATOM 2970 O O . ARG A 1 382 ? -33.595 -37.751 4.763 1.00 72.94 382 ARG A O 1
ATOM 2977 N N . GLU A 1 383 ? -31.545 -37.421 5.647 1.00 72.06 383 GLU A N 1
ATOM 2978 C CA . GLU A 1 383 ? -31.706 -38.196 6.871 1.00 72.06 383 GLU A CA 1
ATOM 2979 C C . GLU A 1 383 ? -31.725 -37.313 8.122 1.00 72.06 383 GLU A C 1
ATOM 2981 O O . GLU A 1 383 ? -31.539 -36.094 8.066 1.00 72.06 383 GLU A O 1
ATOM 2986 N N . SER A 1 384 ? -31.934 -37.952 9.273 1.00 68.56 384 SER A N 1
ATOM 2987 C CA . SER A 1 384 ? -31.993 -37.298 10.585 1.00 68.56 384 SER A CA 1
ATOM 2988 C C . SER A 1 384 ? -30.721 -36.499 10.899 1.00 68.56 384 SER A C 1
ATOM 2990 O O . SER A 1 384 ? -29.605 -36.974 10.679 1.00 68.56 384 SER A O 1
ATOM 2992 N N . VAL A 1 385 ? -30.898 -35.305 11.472 1.00 57.94 385 VAL A N 1
ATOM 2993 C CA . VAL A 1 385 ? -29.804 -34.458 11.968 1.00 57.94 385 VAL A CA 1
ATOM 2994 C C . VAL A 1 385 ? -29.844 -34.429 13.491 1.00 57.94 385 VAL A C 1
ATOM 2996 O O . VAL A 1 385 ? -30.882 -34.123 14.079 1.00 57.94 385 VAL A O 1
ATOM 2999 N N . ALA A 1 386 ? -28.714 -34.736 14.121 1.00 61.44 386 ALA A N 1
ATOM 3000 C CA . ALA A 1 386 ? -28.513 -34.626 15.558 1.00 61.44 386 ALA A CA 1
ATOM 3001 C C . ALA A 1 386 ? -27.531 -33.486 15.873 1.00 61.44 386 ALA A C 1
ATOM 3003 O O . ALA A 1 386 ? -26.563 -33.260 15.147 1.00 61.44 386 ALA A O 1
ATOM 3004 N N . GLU A 1 387 ? -27.772 -32.775 16.973 1.00 56.00 387 GLU A N 1
ATOM 3005 C CA . GLU A 1 387 ? -26.946 -31.658 17.435 1.00 56.00 387 GLU A CA 1
ATOM 3006 C C . GLU A 1 387 ? -26.343 -32.007 18.801 1.00 56.00 387 GLU A C 1
ATOM 3008 O O . GLU A 1 387 ? -27.076 -32.238 19.764 1.00 56.00 387 GLU A O 1
ATOM 3013 N N . ALA A 1 388 ? -25.010 -32.090 18.889 1.00 45.28 388 ALA A N 1
ATOM 3014 C CA . ALA A 1 388 ? -24.325 -32.506 20.119 1.00 45.28 388 ALA A CA 1
ATOM 3015 C C . ALA A 1 388 ? -24.140 -31.352 21.120 1.00 45.28 388 ALA A C 1
ATOM 3017 O O . ALA A 1 388 ? -24.212 -31.556 22.335 1.00 45.28 388 ALA A O 1
ATOM 3018 N N . HIS A 1 389 ? -23.913 -30.128 20.627 1.00 50.00 389 HIS A N 1
ATOM 3019 C CA . HIS A 1 389 ? -23.675 -28.942 21.447 1.00 50.00 389 HIS A CA 1
ATOM 3020 C C . HIS A 1 389 ? -24.334 -27.704 20.814 1.00 50.00 389 HIS A C 1
ATOM 3022 O O . HIS A 1 389 ? -23.979 -27.302 19.716 1.00 50.00 389 HIS A O 1
ATOM 3028 N N . GLY A 1 390 ? -25.270 -27.086 21.542 1.00 45.53 390 GLY A N 1
ATOM 3029 C CA . GLY A 1 390 ? -26.127 -25.982 21.082 1.00 45.53 390 GLY A CA 1
ATOM 3030 C C . GLY A 1 390 ? -25.507 -24.963 20.107 1.00 45.53 390 GLY A C 1
ATOM 3031 O O . GLY A 1 390 ? -24.425 -24.421 20.365 1.00 45.53 390 GLY A O 1
ATOM 3032 N N . LEU A 1 391 ? -26.250 -24.621 19.051 1.00 45.22 391 LEU A N 1
ATOM 3033 C CA . LEU A 1 391 ? -25.985 -23.521 18.127 1.00 45.22 391 LEU A CA 1
ATOM 3034 C C . LEU A 1 391 ? -25.896 -22.207 18.914 1.00 45.22 391 LEU A C 1
ATOM 3036 O O . LEU A 1 391 ? -26.796 -21.851 19.679 1.00 45.22 391 LEU A O 1
ATOM 3040 N N . ARG A 1 392 ? -24.813 -21.454 18.702 1.00 47.59 392 ARG A N 1
ATOM 3041 C CA . ARG A 1 392 ? -24.665 -20.080 19.201 1.00 47.59 392 ARG A CA 1
ATOM 3042 C C . ARG A 1 392 ? -24.665 -19.102 18.026 1.00 47.59 392 ARG A C 1
ATOM 3044 O O . ARG A 1 392 ? -23.600 -18.789 17.503 1.00 47.59 392 ARG A O 1
ATOM 3051 N N . PRO A 1 393 ? -25.847 -18.675 17.557 1.00 46.56 393 PRO A N 1
ATOM 3052 C CA . PRO A 1 393 ? -25.958 -17.558 16.640 1.00 46.56 393 PRO A CA 1
ATOM 3053 C C . PRO A 1 393 ? -25.985 -16.261 17.453 1.00 46.56 393 PRO A C 1
ATOM 3055 O O . PRO A 1 393 ? -27.008 -15.885 18.022 1.00 46.56 393 PRO A O 1
ATOM 3058 N N . ASP A 1 394 ? -24.849 -15.577 17.534 1.00 43.88 394 ASP A N 1
ATOM 3059 C CA . ASP A 1 394 ? -24.674 -14.365 18.348 1.00 43.88 394 ASP A CA 1
ATOM 3060 C C . ASP A 1 394 ? -25.229 -13.092 17.653 1.00 43.88 394 ASP A C 1
ATOM 3062 O O . ASP A 1 394 ? -24.744 -11.989 17.889 1.00 43.88 394 ASP A O 1
ATOM 3066 N N . GLY A 1 395 ? -26.240 -13.215 16.784 1.00 35.03 395 GLY A N 1
ATOM 3067 C CA . GLY A 1 395 ? -26.822 -12.108 16.014 1.00 35.03 395 GLY A CA 1
ATOM 3068 C C . GLY A 1 395 ? -28.311 -12.323 15.741 1.00 35.03 395 GLY A C 1
ATOM 3069 O O . GLY A 1 395 ? -28.747 -13.432 15.433 1.00 35.03 395 GLY A O 1
ATOM 3070 N N . LEU A 1 396 ? -29.106 -11.267 15.931 1.00 32.81 396 LEU A N 1
ATOM 3071 C CA . LEU A 1 396 ? -30.570 -11.269 15.891 1.00 32.81 396 LEU A CA 1
ATOM 3072 C C . LEU A 1 396 ? -31.106 -11.879 14.579 1.00 32.81 396 LEU A C 1
ATOM 3074 O O . LEU A 1 396 ? -30.978 -11.298 13.513 1.00 32.81 396 LEU A O 1
ATOM 3078 N N . SER A 1 397 ? -31.791 -13.020 14.704 1.00 34.06 397 SER A N 1
ATOM 3079 C CA . SER A 1 397 ? -32.526 -13.757 13.658 1.00 34.06 397 SER A CA 1
ATOM 3080 C C . SER A 1 397 ? -31.757 -14.814 12.841 1.00 34.06 397 SER A C 1
ATOM 3082 O O . SER A 1 397 ? -31.682 -14.792 11.619 1.00 34.06 397 SER A O 1
ATOM 3084 N N . CYS A 1 398 ? -31.333 -15.895 13.499 1.00 32.78 398 CYS A N 1
ATOM 3085 C CA . CYS A 1 398 ? -31.083 -17.144 12.774 1.00 32.78 398 CYS A CA 1
ATOM 3086 C C . CYS A 1 398 ? -32.415 -17.762 12.294 1.00 32.78 398 CYS A C 1
ATOM 3088 O O . CYS A 1 398 ? -33.172 -18.330 13.084 1.00 32.78 398 CYS A O 1
ATOM 3090 N N . ARG A 1 399 ? -32.714 -17.686 10.989 1.00 35.16 399 ARG A N 1
ATOM 3091 C CA . ARG A 1 399 ? -33.724 -18.552 10.354 1.00 35.16 399 ARG A CA 1
ATOM 3092 C C . ARG A 1 399 ? -33.113 -19.931 10.109 1.00 35.16 399 ARG A C 1
ATOM 3094 O O . ARG A 1 399 ? -32.595 -20.199 9.031 1.00 35.16 399 ARG A O 1
ATOM 3101 N N . CYS A 1 400 ? -33.207 -20.817 11.096 1.00 35.41 400 CYS A N 1
ATOM 3102 C CA . CYS A 1 400 ? -32.949 -22.239 10.876 1.00 35.41 400 CYS A CA 1
ATOM 3103 C C . CYS A 1 400 ? -34.117 -22.825 10.065 1.00 35.41 400 CYS A C 1
ATOM 3105 O O . CYS A 1 400 ? -35.180 -23.123 10.612 1.00 35.41 400 CYS A O 1
ATOM 3107 N N . LEU A 1 401 ? -33.957 -22.923 8.745 1.00 36.53 401 LEU A N 1
ATOM 3108 C CA . LEU A 1 401 ? -34.907 -23.613 7.874 1.00 36.53 401 LEU A CA 1
ATOM 3109 C C . LEU A 1 401 ? -34.562 -25.102 7.863 1.00 36.53 401 LEU A C 1
ATOM 3111 O O . LEU A 1 401 ? -33.715 -25.545 7.099 1.00 36.53 401 LEU A O 1
ATOM 3115 N N . TRP A 1 402 ? -35.237 -25.864 8.718 1.00 37.72 402 TRP A N 1
ATOM 3116 C CA . TRP A 1 402 ? -35.219 -27.321 8.665 1.00 37.72 402 TRP A CA 1
ATOM 3117 C C . TRP A 1 402 ? -36.290 -27.781 7.676 1.00 37.72 402 TRP A C 1
ATOM 3119 O O . TRP A 1 402 ? -37.477 -27.791 8.005 1.00 37.72 402 TRP A O 1
ATOM 3129 N N . SER A 1 403 ? -35.905 -28.147 6.453 1.00 34.59 403 SER A N 1
ATOM 3130 C CA . SER A 1 403 ? -36.804 -28.864 5.545 1.00 34.59 403 SER A CA 1
ATOM 3131 C C . SER A 1 403 ? -36.487 -30.352 5.597 1.00 34.59 403 SER A C 1
ATOM 3133 O O . SER A 1 403 ? -35.736 -30.867 4.775 1.00 34.59 403 SER A O 1
ATOM 3135 N N . ALA A 1 404 ? -37.069 -31.050 6.573 1.00 34.00 404 ALA A N 1
ATOM 3136 C CA . ALA A 1 404 ? -37.144 -32.502 6.517 1.00 34.00 404 ALA A CA 1
ATOM 3137 C C . ALA A 1 404 ? -38.147 -32.886 5.417 1.00 34.00 404 ALA A C 1
ATOM 3139 O O . ALA A 1 404 ? -39.325 -32.513 5.477 1.00 34.00 404 ALA A O 1
ATOM 3140 N N . GLY A 1 405 ? -37.700 -33.630 4.407 1.00 32.47 405 GLY A N 1
ATOM 3141 C CA . GLY A 1 405 ? -38.602 -34.333 3.502 1.00 32.47 405 GLY A CA 1
ATOM 3142 C C . GLY A 1 405 ? -39.334 -35.434 4.271 1.00 32.47 405 GLY A C 1
ATOM 3143 O O . GLY A 1 405 ? -38.831 -36.539 4.321 1.00 32.47 405 GLY A O 1
ATOM 3144 N N . GLN A 1 406 ? -40.473 -35.087 4.893 1.00 29.30 406 GLN A N 1
ATOM 3145 C CA . GLN A 1 406 ? -41.530 -35.932 5.498 1.00 29.30 406 GLN A CA 1
ATOM 3146 C C . GLN A 1 406 ? -41.068 -37.241 6.189 1.00 29.30 406 GLN A C 1
ATOM 3148 O O . GLN A 1 406 ? -40.663 -38.190 5.543 1.00 29.30 406 GLN A O 1
ATOM 3153 N N . SER A 1 407 ? -41.235 -37.426 7.500 1.00 25.95 407 SER A N 1
ATOM 3154 C CA . SER A 1 407 ? -42.535 -37.509 8.179 1.00 25.95 407 SER A CA 1
ATOM 3155 C C . SER A 1 407 ? -42.457 -37.059 9.640 1.00 25.95 407 SER A C 1
ATOM 3157 O O . SER A 1 407 ? -41.507 -37.370 10.351 1.00 25.95 407 SER A O 1
ATOM 3159 N N . ALA A 1 408 ? -43.505 -36.378 10.100 1.00 36.62 408 ALA A N 1
ATOM 3160 C CA . ALA A 1 408 ? -43.676 -35.950 11.480 1.00 36.62 408 ALA A CA 1
ATOM 3161 C C . ALA A 1 408 ? -43.631 -37.126 12.474 1.00 36.62 408 ALA A C 1
ATOM 3163 O O . ALA A 1 408 ? -44.567 -37.920 12.536 1.00 36.62 408 ALA A O 1
ATOM 3164 N N . ALA A 1 409 ? -42.594 -37.172 13.310 1.00 29.42 409 ALA A N 1
ATOM 3165 C CA . ALA A 1 409 ? -42.659 -37.786 14.631 1.00 29.42 409 ALA A CA 1
ATOM 3166 C C . ALA A 1 409 ? -41.612 -37.150 15.562 1.00 29.42 409 ALA A C 1
ATOM 3168 O O . ALA A 1 409 ? -40.413 -37.286 15.355 1.00 29.42 409 ALA A O 1
ATOM 3169 N N . THR A 1 410 ? -42.107 -36.522 16.633 1.00 28.78 410 THR A N 1
ATOM 3170 C CA . THR A 1 410 ? -41.371 -36.100 17.844 1.00 28.78 410 THR A CA 1
ATOM 3171 C C . THR A 1 410 ? -40.552 -34.802 17.764 1.00 28.78 410 THR A C 1
ATOM 3173 O O . THR A 1 410 ? -39.337 -34.788 17.904 1.00 28.78 410 THR A O 1
ATOM 3176 N N . LEU A 1 411 ? -41.249 -33.666 17.649 1.00 29.33 411 LEU A N 1
ATOM 3177 C CA . LEU A 1 411 ? -40.746 -32.377 18.142 1.00 29.33 411 LEU A CA 1
ATOM 3178 C C . LEU A 1 411 ? -41.011 -32.308 19.657 1.00 29.33 411 LEU A C 1
ATOM 3180 O O . LEU A 1 411 ? -42.079 -31.868 20.087 1.00 29.33 411 LEU A O 1
ATOM 3184 N N . GLU A 1 412 ? -40.064 -32.761 20.480 1.00 27.14 412 GLU A N 1
ATOM 3185 C CA . GLU A 1 412 ? -40.036 -32.345 21.884 1.00 27.14 412 GLU A CA 1
ATOM 3186 C C . GLU A 1 412 ? -39.458 -30.927 21.955 1.00 27.14 412 GLU A C 1
ATOM 3188 O O . GLU A 1 412 ? -38.278 -30.677 21.726 1.00 27.14 412 GLU A O 1
ATOM 3193 N N . THR A 1 413 ? -40.331 -29.965 22.245 1.00 28.75 413 THR A N 1
ATOM 3194 C CA . THR A 1 413 ? -39.976 -28.585 22.583 1.00 28.75 413 THR A CA 1
ATOM 3195 C C . THR A 1 413 ? -38.986 -28.539 23.750 1.00 28.75 413 THR A C 1
ATOM 3197 O O . THR A 1 413 ? -39.391 -28.643 24.910 1.00 28.75 413 THR A O 1
ATOM 3200 N N . ALA A 1 414 ? -37.712 -28.262 23.472 1.00 26.83 414 ALA A N 1
ATOM 3201 C CA . ALA A 1 414 ? -36.794 -27.728 24.469 1.00 26.83 414 ALA A CA 1
ATOM 3202 C C . ALA A 1 414 ? -37.178 -26.265 24.757 1.00 26.83 414 ALA A C 1
ATOM 3204 O O . ALA A 1 414 ? -36.708 -25.321 24.124 1.00 26.83 414 ALA A O 1
ATOM 3205 N N . LYS A 1 415 ? -38.098 -26.068 25.709 1.00 26.47 415 LYS A N 1
ATOM 3206 C CA . LYS A 1 415 ? -38.351 -24.756 26.314 1.00 26.47 415 LYS A CA 1
ATOM 3207 C C . LYS A 1 415 ? -37.056 -24.270 26.967 1.00 26.47 415 LYS A C 1
ATOM 3209 O O . LYS A 1 415 ? -36.598 -24.870 27.938 1.00 26.47 415 LYS A O 1
ATOM 3214 N N . ALA A 1 416 ? -36.517 -23.150 26.490 1.00 27.59 416 ALA A N 1
ATOM 3215 C CA . ALA A 1 416 ? -35.533 -22.373 27.229 1.00 27.59 416 ALA A CA 1
ATOM 3216 C C . ALA A 1 416 ? -36.132 -21.994 28.595 1.00 27.59 416 ALA A C 1
ATOM 3218 O O . ALA A 1 416 ? -37.062 -21.192 28.700 1.00 27.59 416 ALA A O 1
ATOM 3219 N N . ARG A 1 417 ? -35.637 -22.632 29.657 1.00 26.16 417 ARG A N 1
ATOM 3220 C CA . ARG A 1 417 ? -35.994 -22.329 31.041 1.00 26.16 417 ARG A CA 1
ATOM 3221 C C . ARG A 1 417 ? -35.254 -21.047 31.420 1.00 26.16 417 ARG A C 1
ATOM 3223 O O . ARG A 1 417 ? -34.101 -21.091 31.831 1.00 26.16 417 ARG A O 1
ATOM 3230 N N . GLN A 1 418 ? -35.902 -19.899 31.236 1.00 30.94 418 GLN A N 1
ATOM 3231 C CA . GLN A 1 418 ? -35.406 -18.620 31.736 1.00 30.94 418 GLN A CA 1
ATOM 3232 C C . GLN A 1 418 ? -35.489 -18.656 33.272 1.00 30.94 418 GLN A C 1
ATOM 3234 O O . GLN A 1 418 ? -36.564 -18.540 33.862 1.00 30.94 418 GLN A O 1
ATOM 3239 N N . GLY A 1 419 ? -34.357 -18.925 33.922 1.00 27.12 419 GLY A N 1
ATOM 3240 C CA . GLY A 1 419 ? -34.217 -18.848 35.371 1.00 27.12 419 GLY A CA 1
ATOM 3241 C C . GLY A 1 419 ? -34.282 -17.394 35.820 1.00 27.12 419 GLY A C 1
ATOM 3242 O O . GLY A 1 419 ? -33.278 -16.694 35.807 1.00 27.12 419 GLY A O 1
ATOM 3243 N N . ARG A 1 420 ? -35.476 -16.949 36.212 1.00 31.84 420 ARG A N 1
ATOM 3244 C CA . ARG A 1 420 ? -35.693 -15.739 37.006 1.00 31.84 420 ARG A CA 1
ATOM 3245 C C . ARG A 1 420 ? -35.332 -16.071 38.457 1.00 31.84 420 ARG A C 1
ATOM 3247 O O . ARG A 1 420 ? -36.101 -16.754 39.128 1.00 31.84 420 ARG A O 1
ATOM 3254 N N . GLN A 1 421 ? -34.160 -15.647 38.923 1.00 30.39 421 GLN A N 1
ATOM 3255 C CA . GLN A 1 421 ? -33.902 -15.491 40.356 1.00 30.39 421 GLN A CA 1
ATOM 3256 C C . GLN A 1 421 ? -34.190 -14.035 40.722 1.00 30.39 421 GLN A C 1
ATOM 3258 O O . GLN A 1 421 ? -33.306 -13.190 40.680 1.00 30.39 421 GLN A O 1
ATOM 3263 N N . ASP A 1 422 ? -35.450 -13.768 41.059 1.00 32.38 422 ASP A N 1
ATOM 3264 C CA . ASP A 1 422 ? -35.774 -12.729 42.030 1.00 32.38 422 ASP A CA 1
ATOM 3265 C C . ASP A 1 422 ? -35.602 -13.390 43.410 1.00 32.38 422 ASP A C 1
ATOM 3267 O O . ASP A 1 422 ? -36.306 -14.352 43.734 1.00 32.38 422 ASP A O 1
ATOM 3271 N N . LEU A 1 423 ? -34.622 -12.932 44.191 1.00 32.81 423 LEU A N 1
ATOM 3272 C CA . LEU A 1 423 ? -34.516 -13.207 45.624 1.00 32.81 423 LEU A CA 1
ATOM 3273 C C . LEU A 1 423 ? -34.915 -11.937 46.380 1.00 32.81 423 LEU A C 1
ATOM 3275 O O . LEU A 1 423 ? -34.575 -10.831 45.965 1.00 32.81 423 LEU A O 1
ATOM 3279 N N . GLN A 1 424 ? -35.701 -12.176 47.430 1.00 35.41 424 GLN A N 1
ATOM 3280 C CA . GLN A 1 424 ? -36.320 -11.229 48.359 1.00 35.41 424 GLN A CA 1
ATOM 3281 C C . GLN A 1 424 ? -35.349 -10.252 49.015 1.00 35.41 424 GLN A C 1
ATOM 3283 O O . GLN A 1 424 ? -34.189 -10.655 49.262 1.00 35.41 424 GLN A O 1
#

Mean predicted aligned error: 16.37 Å